Protein AF-A0A969IGI3-F1 (afdb_monomer)

Foldseek 3Di:
DDDDDDDDDDDPPPPDDDPDPPDDQDDWAWDDDPDQWTWIQDRVRDIDIDGDPPALQLLVLLPPPLLVVLLVVLVVPFDPFQPAFPLPRRDDPLQLVLQVLVQVLLVADTKHKAQWLLLQLQLLLLLVAAAQEEEEEEPLDDVSNVVNCVVRNHHYDYAYAQDLPSVLVLLVLQLVPRPHAYEYEHECARPPAQDGHLVVSNLVSCVVSVHAYEYEDARQQLQDDLQSNGLCVLLVNRNRHQKYKYGCVGNLVAGMIMIGGHDPVSVCSQNPPPSHRNPDRGHGSSRSSSSVSSSVCSRDPNSSVSSVVSLVVQQVVVVVCVVVPHDDGYDRPVVNSVVSNVPDDPPDDDDPDDDDDDDDDDDDDDDDDPDDDDDDDDDDDDDDDDDDDDDPDDDDDDDPPFDWDWAWAQELNRIDIDTGGQAAFQLCCCCPVRVVPQQDDDPLPQQAQSNWKAKQNRIDRSSVHHNRNSGHIYIYFLSSCVSNVLCVQLVVLCVVLVLDDPCRQVRRLSNQLSSVLVVLDDDDLVRNCVSSNSHDDPVPSVVSSSRSSNVSSVCSNVVNDD

Secondary structure (DSSP, 8-state):
-------PPPPS---------TTS----EEESS--SEEEEE-TTS-EEEEE------TT--TT-HHHHHHHHHHHHHS-SS-SSBTTBB---HHHHHHHHHHHHHHT-SEEEEESSHHHHHHHHHHHH--TT-EEEEETTS-HHHHHHHHHTT-EEEEE-TT-HHHHHHHHHHHTTT-SS-EEEEEESB-TTT--B--HHHHHHHHHHTTPEEEEE-TTTTTTSSSSS-HHHHHTT-TTTSSEEEEESSSTT-SS-EEEEES-THHHHHHHHSTTSTTSSBPPPHHHHHHHHHHHHHHHSHHHHHHHHHHHHHHHHHHHHHHHTT----S--HHHHHHHHH------------------------------------------------S--SS--S------EEEEEEEETTEEEEEEEETT-BHHHIIIIIS----S--SSSSSSS-TTEEEETTEEEETTTSBGGGGTT-EEE-HHHHHHTTTTHHHHHHHHHTT--SS-TTHHHHHHHHHHHTTS-----HHHHHHHHTTS--TT--HHHHHHHHHHHHHHHHHT---

Mean predicted aligned error: 15.99 Å

Structure (mmCIF, N/CA/C/O backbone):
data_AF-A0A969IGI3-F1
#
_entry.id   AF-A0A969IGI3-F1
#
loop_
_atom_site.group_PDB
_atom_site.id
_atom_site.type_symbol
_atom_site.label_atom_id
_atom_site.label_alt_id
_atom_site.label_comp_id
_atom_site.label_asym_id
_atom_site.label_entity_id
_atom_site.label_seq_id
_atom_site.pdbx_PDB_ins_code
_atom_site.Cartn_x
_atom_site.Cartn_y
_atom_site.Cartn_z
_atom_site.occupancy
_atom_site.B_iso_or_equiv
_atom_site.auth_seq_id
_atom_site.auth_comp_id
_atom_site.auth_asym_id
_atom_site.auth_atom_id
_atom_site.pdbx_PDB_model_num
ATOM 1 N N . MET A 1 1 ? 53.628 -5.400 -39.630 1.00 26.97 1 MET A N 1
ATOM 2 C CA . MET A 1 1 ? 54.272 -6.225 -38.579 1.00 26.97 1 MET A CA 1
ATOM 3 C C . MET A 1 1 ? 55.406 -5.393 -37.966 1.00 26.97 1 MET A C 1
ATOM 5 O O . MET A 1 1 ? 55.991 -4.628 -38.720 1.00 26.97 1 MET A O 1
ATOM 9 N N . PRO A 1 2 ? 55.625 -5.439 -36.638 1.00 52.66 2 PRO A N 1
ATOM 10 C CA . PRO A 1 2 ? 55.292 -4.365 -35.670 1.00 52.66 2 PRO A CA 1
ATOM 11 C C . PRO A 1 2 ? 56.548 -3.825 -34.919 1.00 52.66 2 PRO A C 1
ATOM 13 O O . PRO A 1 2 ? 57.638 -4.322 -35.154 1.00 52.66 2 PRO A O 1
ATOM 16 N N . HIS A 1 3 ? 56.521 -2.768 -34.086 1.00 31.31 3 HIS A N 1
ATOM 17 C CA . HIS A 1 3 ? 56.023 -2.777 -32.697 1.00 31.31 3 HIS A CA 1
ATOM 18 C C . HIS A 1 3 ? 56.110 -1.394 -32.001 1.00 31.31 3 HIS A C 1
ATOM 20 O O . HIS A 1 3 ? 57.117 -0.713 -32.135 1.00 31.31 3 HIS A O 1
ATOM 26 N N . SER A 1 4 ? 55.109 -1.127 -31.134 1.00 32.41 4 SER A N 1
ATOM 27 C CA . SER A 1 4 ? 55.222 -0.562 -29.761 1.00 32.41 4 SER A CA 1
ATOM 28 C C . SER A 1 4 ? 55.589 0.929 -29.583 1.00 32.41 4 SER A C 1
ATOM 30 O O . SER A 1 4 ? 56.578 1.383 -30.125 1.00 32.41 4 SER A O 1
ATOM 32 N N . SER A 1 5 ? 54.939 1.761 -28.759 1.00 32.09 5 SER A N 1
ATOM 33 C CA . SER A 1 5 ? 53.812 1.617 -27.826 1.00 32.09 5 SER A CA 1
ATOM 34 C C . SER A 1 5 ? 53.251 3.019 -27.515 1.00 32.09 5 SER A C 1
ATOM 36 O O . SER A 1 5 ? 53.988 3.960 -27.225 1.00 32.09 5 SER A O 1
ATOM 38 N N . ARG A 1 6 ? 51.922 3.172 -27.568 1.00 35.88 6 ARG A N 1
ATOM 39 C CA . ARG A 1 6 ? 51.211 4.303 -26.953 1.00 35.88 6 ARG A CA 1
ATOM 40 C C . ARG A 1 6 ? 51.201 4.053 -25.448 1.00 35.88 6 ARG A C 1
ATOM 42 O O . ARG A 1 6 ? 50.643 3.053 -25.013 1.00 35.88 6 ARG A O 1
ATOM 49 N N . ALA A 1 7 ? 51.800 4.952 -24.674 1.00 35.22 7 ALA A N 1
ATOM 50 C CA . ALA A 1 7 ? 51.645 4.964 -23.228 1.00 35.22 7 ALA A CA 1
ATOM 51 C C . ALA A 1 7 ? 50.177 5.274 -22.886 1.00 35.22 7 ALA A C 1
ATOM 53 O O . ALA A 1 7 ? 49.689 6.387 -23.100 1.00 35.22 7 ALA A O 1
ATOM 54 N N . GLU A 1 8 ? 49.461 4.257 -22.413 1.00 36.22 8 GLU A N 1
ATOM 55 C CA . GLU A 1 8 ? 48.136 4.385 -21.820 1.00 36.22 8 GLU A CA 1
ATOM 56 C C . GLU A 1 8 ? 48.221 5.263 -20.566 1.00 36.22 8 GLU A C 1
ATOM 58 O O . GLU A 1 8 ? 49.054 5.054 -19.684 1.00 36.22 8 GLU A O 1
ATOM 63 N N . ARG A 1 9 ? 47.343 6.267 -20.482 1.00 36.94 9 ARG A N 1
ATOM 64 C CA . ARG A 1 9 ? 47.095 6.987 -19.231 1.00 36.94 9 ARG A CA 1
ATOM 65 C C . ARG A 1 9 ? 46.417 6.012 -18.262 1.00 36.94 9 ARG A C 1
ATOM 67 O O . ARG A 1 9 ? 45.410 5.420 -18.654 1.00 36.94 9 ARG A O 1
ATOM 74 N N . PRO A 1 10 ? 46.894 5.853 -17.019 1.00 33.94 10 PRO A N 1
ATOM 75 C CA . PRO A 1 10 ? 46.238 4.972 -16.065 1.00 33.94 10 PRO A CA 1
ATOM 76 C C . PRO A 1 10 ? 44.846 5.522 -15.735 1.00 33.94 10 PRO A C 1
ATOM 78 O O . PRO A 1 10 ? 44.681 6.698 -15.406 1.00 33.94 10 PRO A O 1
ATOM 81 N N . SER A 1 11 ? 43.830 4.664 -15.843 1.00 39.00 11 SER A N 1
ATOM 82 C CA . SER A 1 11 ? 42.469 4.955 -15.402 1.00 39.00 11 SER A CA 1
ATOM 83 C C . SER A 1 11 ? 42.481 5.307 -13.913 1.00 39.00 11 SER A C 1
ATOM 85 O O . SER A 1 11 ? 42.846 4.473 -13.084 1.00 39.00 11 SER A O 1
ATOM 87 N N . ALA A 1 12 ? 42.051 6.516 -13.559 1.00 37.31 12 ALA A N 1
ATOM 88 C CA . ALA A 1 12 ? 41.994 7.018 -12.183 1.00 37.31 12 ALA A CA 1
ATOM 89 C C . ALA A 1 12 ? 40.857 6.396 -11.334 1.00 37.31 12 ALA A C 1
ATOM 91 O O . ALA A 1 12 ? 40.228 7.075 -10.532 1.00 37.31 12 ALA A O 1
ATOM 92 N N . PHE A 1 13 ? 40.595 5.100 -11.505 1.00 34.56 13 PHE A N 1
ATOM 93 C CA . PHE A 1 13 ? 39.745 4.283 -10.637 1.00 34.56 13 PHE A CA 1
ATOM 94 C C . PHE A 1 13 ? 40.407 2.916 -10.424 1.00 34.56 13 PHE A C 1
ATOM 96 O O . PHE A 1 13 ? 39.842 1.862 -10.704 1.00 34.56 13 PHE A O 1
ATOM 103 N N . ALA A 1 14 ? 41.644 2.925 -9.925 1.00 34.06 14 ALA A N 1
ATOM 104 C CA . ALA A 1 14 ? 42.176 1.756 -9.245 1.00 34.06 14 ALA A CA 1
ATOM 105 C C . ALA A 1 14 ? 41.424 1.636 -7.913 1.00 34.06 14 ALA A C 1
ATOM 107 O O . ALA A 1 14 ? 41.704 2.364 -6.962 1.00 34.06 14 ALA A O 1
ATOM 108 N N . LEU A 1 15 ? 40.411 0.766 -7.875 1.00 36.88 15 LEU A N 1
ATOM 109 C CA . LEU A 1 15 ? 39.762 0.337 -6.641 1.00 36.88 15 LEU A CA 1
ATOM 110 C C . LEU A 1 15 ? 40.853 -0.186 -5.702 1.00 36.88 15 LEU A C 1
ATOM 112 O O . LEU A 1 15 ? 41.410 -1.262 -5.923 1.00 36.88 15 LEU A O 1
ATOM 116 N N . ALA A 1 16 ? 41.184 0.594 -4.673 1.00 35.31 16 ALA A N 1
ATOM 117 C CA . ALA A 1 16 ? 41.971 0.102 -3.558 1.00 35.31 16 ALA A CA 1
ATOM 118 C C . ALA A 1 16 ? 41.281 -1.162 -3.023 1.00 35.31 16 ALA A C 1
ATOM 120 O O . ALA A 1 16 ? 40.066 -1.162 -2.805 1.00 35.31 16 ALA A O 1
ATOM 121 N N . LYS A 1 17 ? 42.043 -2.250 -2.846 1.00 38.41 17 LYS A N 1
ATOM 122 C CA . LYS A 1 17 ? 41.550 -3.436 -2.137 1.00 38.41 17 LYS A CA 1
ATOM 123 C C . LYS A 1 17 ? 40.987 -2.965 -0.790 1.00 38.41 17 LYS A C 1
ATOM 125 O O . LYS A 1 17 ? 41.713 -2.272 -0.076 1.00 38.41 17 LYS A O 1
ATOM 130 N N . PRO A 1 18 ? 39.735 -3.295 -0.431 1.00 41.81 18 PRO A N 1
ATOM 131 C CA . PRO A 1 18 ? 39.215 -2.912 0.866 1.00 41.81 18 PRO A CA 1
ATOM 132 C C . PRO A 1 18 ? 39.981 -3.709 1.923 1.00 41.81 18 PRO A C 1
ATOM 134 O O . PRO A 1 18 ? 39.821 -4.924 2.035 1.00 41.81 18 PRO A O 1
ATOM 137 N N . GLU A 1 19 ? 40.842 -3.034 2.683 1.00 40.03 19 GLU A N 1
ATOM 138 C CA . GLU A 1 19 ? 41.297 -3.566 3.961 1.00 40.03 19 GLU A CA 1
ATOM 139 C C . GLU A 1 19 ? 40.053 -3.821 4.812 1.00 40.03 19 GLU A C 1
ATOM 141 O O . GLU A 1 19 ? 39.230 -2.930 5.039 1.00 40.03 19 GLU A O 1
ATOM 146 N N . ALA A 1 20 ? 39.884 -5.080 5.210 1.00 43.50 20 ALA A N 1
ATOM 147 C CA . ALA A 1 20 ? 38.733 -5.574 5.937 1.00 43.50 20 ALA A CA 1
ATOM 148 C C . ALA A 1 20 ? 38.555 -4.816 7.263 1.00 43.50 20 ALA A C 1
ATOM 150 O O . ALA A 1 20 ? 39.131 -5.170 8.293 1.00 43.50 20 ALA A O 1
ATOM 151 N N . ARG A 1 21 ? 37.706 -3.784 7.259 1.00 37.91 21 ARG A N 1
ATOM 152 C CA . ARG A 1 21 ? 37.150 -3.216 8.488 1.00 37.91 21 ARG A CA 1
ATOM 153 C C . ARG A 1 21 ? 36.128 -4.196 9.062 1.00 37.91 21 ARG A C 1
ATOM 155 O O . ARG A 1 21 ? 34.959 -4.199 8.690 1.00 37.91 21 ARG A O 1
ATOM 162 N N . LYS A 1 22 ? 36.587 -5.009 10.014 1.00 43.66 22 LYS A N 1
ATOM 163 C CA . LYS A 1 22 ? 35.747 -5.696 11.002 1.00 43.66 22 LYS A CA 1
ATOM 164 C C . LYS A 1 22 ? 35.077 -4.636 11.888 1.00 43.66 22 LYS A C 1
ATOM 166 O O . LYS A 1 22 ? 35.769 -4.071 12.726 1.00 43.66 22 LYS A O 1
ATOM 171 N N . ASN A 1 23 ? 33.796 -4.321 11.647 1.00 37.34 23 ASN A N 1
ATOM 172 C CA . ASN A 1 23 ? 32.783 -3.895 12.650 1.00 37.34 23 ASN A CA 1
ATOM 173 C C . ASN A 1 23 ? 31.529 -3.188 12.082 1.00 37.34 23 ASN A C 1
ATOM 175 O O . ASN A 1 23 ? 30.838 -2.472 12.801 1.00 37.34 23 ASN A O 1
ATOM 179 N N . SER A 1 24 ? 31.144 -3.441 10.830 1.00 44.91 24 SER A N 1
ATOM 180 C CA . SER A 1 24 ? 29.770 -3.180 10.373 1.00 44.91 24 SER A CA 1
ATOM 181 C C . SER A 1 24 ? 29.267 -4.387 9.584 1.00 44.91 24 SER A C 1
ATOM 183 O O . SER A 1 24 ? 29.674 -4.584 8.442 1.00 44.91 24 SER A O 1
ATOM 185 N N . GLY A 1 25 ? 28.431 -5.225 10.204 1.00 40.09 25 GLY A N 1
ATOM 186 C CA . GLY A 1 25 ? 27.759 -6.335 9.520 1.00 40.09 25 GLY A CA 1
ATOM 187 C C . GLY A 1 25 ? 26.877 -5.843 8.348 1.00 40.09 25 GLY A C 1
ATOM 188 O O . GLY A 1 25 ? 26.405 -4.709 8.393 1.00 40.09 25 GLY A O 1
ATOM 189 N N . PRO A 1 26 ? 26.670 -6.634 7.281 1.00 50.00 26 PRO A N 1
ATOM 190 C CA . PRO A 1 26 ? 27.106 -6.173 5.960 1.00 50.00 26 PRO A CA 1
ATOM 191 C C . PRO A 1 26 ? 26.023 -6.282 4.873 1.00 50.00 26 PRO A C 1
ATOM 193 O O . PRO A 1 26 ? 25.221 -7.214 4.833 1.00 50.00 26 PRO A O 1
ATOM 196 N N . GLY A 1 27 ? 26.001 -5.323 3.948 1.00 57.50 27 GLY A N 1
ATOM 197 C CA . GLY A 1 27 ? 25.186 -5.421 2.737 1.00 57.50 27 GLY A CA 1
ATOM 198 C C . GLY A 1 27 ? 25.927 -6.187 1.641 1.00 57.50 27 GLY A C 1
ATOM 199 O O . GLY A 1 27 ? 27.116 -5.961 1.437 1.00 57.50 27 GLY A O 1
ATOM 200 N N . ARG A 1 28 ? 25.222 -7.049 0.895 1.00 71.25 28 ARG A N 1
ATOM 201 C CA . ARG A 1 28 ? 25.745 -7.588 -0.372 1.00 71.25 28 ARG A CA 1
ATOM 202 C C . ARG A 1 28 ? 25.946 -6.432 -1.359 1.00 71.25 28 ARG A C 1
ATOM 204 O O . ARG A 1 28 ? 25.024 -5.642 -1.560 1.00 71.25 28 ARG A O 1
ATOM 211 N N . MET A 1 29 ? 27.107 -6.343 -2.000 1.00 80.50 29 MET A N 1
ATOM 212 C CA . MET A 1 29 ? 27.442 -5.280 -2.961 1.00 80.50 29 MET A CA 1
ATOM 213 C C . MET A 1 29 ? 27.598 -5.859 -4.365 1.00 80.50 29 MET A C 1
ATOM 215 O O . MET A 1 29 ? 28.297 -6.847 -4.526 1.00 80.50 29 MET A O 1
ATOM 219 N N . THR A 1 30 ? 27.002 -5.248 -5.393 1.00 80.38 30 THR A N 1
ATOM 220 C CA . THR A 1 30 ? 27.212 -5.680 -6.791 1.00 80.38 30 THR A CA 1
ATOM 221 C C . THR A 1 30 ? 28.514 -5.099 -7.346 1.00 80.38 30 THR A C 1
ATOM 223 O O . THR A 1 30 ? 28.759 -3.900 -7.236 1.00 80.38 30 THR A O 1
ATOM 226 N N . LEU A 1 31 ? 29.341 -5.946 -7.956 1.00 79.94 31 LEU A N 1
ATOM 227 C CA . LEU A 1 31 ? 30.565 -5.584 -8.662 1.00 79.94 31 LEU A CA 1
ATOM 228 C C . LEU A 1 31 ? 30.243 -5.380 -10.146 1.00 79.94 31 LEU A C 1
ATOM 230 O O . LEU A 1 31 ? 30.144 -6.336 -10.914 1.00 79.94 31 LEU A O 1
ATOM 234 N N . GLY A 1 32 ? 30.060 -4.119 -10.536 1.00 78.25 32 GLY A N 1
ATOM 235 C CA . GLY A 1 32 ? 29.709 -3.730 -11.902 1.00 78.25 32 GLY A CA 1
ATOM 236 C C . GLY A 1 32 ? 28.213 -3.447 -12.091 1.00 78.25 32 GLY A C 1
ATOM 237 O O . GLY A 1 32 ? 27.483 -3.272 -11.113 1.00 78.25 32 GLY A O 1
ATOM 238 N N . PRO A 1 33 ? 27.741 -3.335 -13.346 1.00 77.12 33 PRO A N 1
ATOM 239 C CA . PRO A 1 33 ? 26.340 -3.046 -13.617 1.00 77.12 33 PRO A CA 1
ATOM 240 C C . PRO A 1 33 ? 25.453 -4.194 -13.130 1.00 77.12 33 PRO A C 1
ATOM 242 O O . PRO A 1 33 ? 25.772 -5.367 -13.331 1.00 77.12 33 PRO A O 1
ATOM 245 N N . ALA A 1 34 ? 24.308 -3.853 -12.541 1.00 71.25 34 ALA A N 1
ATOM 246 C CA . ALA A 1 34 ? 23.276 -4.832 -12.233 1.00 71.25 34 ALA A CA 1
ATOM 247 C C . ALA A 1 34 ? 22.778 -5.450 -13.547 1.00 71.25 34 ALA A C 1
ATOM 249 O O . ALA A 1 34 ? 22.108 -4.799 -14.347 1.00 71.25 34 ALA A O 1
ATOM 250 N N . SER A 1 35 ? 23.160 -6.699 -13.789 1.00 74.81 35 SER A N 1
ATOM 251 C CA . SER A 1 35 ? 22.881 -7.414 -15.031 1.00 74.81 35 SER A CA 1
ATOM 252 C C . SER A 1 35 ? 22.347 -8.816 -14.722 1.00 74.81 35 SER A C 1
ATOM 254 O O . SER A 1 35 ? 22.543 -9.303 -13.602 1.00 74.81 35 SER A O 1
ATOM 256 N N . PRO A 1 36 ? 21.707 -9.504 -15.690 1.00 78.06 36 PRO A N 1
ATOM 257 C CA . PRO A 1 36 ? 21.267 -10.887 -15.510 1.00 78.06 36 PRO A CA 1
ATOM 258 C C . PRO A 1 36 ? 22.372 -11.808 -14.988 1.00 78.06 36 PRO A C 1
ATOM 260 O O . PRO A 1 36 ? 22.071 -12.747 -14.262 1.00 78.06 36 PRO A O 1
ATOM 263 N N . HIS A 1 37 ? 23.637 -11.510 -15.304 1.00 84.81 37 HIS A N 1
ATOM 264 C CA . HIS A 1 37 ? 24.803 -12.117 -14.676 1.00 84.81 37 HIS A CA 1
ATOM 265 C C . HIS A 1 37 ? 25.560 -11.059 -13.865 1.00 84.81 37 HIS A C 1
ATOM 267 O O . HIS A 1 37 ? 26.053 -10.076 -14.420 1.00 84.81 37 HIS A O 1
ATOM 273 N N . SER A 1 38 ? 25.628 -11.220 -12.549 1.00 85.69 38 SER A N 1
ATOM 274 C CA . SER A 1 38 ? 26.255 -10.240 -11.658 1.00 85.69 38 SER A CA 1
ATOM 275 C C . SER A 1 38 ? 27.300 -10.915 -10.782 1.00 85.69 38 SER A C 1
ATOM 277 O O . SER A 1 38 ? 27.111 -12.050 -10.346 1.00 85.69 38 SER A O 1
ATOM 279 N N . ALA A 1 39 ? 28.387 -10.199 -10.507 1.00 87.31 39 ALA A N 1
ATOM 280 C CA . ALA A 1 39 ? 29.283 -10.526 -9.409 1.00 87.31 39 ALA A CA 1
ATOM 281 C C . ALA A 1 39 ? 28.862 -9.719 -8.175 1.00 87.31 39 ALA A C 1
ATOM 283 O O . ALA A 1 39 ? 28.476 -8.557 -8.303 1.00 87.31 39 ALA A O 1
ATOM 284 N N . VAL A 1 40 ? 28.900 -10.322 -6.992 1.00 85.88 40 VAL A N 1
ATOM 285 C CA . VAL A 1 40 ? 28.583 -9.673 -5.720 1.00 85.88 40 VAL A CA 1
ATOM 286 C C . VAL A 1 40 ? 29.660 -9.964 -4.686 1.00 85.88 40 VAL A C 1
ATOM 288 O O . VAL A 1 40 ? 30.223 -11.054 -4.681 1.00 85.88 40 VAL A O 1
ATOM 291 N N . ILE A 1 41 ? 29.927 -9.007 -3.805 1.00 85.50 41 ILE A N 1
ATOM 292 C CA . ILE A 1 41 ? 30.642 -9.242 -2.550 1.00 85.50 41 ILE A CA 1
ATOM 293 C C . ILE A 1 41 ? 29.590 -9.496 -1.482 1.00 85.50 41 ILE A C 1
ATOM 295 O O . ILE A 1 41 ? 28.664 -8.695 -1.326 1.00 85.50 41 ILE A O 1
ATOM 299 N N . ASP A 1 42 ? 29.691 -10.631 -0.805 1.00 81.56 42 ASP A N 1
ATOM 300 C CA . ASP A 1 42 ? 28.779 -10.997 0.261 1.00 81.56 42 ASP A CA 1
ATOM 301 C C . ASP A 1 42 ? 29.127 -10.320 1.591 1.00 81.56 42 ASP A C 1
ATOM 303 O O . ASP A 1 42 ? 29.992 -9.449 1.697 1.00 81.56 42 ASP A O 1
ATOM 307 N N . ALA A 1 43 ? 28.381 -10.725 2.609 1.00 79.56 43 ALA A N 1
ATOM 308 C CA . ALA A 1 43 ? 28.519 -10.250 3.965 1.00 79.56 43 ALA A CA 1
ATOM 309 C C . ALA A 1 43 ? 29.945 -10.427 4.533 1.00 79.56 43 ALA A C 1
ATOM 311 O O . ALA A 1 43 ? 30.476 -9.557 5.226 1.00 79.56 43 ALA A O 1
ATOM 312 N N . ASP A 1 44 ? 30.578 -11.536 4.184 1.00 83.62 44 ASP A N 1
ATOM 313 C CA . ASP A 1 44 ? 31.867 -11.958 4.713 1.00 83.62 44 ASP A CA 1
ATOM 314 C C . ASP A 1 44 ? 33.032 -11.473 3.834 1.00 83.62 44 ASP A C 1
ATOM 316 O O . ASP A 1 44 ? 34.188 -11.845 4.046 1.00 83.62 44 ASP A O 1
ATOM 320 N N . GLY A 1 45 ? 32.741 -10.619 2.847 1.00 82.12 45 GLY A N 1
ATOM 321 C CA . GLY A 1 45 ? 33.720 -10.108 1.895 1.00 82.12 45 GLY A CA 1
ATOM 322 C C . GLY A 1 45 ? 34.063 -11.096 0.778 1.00 82.12 45 GLY A C 1
ATOM 323 O O . GLY A 1 45 ? 34.982 -10.829 -0.001 1.00 82.12 45 GLY A O 1
ATOM 324 N N . GLN A 1 46 ? 33.353 -12.222 0.663 1.00 85.25 46 GLN A N 1
ATOM 325 C CA . GLN A 1 46 ? 33.591 -13.204 -0.389 1.00 85.25 46 GLN A CA 1
ATOM 326 C C . GLN A 1 46 ? 32.934 -12.767 -1.692 1.00 85.25 46 GLN A C 1
ATOM 328 O O . GLN A 1 46 ? 31.815 -12.259 -1.723 1.00 85.25 46 GLN A O 1
ATOM 333 N N . THR A 1 47 ? 33.637 -12.982 -2.802 1.00 88.00 47 THR A N 1
ATOM 334 C CA . THR A 1 47 ? 33.091 -12.691 -4.128 1.00 88.00 47 THR A CA 1
ATOM 335 C C . THR A 1 47 ? 32.344 -13.904 -4.666 1.00 88.00 47 THR A C 1
ATOM 337 O O . THR A 1 47 ? 32.909 -14.989 -4.782 1.00 88.00 47 THR A O 1
ATOM 340 N N . MET A 1 48 ? 31.092 -13.701 -5.059 1.00 86.44 48 MET A N 1
ATOM 341 C CA . MET A 1 48 ? 30.256 -14.679 -5.751 1.00 86.44 48 MET A CA 1
ATOM 342 C C . MET A 1 48 ? 29.880 -14.136 -7.129 1.00 86.44 48 MET A C 1
ATOM 344 O O . MET A 1 48 ? 29.745 -12.929 -7.301 1.00 86.44 48 MET A O 1
ATOM 348 N N . SER A 1 49 ? 29.666 -15.000 -8.119 1.00 88.56 49 SER A N 1
ATOM 349 C CA . SER A 1 49 ? 29.123 -14.583 -9.418 1.00 88.56 49 SER A CA 1
ATOM 350 C C . SER A 1 49 ? 28.101 -15.584 -9.929 1.00 88.56 49 SER A C 1
ATOM 352 O O . SER A 1 49 ? 28.216 -16.778 -9.655 1.00 88.56 49 SER A O 1
ATOM 354 N N . GLY A 1 50 ? 27.079 -15.098 -10.629 1.00 87.75 50 GLY A N 1
ATOM 355 C CA . GLY A 1 50 ? 26.035 -15.955 -11.176 1.00 87.75 50 GLY A CA 1
ATOM 356 C C . GLY A 1 50 ? 24.820 -15.184 -11.672 1.00 87.75 50 GLY A C 1
ATOM 357 O O . GLY A 1 50 ? 24.866 -13.970 -11.889 1.00 87.75 50 GLY A O 1
ATOM 358 N N . LEU A 1 51 ? 23.716 -15.912 -11.851 1.00 86.62 51 LEU A N 1
ATOM 359 C CA . LEU A 1 51 ? 22.444 -15.334 -12.271 1.00 86.62 51 LEU A CA 1
ATOM 360 C C . LEU A 1 51 ? 21.829 -14.475 -11.163 1.00 86.62 51 LEU A C 1
ATOM 362 O O . LEU A 1 51 ? 21.671 -14.913 -10.024 1.00 86.62 51 LEU A O 1
ATOM 366 N N . ASN A 1 52 ? 21.439 -13.254 -11.517 1.00 83.44 52 ASN A N 1
ATOM 367 C CA . ASN A 1 52 ? 20.852 -12.305 -10.586 1.00 83.44 52 ASN A CA 1
ATOM 368 C C . ASN A 1 52 ? 19.318 -12.358 -10.624 1.00 83.44 52 ASN A C 1
ATOM 370 O O . ASN A 1 52 ? 18.681 -11.734 -11.471 1.00 83.44 52 ASN A O 1
ATOM 374 N N . PHE A 1 53 ? 18.727 -13.075 -9.668 1.00 84.06 53 PHE A N 1
ATOM 375 C CA . PHE A 1 53 ? 17.271 -13.160 -9.487 1.00 84.06 53 PHE A CA 1
ATOM 376 C C . PHE A 1 53 ? 16.682 -12.039 -8.611 1.00 84.06 53 PHE A C 1
ATOM 378 O O . PHE A 1 53 ? 15.473 -12.007 -8.399 1.00 84.06 53 PHE A O 1
ATOM 385 N N . ALA A 1 54 ? 17.509 -11.124 -8.090 1.00 78.56 54 ALA A N 1
ATOM 386 C CA . ALA A 1 54 ? 17.083 -10.086 -7.146 1.00 78.56 54 ALA A CA 1
ATOM 387 C C . ALA A 1 54 ? 16.848 -8.708 -7.795 1.00 78.56 54 ALA A C 1
ATOM 389 O O . ALA A 1 54 ? 16.397 -7.773 -7.129 1.00 78.56 54 ALA A O 1
ATOM 390 N N . VAL A 1 55 ? 17.157 -8.554 -9.086 1.00 84.94 55 VAL A N 1
ATOM 391 C CA . VAL A 1 55 ? 17.006 -7.283 -9.806 1.00 84.94 55 VAL A CA 1
ATOM 392 C C . VAL A 1 55 ? 15.532 -6.966 -10.051 1.00 84.94 55 VAL A C 1
ATOM 394 O O . VAL A 1 55 ? 14.770 -7.797 -10.535 1.00 84.94 55 VAL A O 1
ATOM 397 N N . GLN A 1 56 ? 15.145 -5.723 -9.755 1.00 88.56 56 GLN A N 1
ATOM 398 C CA . GLN A 1 56 ? 13.781 -5.220 -9.961 1.00 88.56 56 GLN A CA 1
ATOM 399 C C . GLN A 1 56 ? 13.603 -4.478 -11.301 1.00 88.56 56 GLN A C 1
ATOM 401 O O . GLN A 1 56 ? 12.534 -3.937 -11.572 1.00 88.56 56 GLN A O 1
ATOM 406 N N . ASP A 1 57 ? 14.622 -4.476 -12.166 1.00 90.44 57 ASP A N 1
ATOM 407 C CA . ASP A 1 57 ? 14.525 -4.042 -13.565 1.00 90.44 57 ASP A CA 1
ATOM 408 C C . ASP A 1 57 ? 13.875 -5.142 -14.423 1.00 90.44 57 ASP A C 1
ATOM 410 O O . ASP A 1 57 ? 14.529 -5.866 -15.179 1.00 90.44 57 ASP A O 1
ATOM 414 N N . TYR A 1 58 ? 12.559 -5.297 -14.257 1.00 92.62 58 TYR A N 1
ATOM 415 C CA . TYR A 1 58 ? 11.792 -6.438 -14.768 1.00 92.62 58 TYR A CA 1
ATOM 416 C C . TYR A 1 58 ? 11.855 -6.636 -16.287 1.00 92.62 58 TYR A C 1
ATOM 418 O O . TYR A 1 58 ? 11.677 -7.756 -16.766 1.00 92.62 58 TYR A O 1
ATOM 426 N N . LEU A 1 59 ? 12.083 -5.565 -17.054 1.00 93.56 59 LEU A N 1
ATOM 427 C CA . LEU A 1 59 ? 12.191 -5.616 -18.516 1.00 93.56 59 LEU A CA 1
ATOM 428 C C . LEU A 1 59 ? 13.617 -5.361 -19.024 1.00 93.56 59 LEU A C 1
ATOM 430 O O . LEU A 1 59 ? 13.829 -5.339 -20.243 1.00 93.56 59 LEU A O 1
ATOM 434 N N . SER A 1 60 ? 14.580 -5.217 -18.109 1.00 91.62 60 SER A N 1
ATOM 435 C CA . SER A 1 60 ? 15.981 -4.905 -18.402 1.00 91.62 60 SER A CA 1
ATOM 436 C C . SER A 1 60 ? 16.128 -3.626 -19.238 1.00 91.62 60 SER A C 1
ATOM 438 O O . SER A 1 60 ? 16.843 -3.621 -20.245 1.00 91.62 60 SER A O 1
ATOM 440 N N . LEU A 1 61 ? 15.390 -2.567 -18.879 1.00 93.44 61 LEU A N 1
ATOM 441 C CA . LEU A 1 61 ? 15.403 -1.293 -19.609 1.00 93.44 61 LEU A CA 1
ATOM 442 C C . LEU A 1 61 ? 16.553 -0.380 -19.183 1.00 93.44 61 LEU A C 1
ATOM 444 O O . LEU A 1 61 ? 17.004 0.418 -20.003 1.00 93.44 61 LEU A O 1
ATOM 448 N N . SER A 1 62 ? 17.077 -0.519 -17.961 1.00 89.69 62 SER A N 1
ATOM 449 C CA . SER A 1 62 ? 18.163 0.340 -17.454 1.00 89.69 62 SER A CA 1
ATOM 450 C C . SER A 1 62 ? 19.424 0.282 -18.327 1.00 89.69 62 SER A C 1
ATOM 452 O O . SER A 1 62 ? 20.096 1.289 -18.541 1.00 89.69 62 SER A O 1
ATOM 454 N N . GLY A 1 63 ? 19.723 -0.893 -18.891 1.00 88.69 63 GLY A N 1
ATOM 455 C CA . GLY A 1 63 ? 20.848 -1.110 -19.802 1.00 88.69 63 GLY A CA 1
ATOM 456 C C . GLY A 1 63 ? 20.534 -0.868 -21.282 1.00 88.69 63 GLY A C 1
ATOM 457 O O . GLY A 1 63 ? 21.423 -1.036 -22.121 1.00 88.69 63 GLY A O 1
ATOM 458 N N . HIS A 1 64 ? 19.296 -0.511 -21.634 1.00 94.31 64 HIS A N 1
ATOM 459 C CA . HIS A 1 64 ? 18.864 -0.431 -23.027 1.00 94.31 64 HIS A CA 1
ATOM 460 C C . HIS A 1 64 ? 19.567 0.719 -23.781 1.00 94.31 64 HIS A C 1
ATOM 462 O O . HIS A 1 64 ? 19.638 1.831 -23.250 1.00 94.31 64 HIS A O 1
ATOM 468 N N . PRO A 1 65 ? 20.038 0.522 -25.032 1.00 95.44 65 PRO A N 1
ATOM 469 C CA . PRO A 1 65 ? 20.740 1.564 -25.789 1.00 95.44 65 PRO A CA 1
ATOM 470 C C . PRO A 1 65 ? 19.973 2.887 -25.908 1.00 95.44 65 PRO A C 1
ATOM 472 O O . PRO A 1 65 ? 20.562 3.939 -25.698 1.00 95.44 65 PRO A O 1
ATOM 475 N N . LEU A 1 66 ? 18.658 2.843 -26.165 1.00 95.38 66 LEU A N 1
ATOM 476 C CA . LEU A 1 66 ? 17.823 4.056 -26.235 1.00 95.38 66 LEU A CA 1
ATOM 477 C C . LEU A 1 66 ? 17.743 4.810 -24.901 1.00 95.38 66 LEU A C 1
ATOM 479 O O . LEU A 1 66 ? 17.792 6.034 -24.888 1.00 95.38 66 LEU A O 1
ATOM 483 N N . VAL A 1 67 ? 17.664 4.090 -23.779 1.00 95.44 67 VAL A N 1
ATOM 484 C CA . VAL A 1 67 ? 17.649 4.695 -22.439 1.00 95.44 67 VAL A CA 1
ATOM 485 C C . VAL A 1 67 ? 18.994 5.359 -22.143 1.00 95.44 67 VAL A C 1
ATOM 487 O O . VAL A 1 67 ? 19.041 6.504 -21.695 1.00 95.44 67 VAL A O 1
ATOM 490 N N . ARG A 1 68 ? 20.099 4.680 -22.466 1.00 94.44 68 ARG A N 1
ATOM 491 C CA . ARG A 1 68 ? 21.453 5.232 -22.314 1.00 94.44 68 ARG A CA 1
ATOM 492 C C . ARG A 1 68 ? 21.668 6.464 -23.193 1.00 94.44 68 ARG A C 1
ATOM 494 O O . ARG A 1 68 ? 22.200 7.457 -22.709 1.00 94.44 68 ARG A O 1
ATOM 501 N N . ALA A 1 69 ? 21.218 6.421 -24.446 1.00 96.44 69 ALA A N 1
ATOM 502 C CA . ALA A 1 69 ? 21.298 7.551 -25.367 1.00 96.44 69 ALA A CA 1
ATOM 503 C C . ALA A 1 69 ? 20.490 8.757 -24.862 1.00 96.44 69 ALA A C 1
ATOM 505 O O . ALA A 1 69 ? 20.990 9.877 -24.902 1.00 96.44 69 ALA A O 1
ATOM 506 N N . ALA A 1 70 ? 19.289 8.532 -24.316 1.00 96.75 70 ALA A N 1
ATOM 507 C CA . ALA A 1 70 ? 18.482 9.591 -23.714 1.00 96.75 70 ALA A CA 1
ATOM 508 C C . ALA A 1 70 ? 19.176 10.240 -22.505 1.00 96.75 70 ALA A C 1
ATOM 510 O O . ALA A 1 70 ? 19.112 11.458 -22.347 1.00 96.75 70 ALA A O 1
ATOM 511 N N . ALA A 1 71 ? 19.875 9.453 -21.679 1.00 95.12 71 ALA A N 1
ATOM 512 C CA . ALA A 1 71 ? 20.675 9.986 -20.576 1.00 95.12 71 ALA A CA 1
ATOM 513 C C . ALA A 1 71 ? 21.829 10.868 -21.080 1.00 95.12 71 ALA A C 1
ATOM 515 O O . ALA A 1 71 ? 22.018 11.974 -20.576 1.00 95.12 71 ALA A O 1
ATOM 516 N N . THR A 1 72 ? 22.581 10.398 -22.082 1.00 95.69 72 THR A N 1
ATOM 517 C CA . THR A 1 72 ? 23.695 11.149 -22.680 1.00 95.69 72 THR A CA 1
ATOM 518 C C . THR A 1 72 ? 23.214 12.451 -23.315 1.00 95.69 72 THR A C 1
ATOM 520 O O . THR A 1 72 ? 23.737 13.505 -22.974 1.00 95.69 72 THR A O 1
ATOM 523 N N . ALA A 1 73 ? 22.168 12.401 -24.142 1.00 95.75 73 ALA A N 1
ATOM 524 C CA . ALA A 1 73 ? 21.597 13.589 -24.775 1.00 95.75 73 ALA A CA 1
ATOM 525 C C . ALA A 1 73 ? 21.050 14.591 -23.743 1.00 95.75 73 ALA A C 1
ATOM 527 O O . ALA A 1 73 ? 21.201 15.800 -23.891 1.00 95.75 73 ALA A O 1
ATOM 528 N N . ALA A 1 74 ? 20.448 14.112 -22.648 1.00 96.06 74 ALA A N 1
ATOM 529 C CA . ALA A 1 74 ? 19.984 14.999 -21.586 1.00 96.06 74 ALA A CA 1
ATOM 530 C C . ALA A 1 74 ? 21.141 15.739 -20.894 1.00 96.06 74 ALA A C 1
ATOM 532 O O . ALA A 1 74 ? 20.975 16.902 -20.538 1.00 96.06 74 ALA A O 1
ATOM 533 N N . LEU A 1 75 ? 22.302 15.096 -20.727 1.00 96.00 75 LEU A N 1
ATOM 534 C CA . LEU A 1 75 ? 23.492 15.708 -20.122 1.00 96.00 75 LEU A CA 1
ATOM 535 C C . LEU A 1 75 ? 24.147 16.778 -21.008 1.00 96.00 75 LEU A C 1
ATOM 537 O O . LEU A 1 75 ? 24.853 17.636 -20.486 1.00 96.00 75 LEU A O 1
ATOM 541 N N . GLU A 1 76 ? 23.903 16.764 -22.320 1.00 94.94 76 GLU A N 1
ATOM 542 C CA . GLU A 1 76 ? 24.391 17.805 -23.240 1.00 94.94 76 GLU A CA 1
ATOM 543 C C . GLU A 1 76 ? 23.665 19.144 -23.037 1.00 94.94 76 GLU A C 1
ATOM 545 O O . GLU A 1 76 ? 24.224 20.206 -23.310 1.00 94.94 76 GLU A O 1
ATOM 550 N N . HIS A 1 77 ? 22.430 19.106 -22.528 1.00 90.62 77 HIS A N 1
ATOM 551 C CA . HIS A 1 77 ? 21.560 20.281 -22.408 1.00 90.62 77 HIS A CA 1
ATOM 552 C C . HIS A 1 77 ? 21.142 20.610 -20.971 1.00 90.62 77 HIS A C 1
ATOM 554 O O . HIS A 1 77 ? 20.646 21.707 -20.704 1.00 90.62 77 HIS A O 1
ATOM 560 N N . HIS A 1 78 ? 21.329 19.682 -20.033 1.00 92.25 78 HIS A N 1
ATOM 561 C CA . HIS A 1 78 ? 20.933 19.836 -18.639 1.00 92.25 78 HIS A CA 1
ATOM 562 C C . HIS A 1 78 ? 22.024 19.356 -17.683 1.00 92.25 78 HIS A C 1
ATOM 564 O O . HIS A 1 78 ? 22.711 18.366 -17.920 1.00 92.25 78 HIS A O 1
ATOM 570 N N . HIS A 1 79 ? 22.127 20.022 -16.533 1.00 87.06 79 HIS A N 1
ATOM 571 C CA . HIS A 1 79 ? 22.952 19.537 -15.433 1.00 87.06 79 HIS A CA 1
ATOM 572 C C . HIS A 1 79 ? 22.351 18.280 -14.788 1.00 87.06 79 HIS A C 1
ATOM 574 O O . HIS A 1 79 ? 21.147 18.024 -14.852 1.00 87.06 79 HIS A O 1
ATOM 580 N N . LEU A 1 80 ? 23.213 17.505 -14.123 1.00 86.62 80 LEU A N 1
ATOM 581 C CA . LEU A 1 80 ? 22.832 16.247 -13.483 1.00 86.62 80 LEU A CA 1
ATOM 582 C C . LEU A 1 80 ? 21.790 16.434 -12.370 1.00 86.62 80 LEU A C 1
ATOM 584 O O . LEU A 1 80 ? 20.887 15.611 -12.234 1.00 86.62 80 LEU A O 1
ATOM 588 N N . ALA A 1 81 ? 21.928 17.484 -11.560 1.00 85.06 81 ALA A N 1
ATOM 589 C CA . ALA A 1 81 ? 21.028 17.777 -10.451 1.00 85.06 81 ALA A CA 1
ATOM 590 C C . ALA A 1 81 ? 19.910 18.737 -10.878 1.00 85.06 81 ALA A C 1
ATOM 592 O O . ALA A 1 81 ? 20.104 19.592 -11.743 1.00 85.06 81 ALA A O 1
ATOM 593 N N . ALA A 1 82 ? 18.747 18.629 -10.234 1.00 87.00 82 ALA A N 1
ATOM 594 C CA . ALA A 1 82 ? 17.743 19.681 -10.318 1.00 87.00 82 ALA A CA 1
ATOM 595 C C . ALA A 1 82 ? 18.249 20.948 -9.607 1.00 87.00 82 ALA A C 1
ATOM 597 O O . ALA A 1 82 ? 18.876 20.861 -8.552 1.00 87.00 82 ALA A O 1
ATOM 598 N N . GLY A 1 83 ? 17.940 22.123 -10.162 1.00 83.38 83 GLY A N 1
ATOM 599 C CA . GLY A 1 83 ? 18.342 23.420 -9.597 1.00 83.38 83 GLY A CA 1
ATOM 600 C C . GLY A 1 83 ? 17.598 23.819 -8.317 1.00 83.38 83 GLY A C 1
ATOM 601 O O . GLY A 1 83 ? 17.906 24.844 -7.720 1.00 83.38 83 GLY A O 1
ATOM 602 N N . GLY A 1 84 ? 16.620 23.021 -7.887 1.00 90.94 84 GLY A N 1
ATOM 603 C CA . GLY A 1 84 ? 15.808 23.291 -6.713 1.00 90.94 84 GLY A CA 1
ATOM 604 C C . GLY A 1 84 ? 14.718 22.246 -6.524 1.00 90.94 84 GLY A C 1
ATOM 605 O O . GLY A 1 84 ? 14.750 21.155 -7.102 1.00 90.94 84 GLY A O 1
ATOM 606 N N . SER A 1 85 ? 13.734 22.581 -5.702 1.00 92.12 85 SER A N 1
ATOM 607 C CA . SER A 1 85 ? 12.569 21.735 -5.466 1.00 92.12 85 SER A CA 1
ATOM 608 C C . SER A 1 85 ? 11.515 21.942 -6.556 1.00 92.12 85 SER A C 1
ATOM 610 O O . SER A 1 85 ? 11.502 22.966 -7.240 1.00 92.12 85 SER A O 1
ATOM 612 N N . ALA A 1 86 ? 10.580 21.007 -6.732 1.00 90.69 86 ALA A N 1
ATOM 613 C CA . ALA A 1 86 ? 9.539 21.148 -7.765 1.00 90.69 86 ALA A CA 1
ATOM 614 C C . ALA A 1 86 ? 8.634 22.379 -7.539 1.00 90.69 86 ALA A C 1
ATOM 616 O O . ALA A 1 86 ? 7.942 22.843 -8.440 1.00 90.69 86 ALA A O 1
ATOM 617 N N . SER A 1 87 ? 8.654 22.919 -6.325 1.00 88.69 87 SER A N 1
ATOM 618 C CA . SER A 1 87 ? 7.957 24.144 -5.940 1.00 88.69 87 SER A CA 1
ATOM 619 C C . SER A 1 87 ? 8.780 25.427 -6.133 1.00 88.69 87 SER A C 1
ATOM 621 O O . SER A 1 87 ? 8.196 26.505 -6.166 1.00 88.69 87 SER A O 1
ATOM 623 N N . HIS A 1 88 ? 10.109 25.325 -6.266 1.00 89.06 88 HIS A N 1
ATOM 624 C CA . HIS A 1 88 ? 11.031 26.458 -6.388 1.00 89.06 88 HIS A CA 1
ATOM 625 C C . HIS A 1 88 ? 12.187 26.118 -7.336 1.00 89.06 88 HIS A C 1
ATOM 627 O O . HIS A 1 88 ? 13.134 25.439 -6.942 1.00 89.06 88 HIS A O 1
ATOM 633 N N . LEU A 1 89 ? 12.115 26.609 -8.579 1.00 89.12 89 LEU A N 1
ATOM 634 C CA . LEU A 1 89 ? 13.180 26.525 -9.597 1.00 89.12 89 LEU A CA 1
ATOM 635 C C . LEU A 1 89 ? 13.702 25.104 -9.927 1.00 89.12 89 LEU A C 1
ATOM 637 O O . LEU A 1 89 ? 14.723 24.967 -10.594 1.00 89.12 89 LEU A O 1
ATOM 641 N N . GLY A 1 90 ? 13.015 24.036 -9.505 1.00 91.81 90 GLY A N 1
ATOM 642 C CA . GLY A 1 90 ? 13.395 22.649 -9.804 1.00 91.81 90 GLY A CA 1
ATOM 643 C C . GLY A 1 90 ? 12.673 22.013 -10.994 1.00 91.81 90 GLY A C 1
ATOM 644 O O . GLY A 1 90 ? 13.043 20.919 -11.415 1.00 91.81 90 GLY A O 1
ATOM 645 N N . LEU A 1 91 ? 11.638 22.655 -11.543 1.00 93.00 91 LEU A N 1
ATOM 646 C CA . LEU A 1 91 ? 10.909 22.122 -12.698 1.00 93.00 91 LEU A CA 1
ATOM 647 C C . LEU A 1 91 ? 11.710 22.329 -13.986 1.00 93.00 91 LEU A C 1
ATOM 649 O O . LEU A 1 91 ? 12.210 23.418 -14.251 1.00 93.00 91 LEU A O 1
ATOM 653 N N . SER A 1 92 ? 11.775 21.286 -14.809 1.00 94.56 92 SER A N 1
ATOM 654 C CA . SER A 1 92 ? 12.400 21.310 -16.133 1.00 94.56 92 SER A CA 1
ATOM 655 C C . SER A 1 92 ? 11.414 20.841 -17.202 1.00 94.56 92 SER A C 1
ATOM 657 O O . SER A 1 92 ? 10.425 20.171 -16.894 1.00 94.56 92 SER A O 1
ATOM 659 N N . VAL A 1 93 ? 11.685 21.168 -18.468 1.00 95.56 93 VAL A N 1
ATOM 660 C CA . VAL A 1 93 ? 10.842 20.746 -19.600 1.00 95.56 93 VAL A CA 1
ATOM 661 C C . VAL A 1 93 ? 10.683 19.217 -19.662 1.00 95.56 93 VAL A C 1
ATOM 663 O O . VAL A 1 93 ? 9.536 18.768 -19.728 1.00 95.56 93 VAL A O 1
ATOM 666 N N . PRO A 1 94 ? 11.751 18.394 -19.543 1.00 96.56 94 PRO A N 1
ATOM 667 C CA . PRO A 1 94 ? 11.597 16.937 -19.510 1.00 96.56 94 PRO A CA 1
ATOM 668 C C . PRO A 1 94 ? 10.736 16.444 -18.344 1.00 96.56 94 PRO A C 1
ATOM 670 O O . PRO A 1 94 ? 9.968 15.498 -18.494 1.00 96.56 94 PRO A O 1
ATOM 673 N N . LEU A 1 95 ? 10.815 17.101 -17.185 1.00 96.12 95 LEU A N 1
ATOM 674 C CA . LEU A 1 95 ? 10.027 16.732 -16.011 1.00 96.12 95 LEU A CA 1
ATOM 675 C C . LEU A 1 95 ? 8.532 17.014 -16.211 1.00 96.12 95 LEU A C 1
ATOM 677 O O . LEU A 1 95 ? 7.705 16.156 -15.912 1.00 96.12 95 LEU A O 1
ATOM 681 N N . LEU A 1 96 ? 8.176 18.176 -16.765 1.00 97.31 96 LEU A N 1
ATOM 682 C CA . LEU A 1 96 ? 6.783 18.500 -17.102 1.00 97.31 96 LEU A CA 1
ATOM 683 C C . LEU A 1 96 ? 6.235 17.573 -18.196 1.00 97.31 96 LEU A C 1
ATOM 685 O O . LEU A 1 96 ? 5.091 17.122 -18.116 1.00 97.31 96 LEU A O 1
ATOM 689 N N . ALA A 1 97 ? 7.062 17.236 -19.190 1.00 98.50 97 ALA A N 1
ATOM 690 C CA . ALA A 1 97 ? 6.713 16.247 -20.205 1.00 98.50 97 ALA A CA 1
ATOM 691 C C . ALA A 1 97 ? 6.477 14.860 -19.587 1.00 98.50 97 ALA A C 1
ATOM 693 O O . ALA A 1 97 ? 5.537 14.167 -19.980 1.00 98.50 97 ALA A O 1
ATOM 694 N N . LEU A 1 98 ? 7.279 14.472 -18.590 1.00 98.69 98 LEU A N 1
ATOM 695 C CA . LEU A 1 98 ? 7.098 13.224 -17.855 1.00 98.69 98 LEU A CA 1
ATOM 696 C C . LEU A 1 98 ? 5.795 13.214 -17.045 1.00 98.69 98 LEU A C 1
ATOM 698 O O . LEU A 1 98 ? 5.062 12.231 -17.121 1.00 98.69 98 LEU A O 1
ATOM 702 N N . GLU A 1 99 ? 5.457 14.289 -16.327 1.00 98.50 99 GLU A N 1
ATOM 703 C CA . GLU A 1 99 ? 4.161 14.403 -15.634 1.00 98.50 99 GLU A CA 1
ATOM 704 C C . GLU A 1 99 ? 2.991 14.183 -16.612 1.00 98.50 99 GLU A C 1
ATOM 706 O O . GLU A 1 99 ? 2.132 13.327 -16.386 1.00 98.50 99 GLU A O 1
ATOM 711 N N . ALA A 1 100 ? 3.003 14.874 -17.756 1.00 98.75 100 ALA A N 1
ATOM 712 C CA . ALA A 1 100 ? 1.980 14.712 -18.790 1.00 98.75 100 ALA A CA 1
ATOM 713 C C . ALA A 1 100 ? 1.967 13.294 -19.394 1.00 98.75 100 ALA A C 1
ATOM 715 O O . ALA A 1 100 ? 0.905 12.752 -19.719 1.00 98.75 100 ALA A O 1
ATOM 716 N N . ARG A 1 101 ? 3.140 12.666 -19.550 1.00 98.69 101 ARG A N 1
ATOM 717 C CA . ARG A 1 101 ? 3.264 11.287 -20.038 1.00 98.69 101 ARG A CA 1
ATOM 718 C C . ARG A 1 101 ? 2.624 10.293 -19.077 1.00 98.69 101 ARG A C 1
ATOM 720 O O . ARG A 1 101 ? 1.860 9.448 -19.537 1.00 98.69 101 ARG A O 1
ATOM 727 N N . VAL A 1 102 ? 2.886 10.422 -17.778 1.00 98.69 102 VAL A N 1
ATOM 728 C CA . VAL A 1 102 ? 2.331 9.558 -16.725 1.00 98.69 102 VAL A CA 1
ATOM 729 C C . VAL A 1 102 ? 0.810 9.682 -16.662 1.00 98.69 102 VAL A C 1
ATOM 731 O O . VAL A 1 102 ? 0.118 8.663 -16.701 1.00 98.69 102 VAL A O 1
ATOM 734 N N . ALA A 1 103 ? 0.284 10.912 -16.620 1.00 98.69 103 ALA A N 1
ATOM 735 C CA . ALA A 1 103 ? -1.158 11.164 -16.576 1.00 98.69 103 ALA A CA 1
ATOM 736 C C . ALA A 1 103 ? -1.875 10.518 -17.774 1.00 98.69 103 ALA A C 1
ATOM 738 O O . ALA A 1 103 ? -2.815 9.740 -17.604 1.00 98.69 103 ALA A O 1
ATOM 739 N N . ARG A 1 104 ? -1.352 10.740 -18.988 1.00 98.56 104 ARG A N 1
ATOM 740 C CA . ARG A 1 104 ? -1.870 10.144 -20.227 1.00 98.56 104 ARG A CA 1
ATOM 741 C C . ARG A 1 104 ? -1.791 8.618 -20.227 1.00 98.56 104 ARG A C 1
ATOM 743 O O . ARG A 1 104 ? -2.764 7.970 -20.602 1.00 98.56 104 ARG A O 1
ATOM 750 N N . PHE A 1 105 ? -0.663 8.046 -19.806 1.00 98.50 105 PHE A N 1
ATOM 751 C CA . PHE A 1 105 ? -0.465 6.595 -19.776 1.00 98.50 105 PHE A CA 1
ATOM 752 C C . PHE A 1 105 ? -1.470 5.903 -18.843 1.00 98.50 105 PHE A C 1
ATOM 754 O O . PHE A 1 105 ? -2.064 4.887 -19.201 1.00 98.50 105 PHE A O 1
ATOM 761 N N . LEU A 1 106 ? -1.727 6.500 -17.676 1.00 98.44 106 LEU A N 1
ATOM 762 C CA . LEU A 1 106 ? -2.682 5.995 -16.684 1.00 98.44 106 LEU A CA 1
ATOM 763 C C . LEU A 1 106 ? -4.134 6.432 -16.933 1.00 98.44 106 LEU A C 1
ATOM 765 O O . LEU A 1 106 ? -5.032 5.981 -16.219 1.00 98.44 106 LEU A O 1
ATOM 769 N N . ARG A 1 107 ? -4.373 7.270 -17.952 1.00 98.31 107 ARG A N 1
ATOM 770 C CA . ARG A 1 107 ? -5.674 7.876 -18.293 1.00 98.31 107 ARG A CA 1
ATOM 771 C C . ARG A 1 107 ? -6.284 8.679 -17.138 1.00 98.31 107 ARG A C 1
ATOM 773 O O . ARG A 1 107 ? -7.491 8.639 -16.913 1.00 98.31 107 ARG A O 1
ATOM 780 N N . LEU A 1 108 ? -5.435 9.377 -16.393 1.00 98.31 108 LEU A N 1
ATOM 781 C CA . LEU A 1 108 ? -5.812 10.277 -15.303 1.00 98.31 108 LEU A CA 1
ATOM 782 C C . LEU A 1 108 ? -5.629 11.735 -15.736 1.00 98.31 108 LEU A C 1
ATOM 784 O O . LEU A 1 108 ? -5.002 12.009 -16.757 1.00 98.31 108 LEU A O 1
ATOM 788 N N . GLN A 1 109 ? -6.223 12.659 -14.983 1.00 98.19 109 GLN A N 1
ATOM 789 C CA . GLN A 1 109 ? -6.303 14.066 -15.384 1.00 98.19 109 GLN A CA 1
ATOM 790 C C . GLN A 1 109 ? -4.949 14.771 -15.302 1.00 98.19 109 GLN A C 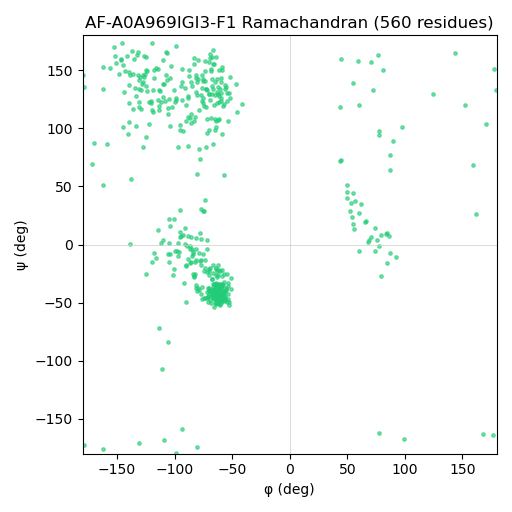1
ATOM 792 O O . GLN A 1 109 ? -4.605 15.548 -16.186 1.00 98.19 109 GLN A O 1
ATOM 797 N N . ASP A 1 110 ? -4.172 14.495 -14.256 1.00 98.38 110 ASP A N 1
ATOM 798 C CA . ASP A 1 110 ? -2.860 15.109 -14.066 1.00 98.38 110 ASP A CA 1
ATOM 799 C C . ASP A 1 110 ? -1.942 14.186 -13.246 1.00 98.38 110 ASP A C 1
ATOM 801 O O . ASP A 1 110 ? -2.373 13.160 -12.705 1.00 98.38 110 ASP A O 1
ATOM 805 N N . ALA A 1 111 ? -0.659 14.528 -13.180 1.00 98.50 111 ALA A N 1
ATOM 806 C CA . ALA A 1 111 ? 0.329 13.845 -12.365 1.00 98.50 111 ALA A CA 1
ATOM 807 C C . ALA A 1 111 ? 1.403 14.800 -11.826 1.00 98.50 111 ALA A C 1
ATOM 809 O O . ALA A 1 111 ? 1.654 15.884 -12.358 1.00 98.50 111 ALA A O 1
ATOM 810 N N . ALA A 1 112 ? 2.069 14.351 -10.768 1.00 97.88 112 ALA A N 1
ATOM 811 C CA . ALA A 1 112 ? 3.277 14.937 -10.211 1.00 97.88 112 ALA A CA 1
ATOM 812 C C . ALA A 1 112 ? 4.355 13.853 -10.084 1.00 97.88 112 ALA A C 1
ATOM 814 O O . ALA A 1 112 ? 4.046 12.692 -9.800 1.00 97.88 112 ALA A O 1
ATOM 815 N N . VAL A 1 113 ? 5.619 14.227 -10.272 1.00 97.31 113 VAL A N 1
ATOM 816 C CA . VAL A 1 113 ? 6.763 13.308 -10.152 1.00 97.31 113 VAL A CA 1
ATOM 817 C C . VAL A 1 113 ? 7.678 13.682 -8.994 1.00 97.31 113 VAL A C 1
ATOM 819 O O . VAL A 1 113 ? 7.777 14.846 -8.616 1.00 97.31 113 VAL A O 1
ATOM 822 N N . PHE A 1 114 ? 8.339 12.676 -8.431 1.00 96.25 114 PHE A N 1
ATOM 823 C CA . PHE A 1 114 ? 9.114 12.726 -7.191 1.00 96.25 114 PHE A CA 1
ATOM 824 C C . PHE A 1 114 ? 10.489 12.085 -7.391 1.00 96.25 114 PHE A C 1
ATOM 826 O O . PHE A 1 114 ? 10.695 11.343 -8.355 1.00 96.25 114 PHE A O 1
ATOM 833 N N . SER A 1 115 ? 11.420 12.312 -6.461 1.00 93.38 115 SER A N 1
ATOM 834 C CA . SER A 1 115 ? 12.769 11.730 -6.528 1.00 93.38 115 SER A CA 1
ATOM 835 C C . SER A 1 115 ? 12.779 10.214 -6.279 1.00 93.38 115 SER A C 1
ATOM 837 O O . SER A 1 115 ? 13.675 9.506 -6.737 1.00 93.38 115 SER A O 1
ATOM 839 N N . SER A 1 116 ? 11.753 9.685 -5.603 1.00 94.50 116 SER A N 1
ATOM 840 C CA . SER A 1 116 ? 11.579 8.251 -5.353 1.00 94.50 116 SER A CA 1
ATOM 841 C C . SER A 1 116 ? 10.105 7.853 -5.213 1.00 94.50 116 SER A C 1
ATOM 843 O O . SER A 1 116 ? 9.243 8.685 -4.933 1.00 94.50 116 SER A O 1
ATOM 845 N N . GLY A 1 117 ? 9.809 6.555 -5.358 1.00 94.25 117 GLY A N 1
ATOM 846 C CA . GLY A 1 117 ? 8.465 6.019 -5.096 1.00 94.25 117 GLY A CA 1
ATOM 847 C C . GLY A 1 117 ? 8.049 6.122 -3.625 1.00 94.25 117 GLY A C 1
ATOM 848 O O . GLY A 1 117 ? 6.894 6.401 -3.324 1.00 94.25 117 GLY A O 1
ATOM 849 N N . ALA A 1 118 ? 8.997 5.979 -2.695 1.00 91.62 118 ALA A N 1
ATOM 850 C CA . ALA A 1 118 ? 8.717 6.142 -1.270 1.00 91.62 118 ALA A CA 1
ATOM 851 C C . ALA A 1 118 ? 8.330 7.590 -0.927 1.00 91.62 118 ALA A C 1
ATOM 853 O O . ALA A 1 118 ? 7.419 7.814 -0.132 1.00 91.62 118 ALA A O 1
ATOM 854 N N . GLU A 1 119 ? 8.991 8.573 -1.544 1.00 93.06 119 GLU A N 1
ATOM 855 C CA . GLU A 1 119 ? 8.607 9.981 -1.430 1.00 93.06 119 GLU A CA 1
ATOM 856 C C . GLU A 1 119 ? 7.226 10.237 -2.045 1.00 93.06 119 GLU A C 1
ATOM 858 O O . GLU A 1 119 ? 6.402 10.898 -1.413 1.00 93.06 119 GLU A O 1
ATOM 863 N N . ALA A 1 120 ? 6.944 9.660 -3.220 1.00 95.88 120 ALA A N 1
ATOM 864 C CA . ALA A 1 120 ? 5.628 9.751 -3.846 1.00 95.88 120 ALA A CA 1
ATOM 865 C C . ALA A 1 120 ? 4.521 9.239 -2.910 1.00 95.88 120 ALA A C 1
ATOM 867 O O . ALA A 1 120 ? 3.543 9.951 -2.690 1.00 95.88 120 ALA A O 1
ATOM 868 N N . ASN A 1 121 ? 4.708 8.074 -2.281 1.00 94.81 121 ASN A N 1
ATOM 869 C CA . ASN A 1 121 ? 3.768 7.522 -1.300 1.00 94.81 121 ASN A CA 1
ATOM 870 C C . ASN A 1 121 ? 3.584 8.458 -0.095 1.00 94.81 121 ASN A C 1
ATOM 872 O O . ASN A 1 121 ? 2.452 8.820 0.236 1.00 94.81 121 ASN A O 1
ATOM 876 N N . ARG A 1 122 ? 4.685 8.893 0.536 1.00 93.62 122 ARG A N 1
ATOM 877 C CA . ARG A 1 122 ? 4.628 9.719 1.754 1.00 93.62 122 ARG A CA 1
ATOM 878 C C . ARG A 1 122 ? 3.983 11.075 1.518 1.00 93.62 122 ARG A C 1
ATOM 880 O O . ARG A 1 122 ? 3.073 11.451 2.252 1.00 93.62 122 ARG A O 1
ATOM 887 N N . ILE A 1 123 ? 4.445 11.807 0.506 1.00 94.62 123 ILE A N 1
ATOM 888 C CA . ILE A 1 123 ? 3.940 13.152 0.223 1.00 94.62 123 ILE A CA 1
ATOM 889 C C . ILE A 1 123 ? 2.486 13.075 -0.242 1.00 94.62 123 ILE A C 1
ATOM 891 O O . ILE A 1 123 ? 1.671 13.883 0.198 1.00 94.62 123 ILE A O 1
ATOM 895 N N . THR A 1 124 ? 2.130 12.096 -1.074 1.00 96.56 124 THR A N 1
ATOM 896 C CA . THR A 1 124 ? 0.764 11.991 -1.597 1.00 96.56 124 THR A CA 1
ATOM 897 C C . THR A 1 124 ? -0.243 11.695 -0.497 1.00 96.56 124 THR A C 1
ATOM 899 O O . THR A 1 124 ? -1.175 12.476 -0.313 1.00 96.56 124 THR A O 1
ATOM 902 N N . LEU A 1 125 ? -0.034 10.638 0.292 1.00 95.75 125 LEU A N 1
ATOM 903 C CA . LEU A 1 125 ? -0.967 10.274 1.363 1.00 95.75 125 LEU A CA 1
ATOM 904 C C . LEU A 1 125 ? -1.074 11.367 2.427 1.00 95.75 125 LEU A C 1
ATOM 906 O O . LEU A 1 125 ? -2.180 11.726 2.828 1.00 95.75 125 LEU A O 1
ATOM 910 N N . ARG A 1 126 ? 0.050 11.984 2.807 1.00 93.00 126 ARG A N 1
ATOM 911 C CA . ARG A 1 126 ? 0.056 13.082 3.781 1.00 93.00 126 ARG A CA 1
ATOM 912 C C . ARG A 1 126 ? -0.706 14.327 3.316 1.00 93.00 126 ARG A C 1
ATOM 914 O O . ARG A 1 126 ? -1.118 15.124 4.146 1.00 93.00 126 ARG A O 1
ATOM 921 N N . ASN A 1 127 ? -0.880 14.513 2.007 1.00 94.31 127 ASN A N 1
ATOM 922 C CA . ASN A 1 127 ? -1.641 15.629 1.433 1.00 94.31 127 ASN A CA 1
ATOM 923 C C . ASN A 1 127 ? -3.086 15.264 1.048 1.00 94.31 127 ASN A C 1
ATOM 925 O O . ASN A 1 127 ? -3.857 16.143 0.644 1.00 94.31 127 ASN A O 1
ATOM 929 N N . LEU A 1 128 ? -3.452 13.986 1.163 1.00 95.62 128 LEU A N 1
ATOM 930 C CA . LEU A 1 128 ? -4.823 13.497 1.014 1.00 95.62 128 LEU A CA 1
ATOM 931 C C . LEU A 1 128 ? -5.566 13.446 2.354 1.00 95.62 128 LEU A C 1
ATOM 933 O O . LEU A 1 128 ? -6.774 13.682 2.372 1.00 95.62 128 LEU A O 1
ATOM 937 N N . LEU A 1 129 ? -4.833 13.170 3.434 1.00 95.69 129 LEU A N 1
ATOM 938 C CA . LEU A 1 129 ? -5.353 12.926 4.776 1.00 95.69 129 LEU A CA 1
ATOM 939 C C . LEU A 1 129 ? -5.176 14.130 5.710 1.00 95.69 129 LEU A C 1
ATOM 941 O O . LEU A 1 129 ? -4.242 14.922 5.563 1.00 95.69 129 LEU A O 1
ATOM 945 N N . ALA A 1 130 ? -6.055 14.221 6.700 1.00 93.38 130 ALA A N 1
ATOM 946 C CA . ALA A 1 130 ? -6.021 15.174 7.802 1.00 93.38 130 ALA A CA 1
ATOM 947 C C . ALA A 1 130 ? -6.372 14.488 9.141 1.00 93.38 130 ALA A C 1
ATOM 949 O O . ALA A 1 130 ? -6.901 13.371 9.143 1.00 93.38 130 ALA A O 1
ATOM 950 N N . PRO A 1 131 ? -6.128 15.147 10.291 1.00 93.06 131 PRO A N 1
ATOM 951 C CA . PRO A 1 131 ? -6.610 14.657 11.576 1.00 93.06 131 PRO A CA 1
ATOM 952 C C . PRO A 1 131 ? -8.125 14.416 11.567 1.00 93.06 131 PRO A C 1
ATOM 954 O O . PRO A 1 131 ? -8.889 15.286 11.152 1.00 93.06 131 PRO A O 1
ATOM 957 N N . GLY A 1 132 ? -8.547 13.236 12.026 1.00 90.06 132 GLY A N 1
ATOM 958 C CA . GLY A 1 132 ? -9.949 12.795 12.013 1.00 90.06 132 GLY A CA 1
ATOM 959 C C . GLY A 1 132 ? -10.368 11.989 10.776 1.00 90.06 132 GLY A C 1
ATOM 960 O O . GLY A 1 132 ? -11.437 11.376 10.795 1.00 90.06 132 GLY A O 1
ATOM 961 N N . ASP A 1 133 ? -9.537 11.931 9.731 1.00 96.75 133 ASP A N 1
ATOM 962 C CA . ASP A 1 133 ? -9.721 10.987 8.624 1.00 96.75 133 ASP A CA 1
ATOM 963 C C . ASP A 1 133 ? -9.345 9.561 9.060 1.00 96.75 133 ASP A C 1
ATOM 965 O O . ASP A 1 133 ? -8.574 9.357 9.999 1.00 96.75 133 ASP A O 1
ATOM 969 N N . THR A 1 134 ? -9.867 8.553 8.362 1.00 95.69 134 THR A N 1
ATOM 970 C CA . THR A 1 134 ? -9.523 7.139 8.582 1.00 95.69 134 THR A CA 1
ATOM 971 C C . THR A 1 134 ? -9.014 6.516 7.289 1.00 95.69 134 THR A C 1
ATOM 973 O O . THR A 1 134 ? -9.635 6.661 6.233 1.00 95.69 134 THR A O 1
ATOM 976 N N . ALA A 1 135 ? -7.892 5.800 7.361 1.00 97.12 135 ALA A N 1
ATOM 977 C CA . ALA A 1 135 ? -7.297 5.126 6.214 1.00 97.12 135 ALA A CA 1
ATOM 978 C C . ALA A 1 135 ? -7.186 3.617 6.451 1.00 97.12 135 ALA A C 1
ATOM 980 O O . ALA A 1 135 ? -6.510 3.170 7.377 1.00 97.12 135 ALA A O 1
ATOM 981 N N . ILE A 1 136 ? -7.813 2.834 5.576 1.00 96.25 136 ILE A N 1
ATOM 982 C CA . ILE A 1 136 ? -7.672 1.382 5.513 1.00 96.25 136 ILE A CA 1
ATOM 983 C C . ILE A 1 136 ? -6.453 1.064 4.641 1.00 96.25 136 ILE A C 1
ATOM 985 O O . ILE A 1 136 ? -6.448 1.319 3.435 1.00 96.25 136 ILE A O 1
ATOM 989 N N . VAL A 1 137 ? -5.411 0.519 5.258 1.00 94.94 137 VAL A N 1
ATOM 990 C CA . VAL A 1 137 ? -4.127 0.186 4.643 1.00 94.94 137 VAL A CA 1
ATOM 991 C C . VAL A 1 137 ? -4.031 -1.323 4.470 1.00 94.94 137 VAL A C 1
ATOM 993 O O . VAL A 1 137 ? -4.036 -2.082 5.440 1.00 94.94 137 VAL A O 1
ATOM 996 N N . ASP A 1 138 ? -3.933 -1.772 3.225 1.00 93.38 138 ASP A N 1
ATOM 997 C CA . ASP A 1 138 ? -3.675 -3.172 2.901 1.00 93.38 138 ASP A CA 1
ATOM 998 C C . ASP A 1 138 ? -2.329 -3.630 3.490 1.00 93.38 138 ASP A C 1
ATOM 1000 O O . ASP A 1 138 ? -1.320 -2.937 3.344 1.00 93.38 138 ASP A O 1
ATOM 1004 N N . HIS A 1 139 ? -2.288 -4.798 4.131 1.00 87.19 139 HIS A N 1
ATOM 1005 C CA . HIS A 1 139 ? -1.090 -5.333 4.790 1.00 87.19 139 HIS A CA 1
ATOM 1006 C C . HIS A 1 139 ? 0.060 -5.630 3.807 1.00 87.19 139 HIS A C 1
ATOM 1008 O O . HIS A 1 139 ? 1.226 -5.699 4.196 1.00 87.19 139 HIS A O 1
ATOM 1014 N N . GLY A 1 140 ? -0.237 -5.804 2.521 1.00 86.00 140 GLY A N 1
ATOM 1015 C CA . GLY A 1 140 ? 0.760 -5.940 1.467 1.00 86.00 140 GLY A CA 1
ATOM 1016 C C . GLY A 1 140 ? 1.385 -4.613 1.024 1.00 86.00 140 GLY A C 1
ATOM 1017 O O . GLY A 1 140 ? 2.311 -4.655 0.206 1.00 86.00 140 GLY A O 1
ATOM 1018 N N . SER A 1 141 ? 0.884 -3.470 1.513 1.00 90.19 141 SER A N 1
ATOM 1019 C CA . SER A 1 141 ? 1.342 -2.123 1.151 1.00 90.19 141 SER A CA 1
ATOM 1020 C C . SER A 1 141 ? 2.771 -1.843 1.604 1.00 90.19 141 SER A C 1
ATOM 1022 O O . SER A 1 141 ? 3.272 -2.387 2.586 1.00 90.19 141 SER A O 1
ATOM 1024 N N . HIS A 1 142 ? 3.427 -0.914 0.911 1.00 88.56 142 HIS A N 1
ATOM 1025 C CA . HIS A 1 142 ? 4.743 -0.432 1.307 1.00 88.56 142 HIS A CA 1
ATOM 1026 C C . HIS A 1 142 ? 4.681 0.260 2.691 1.00 88.56 142 HIS A C 1
ATOM 1028 O O . HIS A 1 142 ? 3.814 1.118 2.880 1.00 88.56 142 HIS A O 1
ATOM 1034 N N . PRO A 1 143 ? 5.619 0.006 3.632 1.00 82.94 143 PRO A N 1
ATOM 1035 C CA . PRO A 1 143 ? 5.578 0.571 4.993 1.00 82.94 143 PRO A CA 1
ATOM 1036 C C . PRO A 1 143 ? 5.442 2.099 5.046 1.00 82.94 143 PRO A C 1
ATOM 1038 O O . PRO A 1 143 ? 4.712 2.647 5.867 1.00 82.94 143 PRO A O 1
ATOM 1041 N N . ALA A 1 144 ? 6.075 2.791 4.093 1.00 86.00 144 ALA A N 1
ATOM 1042 C CA . ALA A 1 144 ? 5.963 4.241 3.926 1.00 86.00 144 ALA A CA 1
ATOM 1043 C C . ALA A 1 144 ? 4.516 4.761 3.789 1.00 86.00 144 ALA A C 1
ATOM 1045 O O . ALA A 1 144 ? 4.270 5.926 4.088 1.00 86.00 144 ALA A O 1
ATOM 1046 N N . MET A 1 145 ? 3.566 3.936 3.331 1.00 90.81 145 MET A N 1
ATOM 1047 C CA . MET A 1 145 ? 2.154 4.320 3.265 1.00 90.81 145 MET A CA 1
ATOM 1048 C C . MET A 1 145 ? 1.533 4.392 4.658 1.00 90.81 145 MET A C 1
ATOM 1050 O O . MET A 1 145 ? 0.892 5.383 4.992 1.00 90.81 145 MET A O 1
ATOM 1054 N N . PHE A 1 146 ? 1.788 3.386 5.494 1.00 87.56 146 PHE A N 1
ATOM 1055 C CA . PHE A 1 146 ? 1.333 3.365 6.882 1.00 87.56 146 PHE A CA 1
ATOM 1056 C C . PHE A 1 146 ? 1.954 4.508 7.699 1.00 87.56 146 PHE A C 1
ATOM 1058 O O . PHE A 1 146 ? 1.242 5.247 8.377 1.00 87.56 146 PHE A O 1
ATOM 1065 N N . GLU A 1 147 ? 3.266 4.723 7.557 1.00 86.00 147 GLU A N 1
ATOM 1066 C CA . GLU A 1 147 ? 3.962 5.864 8.170 1.00 86.00 147 GLU A CA 1
ATOM 1067 C C . GLU A 1 147 ? 3.323 7.204 7.780 1.00 86.00 147 GLU A C 1
ATOM 1069 O O . GLU A 1 147 ? 3.207 8.105 8.609 1.00 86.00 147 GLU A O 1
ATOM 1074 N N . ALA A 1 148 ? 2.898 7.347 6.522 1.00 91.88 148 ALA A N 1
ATOM 1075 C CA . ALA A 1 148 ? 2.295 8.576 6.023 1.00 91.88 148 ALA A CA 1
ATOM 1076 C C . ALA A 1 148 ? 0.901 8.836 6.605 1.00 91.88 148 ALA A C 1
ATOM 1078 O O . ALA A 1 148 ? 0.584 9.990 6.891 1.00 91.88 148 ALA A O 1
ATOM 1079 N N . VAL A 1 149 ? 0.097 7.785 6.809 1.00 93.00 149 VAL A N 1
ATOM 1080 C CA . VAL A 1 149 ? -1.211 7.884 7.478 1.00 93.00 149 VAL A CA 1
ATOM 1081 C C . VAL A 1 149 ? -1.029 8.394 8.905 1.00 93.00 149 VAL A C 1
ATOM 1083 O O . VAL A 1 149 ? -1.633 9.400 9.280 1.00 93.00 149 VAL A O 1
ATOM 1086 N N . LEU A 1 150 ? -0.128 7.766 9.666 1.00 88.62 150 LEU A N 1
ATOM 1087 C CA . LEU A 1 150 ? 0.198 8.193 11.028 1.00 88.62 150 LEU A CA 1
ATOM 1088 C C . LEU A 1 150 ? 0.723 9.634 11.062 1.00 88.62 150 LEU A C 1
ATOM 1090 O O . LEU A 1 150 ? 0.274 10.447 11.866 1.00 88.62 150 LEU A O 1
ATOM 1094 N N . ALA A 1 151 ? 1.635 9.984 10.153 1.00 88.94 151 ALA A N 1
ATOM 1095 C CA . ALA A 1 151 ? 2.208 11.328 10.071 1.00 88.94 151 ALA A CA 1
ATOM 1096 C C . ALA A 1 151 ? 1.198 12.414 9.651 1.00 88.94 151 ALA A C 1
ATOM 1098 O O . ALA A 1 151 ? 1.474 13.605 9.836 1.00 88.94 151 ALA A O 1
ATOM 1099 N N . ALA A 1 152 ? 0.059 12.030 9.069 1.00 92.44 152 ALA A N 1
ATOM 1100 C CA . ALA A 1 152 ? -1.057 12.924 8.766 1.00 92.44 152 ALA A CA 1
ATOM 1101 C C . ALA A 1 152 ? -2.005 13.128 9.964 1.00 92.44 152 ALA A C 1
ATOM 1103 O O . ALA A 1 152 ? -2.868 14.002 9.907 1.00 92.44 152 ALA A O 1
ATOM 1104 N N . GLY A 1 153 ? -1.848 12.350 11.042 1.00 89.38 153 GLY A N 1
ATOM 1105 C CA . GLY A 1 153 ? -2.766 12.340 12.184 1.00 89.38 153 GLY A CA 1
ATOM 1106 C C . GLY A 1 153 ? -4.096 11.632 11.899 1.00 89.38 153 GLY A C 1
ATOM 1107 O O . GLY A 1 153 ? -5.043 11.804 12.661 1.00 89.38 153 GLY A O 1
ATOM 1108 N N . ALA A 1 154 ? -4.179 10.873 10.804 1.00 93.56 154 ALA A N 1
ATOM 1109 C CA . ALA A 1 154 ? -5.339 10.056 10.470 1.00 93.56 154 ALA A CA 1
ATOM 1110 C C . ALA A 1 154 ? -5.285 8.709 11.206 1.00 93.56 154 ALA A C 1
ATOM 1112 O O . ALA A 1 154 ? -4.205 8.217 11.539 1.00 93.56 154 ALA A O 1
ATOM 1113 N N . THR A 1 155 ? -6.444 8.092 11.419 1.00 90.06 155 THR A N 1
ATOM 1114 C CA . THR A 1 155 ? -6.560 6.779 12.066 1.00 90.06 155 THR A CA 1
ATOM 1115 C C . THR A 1 155 ? -6.220 5.672 11.064 1.00 90.06 155 THR A C 1
ATOM 1117 O O . THR A 1 155 ? -6.948 5.514 10.078 1.00 90.06 155 THR A O 1
ATOM 1120 N N . PRO A 1 156 ? -5.144 4.889 11.263 1.00 88.94 156 PRO A N 1
ATOM 1121 C CA . PRO A 1 156 ? -4.843 3.767 10.389 1.00 88.94 156 PRO A CA 1
ATOM 1122 C C . PRO A 1 156 ? -5.611 2.512 10.817 1.00 88.94 156 PRO A C 1
ATOM 1124 O O . PRO A 1 156 ? -5.624 2.145 11.989 1.00 88.94 156 PRO A O 1
ATOM 1127 N N . LEU A 1 157 ? -6.175 1.800 9.848 1.00 87.69 157 LEU A N 1
ATOM 1128 C CA . LEU A 1 157 ? -6.751 0.469 10.026 1.00 87.69 157 LEU A CA 1
ATOM 1129 C C . LEU A 1 157 ? -6.105 -0.485 9.029 1.00 87.69 157 LEU A C 1
ATOM 1131 O O . LEU A 1 157 ? -5.961 -0.146 7.862 1.00 87.69 157 LEU A O 1
ATOM 1135 N N . PHE A 1 158 ? -5.733 -1.687 9.452 1.00 86.44 158 PHE A N 1
ATOM 1136 C CA . PHE A 1 158 ? -5.157 -2.672 8.534 1.00 86.44 158 PHE A CA 1
ATOM 1137 C C . PHE A 1 158 ? -6.234 -3.506 7.856 1.00 86.44 158 PHE A C 1
ATOM 1139 O O . PHE A 1 158 ? -7.214 -3.868 8.495 1.00 86.44 158 PHE A O 1
ATOM 1146 N N . SER A 1 159 ? -6.023 -3.876 6.594 1.00 86.44 159 SER A N 1
ATOM 1147 C CA . SER A 1 159 ? -6.786 -4.926 5.912 1.00 86.44 159 SER A CA 1
ATOM 1148 C C . SER A 1 159 ? -5.860 -6.076 5.505 1.00 86.44 159 SER A C 1
ATOM 1150 O O . SER A 1 159 ? -4.727 -5.807 5.104 1.00 86.44 159 SER A O 1
ATOM 1152 N N . PRO A 1 160 ? -6.304 -7.346 5.568 1.00 84.44 160 PRO A N 1
ATOM 1153 C CA . PRO A 1 160 ? -5.577 -8.466 4.978 1.00 84.44 160 PRO A CA 1
ATOM 1154 C C . PRO A 1 160 ? -5.231 -8.194 3.510 1.00 84.44 160 PRO A C 1
ATOM 1156 O O . PRO A 1 160 ? -6.022 -7.579 2.790 1.00 84.44 160 PRO A O 1
ATOM 1159 N N . ALA A 1 161 ? -4.062 -8.670 3.078 1.00 84.69 161 ALA A N 1
ATOM 1160 C CA . ALA A 1 161 ? -3.531 -8.366 1.756 1.00 84.69 161 ALA A CA 1
ATOM 1161 C C . ALA A 1 161 ? -4.468 -8.833 0.630 1.00 84.69 161 ALA A C 1
ATOM 1163 O O . ALA A 1 161 ? -4.810 -10.011 0.541 1.00 84.69 161 ALA A O 1
ATOM 1164 N N . GLY A 1 162 ? -4.866 -7.905 -0.238 1.00 83.25 162 GLY A N 1
ATOM 1165 C CA . GLY A 1 162 ? -5.729 -8.130 -1.396 1.00 83.25 162 GLY A CA 1
ATOM 1166 C C . GLY A 1 162 ? -7.196 -8.431 -1.079 1.00 83.25 162 GLY A C 1
ATOM 1167 O O . GLY A 1 162 ? -7.938 -8.752 -2.005 1.00 83.25 162 GLY A O 1
ATOM 1168 N N . SER A 1 163 ? -7.644 -8.349 0.180 1.00 86.75 163 SER A N 1
ATOM 1169 C CA . SER A 1 163 ? -9.019 -8.726 0.541 1.00 86.75 163 SER A CA 1
ATOM 1170 C C . SER A 1 163 ? -10.010 -7.580 0.338 1.00 86.75 163 SER A C 1
ATOM 1172 O O . SER A 1 163 ? -10.113 -6.669 1.164 1.00 86.75 163 SER A O 1
ATOM 1174 N N . VAL A 1 164 ? -10.800 -7.673 -0.735 1.00 91.38 164 VAL A N 1
ATOM 1175 C CA . VAL A 1 164 ? -11.926 -6.762 -1.003 1.00 91.38 164 VAL A CA 1
ATOM 1176 C C . VAL A 1 164 ? -12.987 -6.891 0.078 1.00 91.38 164 VAL A C 1
ATOM 1178 O O . VAL A 1 164 ? -13.489 -5.877 0.559 1.00 91.38 164 VAL A O 1
ATOM 1181 N N . GLU A 1 165 ? -13.287 -8.116 0.513 1.00 86.62 165 GLU A N 1
ATOM 1182 C CA . GLU A 1 165 ? -14.280 -8.361 1.554 1.00 86.62 165 GLU A CA 1
ATOM 1183 C C . GLU A 1 165 ? -13.866 -7.648 2.837 1.00 86.62 165 GLU A C 1
ATOM 1185 O O . GLU A 1 165 ? -14.634 -6.883 3.399 1.00 86.62 165 GLU A O 1
ATOM 1190 N N . ALA A 1 166 ? -12.629 -7.817 3.302 1.00 83.00 166 ALA A N 1
ATOM 1191 C CA . ALA A 1 166 ? -12.186 -7.172 4.532 1.00 83.00 166 ALA A CA 1
ATOM 1192 C C . ALA A 1 166 ? -12.176 -5.633 4.459 1.00 83.00 166 ALA A C 1
ATOM 1194 O O . ALA A 1 166 ? -12.370 -4.989 5.495 1.00 83.00 166 ALA A O 1
ATOM 1195 N N . VAL A 1 167 ? -11.992 -5.052 3.271 1.00 93.19 167 VAL A N 1
ATOM 1196 C CA . VAL A 1 167 ? -12.170 -3.612 3.038 1.00 93.19 167 VAL A CA 1
ATOM 1197 C C . VAL A 1 167 ? -13.648 -3.228 3.098 1.00 93.19 167 VAL A C 1
ATOM 1199 O O . VAL A 1 167 ? -13.993 -2.307 3.837 1.00 93.19 167 VAL A O 1
ATOM 1202 N N . GLU A 1 168 ? -14.528 -3.942 2.390 1.00 94.75 168 GLU A N 1
ATOM 1203 C CA . GLU A 1 168 ? -15.982 -3.725 2.424 1.00 94.75 168 GLU A CA 1
ATOM 1204 C C . GLU A 1 168 ? -16.509 -3.746 3.860 1.00 94.75 168 GLU A C 1
ATOM 1206 O O . GLU A 1 168 ? -17.221 -2.832 4.275 1.00 94.75 168 GLU A O 1
ATOM 1211 N N . ARG A 1 169 ? -16.135 -4.774 4.627 1.00 85.31 169 ARG A N 1
ATOM 1212 C CA . ARG A 1 169 ? -16.539 -4.966 6.026 1.00 85.31 169 ARG A CA 1
ATOM 1213 C C . ARG A 1 169 ? -16.239 -3.741 6.883 1.00 85.31 169 ARG A C 1
ATOM 1215 O O . ARG A 1 169 ? -17.100 -3.247 7.608 1.00 85.31 169 ARG A O 1
ATOM 1222 N N . ARG A 1 170 ? -15.029 -3.196 6.752 1.00 90.00 170 ARG A N 1
ATOM 1223 C CA . ARG A 1 170 ? -14.614 -1.988 7.475 1.00 90.00 170 ARG A CA 1
ATOM 1224 C C . ARG A 1 170 ? -15.353 -0.753 6.984 1.00 90.00 170 ARG A C 1
ATOM 1226 O O . ARG A 1 170 ? -15.891 -0.010 7.797 1.00 90.00 170 ARG A O 1
ATOM 1233 N N . LEU A 1 171 ? -15.436 -0.552 5.670 1.00 94.31 171 LEU A N 1
ATOM 1234 C CA . LEU A 1 171 ? -16.152 0.590 5.097 1.00 94.31 171 LEU A CA 1
ATOM 1235 C C . LEU A 1 171 ? -17.627 0.613 5.521 1.00 94.31 171 LEU A C 1
ATOM 1237 O O . LEU A 1 171 ? -18.130 1.672 5.884 1.00 94.31 171 LEU A O 1
ATOM 1241 N N . ARG A 1 172 ? -18.292 -0.545 5.568 1.00 92.81 172 ARG A N 1
ATOM 1242 C CA . ARG A 1 172 ? -19.680 -0.694 6.030 1.00 92.81 172 ARG A CA 1
ATOM 1243 C C . ARG A 1 172 ? -19.892 -0.188 7.457 1.00 92.81 172 ARG A C 1
ATOM 1245 O O . ARG A 1 172 ? -20.916 0.432 7.727 1.00 92.81 172 ARG A O 1
ATOM 1252 N N . ARG A 1 173 ? -18.940 -0.447 8.356 1.00 88.12 173 ARG A N 1
ATOM 1253 C CA . ARG A 1 173 ? -19.000 -0.011 9.763 1.00 88.12 173 ARG A CA 1
ATOM 1254 C C . ARG A 1 173 ? -18.634 1.455 9.931 1.00 88.12 173 ARG A C 1
ATOM 1256 O O . ARG A 1 173 ? -19.248 2.146 10.733 1.00 88.12 173 ARG A O 1
ATOM 1263 N N . LEU A 1 174 ? -17.641 1.919 9.176 1.00 91.25 174 LEU A N 1
ATOM 1264 C CA . LEU A 1 174 ? -17.082 3.260 9.322 1.00 91.25 174 LEU A CA 1
ATOM 1265 C C . LEU A 1 174 ? -17.931 4.320 8.626 1.00 91.25 174 LEU A C 1
ATOM 1267 O O . LEU A 1 174 ? -18.117 5.396 9.179 1.00 91.25 174 LEU A O 1
ATOM 1271 N N . ALA A 1 175 ? -18.467 4.043 7.436 1.00 92.81 175 ALA A N 1
ATOM 1272 C CA . ALA A 1 175 ? -19.170 5.042 6.628 1.00 92.81 175 ALA A CA 1
ATOM 1273 C C . ALA A 1 175 ? -20.337 5.754 7.350 1.00 92.81 175 ALA A C 1
ATOM 1275 O O . ALA A 1 175 ? -20.468 6.962 7.159 1.00 92.81 175 ALA A O 1
ATOM 1276 N N . PRO A 1 176 ? -21.153 5.092 8.197 1.00 91.31 176 PRO A N 1
ATOM 1277 C CA . PRO A 1 176 ? -22.222 5.767 8.939 1.00 91.31 176 PRO A CA 1
ATOM 1278 C C . PRO A 1 176 ? -21.738 6.683 10.074 1.00 91.31 176 PRO A C 1
ATOM 1280 O O . PRO A 1 176 ? -22.474 7.581 10.476 1.00 91.31 176 PRO A O 1
ATOM 1283 N N . VAL A 1 177 ? -20.539 6.445 10.616 1.00 88.81 177 VAL A N 1
ATOM 1284 C CA . VAL A 1 177 ? -20.035 7.109 11.837 1.00 88.81 177 VAL A CA 1
ATOM 1285 C C . VAL A 1 177 ? -18.803 7.986 11.596 1.00 88.81 177 VAL A C 1
ATOM 1287 O O . VAL A 1 177 ? -18.407 8.753 12.475 1.00 88.81 177 VAL A O 1
ATOM 1290 N N . ALA A 1 178 ? -18.183 7.886 10.420 1.00 88.25 178 ALA A N 1
ATOM 1291 C CA . ALA A 1 178 ? -16.972 8.613 10.076 1.00 88.25 178 ALA A CA 1
ATOM 1292 C C . ALA A 1 178 ? -17.225 10.126 10.070 1.00 88.25 178 ALA A C 1
ATOM 1294 O O . ALA A 1 178 ? -18.059 10.637 9.325 1.00 88.25 178 ALA A O 1
ATOM 1295 N N . ARG A 1 179 ? -16.465 10.849 10.899 1.00 87.06 179 ARG A N 1
ATOM 1296 C CA . ARG A 1 179 ? -16.483 12.321 10.941 1.00 87.06 179 ARG A CA 1
ATOM 1297 C C . ARG A 1 179 ? -15.582 12.948 9.871 1.00 87.06 179 ARG A C 1
ATOM 1299 O O . ARG A 1 179 ? -15.843 14.069 9.445 1.00 87.06 179 ARG A O 1
ATOM 1306 N N . GLY A 1 180 ? -14.532 12.235 9.460 1.00 91.94 180 GLY A N 1
ATOM 1307 C CA . GLY A 1 180 ? -13.601 12.629 8.403 1.00 91.94 180 GLY A CA 1
ATOM 1308 C C . GLY A 1 180 ? -13.751 11.794 7.131 1.00 91.94 180 GLY A C 1
ATOM 1309 O O . GLY A 1 180 ? -14.705 11.035 6.951 1.00 91.94 180 GLY A O 1
ATOM 1310 N N . ARG A 1 181 ? -12.785 11.933 6.227 1.00 95.94 181 ARG A N 1
ATOM 1311 C CA . ARG A 1 181 ? -12.713 11.172 4.978 1.00 95.94 181 ARG A CA 1
ATOM 1312 C C . ARG A 1 181 ? -12.303 9.731 5.245 1.00 95.94 181 ARG A C 1
ATOM 1314 O O . ARG A 1 181 ? -11.503 9.445 6.135 1.00 95.94 181 ARG A O 1
ATOM 1321 N N . LEU A 1 182 ? -12.802 8.842 4.395 1.00 97.81 182 LEU A N 1
ATOM 1322 C CA . LEU A 1 182 ? -12.349 7.462 4.312 1.00 97.81 182 LEU A CA 1
ATOM 1323 C C . LEU A 1 182 ? -11.404 7.309 3.124 1.00 97.81 182 LEU A C 1
ATOM 1325 O O . LEU A 1 182 ? -11.698 7.767 2.017 1.00 97.81 182 LEU A O 1
ATOM 1329 N N . LEU A 1 183 ? -10.277 6.649 3.352 1.00 98.19 183 LEU A N 1
ATOM 1330 C CA . LEU A 1 183 ? -9.297 6.322 2.324 1.00 98.19 183 LEU A CA 1
ATOM 1331 C C . LEU A 1 183 ? -8.992 4.829 2.370 1.00 98.19 183 LEU A C 1
ATOM 1333 O O . LEU A 1 183 ? -8.863 4.252 3.444 1.00 98.19 183 LEU A O 1
ATOM 1337 N N . VAL A 1 184 ? -8.847 4.206 1.209 1.00 98.12 184 VAL A N 1
ATOM 1338 C CA . VAL A 1 184 ? -8.353 2.836 1.070 1.00 98.12 184 VAL A CA 1
ATOM 1339 C C . VAL A 1 184 ? -7.085 2.880 0.241 1.00 98.12 184 VAL A C 1
ATOM 1341 O O . VAL A 1 184 ? -7.045 3.533 -0.803 1.00 98.12 184 VAL A O 1
ATOM 1344 N N . THR A 1 185 ? -6.048 2.184 0.693 1.00 97.06 185 THR A N 1
ATOM 1345 C CA . THR A 1 185 ? -4.803 2.055 -0.058 1.00 97.06 185 THR A CA 1
ATOM 1346 C C . THR A 1 185 ? -4.367 0.606 -0.179 1.00 97.06 185 THR A C 1
ATOM 1348 O O . THR A 1 185 ? -4.355 -0.125 0.812 1.00 97.06 185 THR A O 1
ATOM 1351 N N . ALA A 1 186 ? -3.991 0.204 -1.393 1.00 95.50 186 ALA A N 1
ATOM 1352 C CA . ALA A 1 186 ? -3.516 -1.143 -1.684 1.00 95.50 186 ALA A CA 1
ATOM 1353 C C . ALA A 1 186 ? -2.471 -1.151 -2.812 1.00 95.50 186 ALA A C 1
ATOM 1355 O O . ALA A 1 186 ? -2.564 -0.348 -3.748 1.00 95.50 186 ALA A O 1
ATOM 1356 N N . PRO A 1 187 ? -1.487 -2.065 -2.776 1.00 95.31 187 PRO A N 1
ATOM 1357 C CA . PRO A 1 187 ? -0.622 -2.300 -3.918 1.00 95.31 187 PRO A CA 1
ATOM 1358 C C . PRO A 1 187 ? -1.365 -3.103 -4.989 1.00 95.31 187 PRO A C 1
ATOM 1360 O O . PRO A 1 187 ? -2.066 -4.064 -4.685 1.00 95.31 187 PRO A O 1
ATOM 1363 N N . ALA A 1 188 ? -1.157 -2.769 -6.260 1.00 94.38 188 ALA A N 1
ATOM 1364 C CA . ALA A 1 188 ? -1.649 -3.585 -7.369 1.00 94.38 188 ALA A CA 1
ATOM 1365 C C . ALA A 1 188 ? -1.005 -4.986 -7.359 1.00 94.38 188 ALA A C 1
ATOM 1367 O O . ALA A 1 188 ? -1.685 -5.997 -7.542 1.00 94.38 188 ALA A O 1
ATOM 1368 N N . ILE A 1 189 ? 0.305 -5.037 -7.089 1.00 91.69 189 ILE A N 1
ATOM 1369 C CA . ILE A 1 189 ? 1.067 -6.254 -6.787 1.00 91.69 189 ILE A CA 1
ATOM 1370 C C . ILE A 1 189 ? 1.896 -5.998 -5.530 1.00 91.69 189 ILE A C 1
ATOM 1372 O O . ILE A 1 189 ? 2.712 -5.073 -5.500 1.00 91.69 189 ILE A O 1
ATOM 1376 N N . SER A 1 190 ? 1.714 -6.823 -4.498 1.00 87.12 190 SER A N 1
ATOM 1377 C CA . SER A 1 190 ? 2.483 -6.699 -3.257 1.00 87.12 190 SER A CA 1
ATOM 1378 C C . SER A 1 190 ? 3.935 -7.148 -3.440 1.00 87.12 190 SER A C 1
ATOM 1380 O O . SER A 1 190 ? 4.204 -8.238 -3.947 1.00 87.12 190 SER A O 1
ATOM 1382 N N . ALA A 1 191 ? 4.867 -6.342 -2.925 1.00 83.00 191 ALA A N 1
ATOM 1383 C CA . ALA A 1 191 ? 6.291 -6.670 -2.869 1.00 83.00 191 ALA A CA 1
ATOM 1384 C C . ALA A 1 191 ? 6.624 -7.808 -1.882 1.00 83.00 191 ALA A C 1
ATOM 1386 O O . ALA A 1 191 ? 7.691 -8.408 -1.986 1.00 83.00 191 ALA A O 1
ATOM 1387 N N . TYR A 1 192 ? 5.731 -8.085 -0.923 1.00 73.50 192 TYR A N 1
ATOM 1388 C CA . TYR A 1 192 ? 6.021 -8.907 0.260 1.00 73.50 192 TYR A CA 1
ATOM 1389 C C . TYR A 1 192 ? 5.177 -10.188 0.361 1.00 73.50 192 TYR A C 1
ATOM 1391 O O . TYR A 1 192 ? 5.442 -11.011 1.230 1.00 73.50 192 TYR A O 1
ATOM 1399 N N . GLY A 1 193 ? 4.176 -10.377 -0.510 1.00 67.75 193 GLY A N 1
ATOM 1400 C CA . GLY A 1 193 ? 3.196 -11.466 -0.357 1.00 67.75 193 GLY A CA 1
ATOM 1401 C C . GLY A 1 193 ? 2.788 -12.209 -1.629 1.00 67.75 193 GLY A C 1
ATOM 1402 O O . GLY A 1 193 ? 1.959 -13.107 -1.553 1.00 67.75 193 GLY A O 1
ATOM 1403 N N . SER A 1 194 ? 3.331 -11.867 -2.805 1.00 76.25 194 SER A N 1
ATOM 1404 C CA . SER A 1 194 ? 2.892 -12.435 -4.103 1.00 76.25 194 SER A CA 1
ATOM 1405 C C . SER A 1 194 ? 1.379 -12.300 -4.373 1.00 76.25 194 SER A C 1
ATOM 1407 O O . SER A 1 194 ? 0.810 -13.070 -5.149 1.00 76.25 194 SER A O 1
ATOM 1409 N N . VAL A 1 195 ? 0.726 -11.328 -3.726 1.00 84.44 195 VAL A N 1
ATOM 1410 C CA . VAL A 1 195 ? -0.707 -11.038 -3.864 1.00 84.44 195 VAL A CA 1
ATOM 1411 C C . VAL A 1 195 ? -0.916 -10.011 -4.971 1.00 84.44 195 VAL A C 1
ATOM 1413 O O . VAL A 1 195 ? -0.207 -9.003 -5.037 1.00 84.44 195 VAL A O 1
ATOM 1416 N N . VAL A 1 196 ? -1.907 -10.274 -5.822 1.00 89.75 196 VAL A N 1
ATOM 1417 C CA . VAL A 1 196 ? -2.425 -9.347 -6.832 1.00 89.75 196 VAL A CA 1
ATOM 1418 C C . VAL A 1 196 ? -3.765 -8.827 -6.329 1.00 89.75 196 VAL A C 1
ATOM 1420 O O . VAL A 1 196 ? -4.638 -9.632 -6.010 1.00 89.75 196 VAL A O 1
ATOM 1423 N N . ALA A 1 197 ? -3.932 -7.510 -6.248 1.00 90.81 197 ALA A N 1
ATOM 1424 C CA . ALA A 1 197 ? -5.172 -6.922 -5.754 1.00 90.81 197 ALA A CA 1
ATOM 1425 C C . ALA A 1 197 ? -6.305 -7.009 -6.790 1.00 90.81 197 ALA A C 1
ATOM 1427 O O . ALA A 1 197 ? -6.094 -6.782 -7.986 1.00 90.81 197 ALA A O 1
ATOM 1428 N N . ASP A 1 198 ? -7.529 -7.260 -6.323 1.00 93.62 198 ASP A N 1
ATOM 1429 C CA . ASP A 1 198 ? -8.751 -6.998 -7.089 1.00 93.62 198 ASP A CA 1
ATOM 1430 C C . ASP A 1 198 ? -9.083 -5.497 -7.017 1.00 93.62 198 ASP A C 1
ATOM 1432 O O . ASP A 1 198 ? -9.860 -5.021 -6.188 1.00 93.62 198 ASP A O 1
ATOM 1436 N N . VAL A 1 199 ? -8.423 -4.723 -7.880 1.00 95.94 199 VAL A N 1
ATOM 1437 C CA . VAL A 1 199 ? -8.592 -3.271 -7.989 1.00 95.94 199 VAL A CA 1
ATOM 1438 C C . VAL A 1 199 ? -10.018 -2.920 -8.417 1.00 95.94 199 VAL A C 1
ATOM 1440 O O . VAL A 1 199 ? -10.552 -1.914 -7.953 1.00 95.94 199 VAL A O 1
ATOM 1443 N N . ALA A 1 200 ? -10.653 -3.729 -9.270 1.00 96.06 200 ALA A N 1
ATOM 1444 C CA . ALA A 1 200 ? -12.035 -3.518 -9.697 1.00 96.06 200 ALA A CA 1
ATOM 1445 C C . ALA A 1 200 ? -13.019 -3.633 -8.523 1.00 96.06 200 ALA A C 1
ATOM 1447 O O . ALA A 1 200 ? -13.853 -2.738 -8.348 1.00 96.06 200 ALA A O 1
ATOM 1448 N N . GLY A 1 201 ? -12.879 -4.673 -7.699 1.00 95.69 201 GLY A N 1
ATOM 1449 C CA . GLY A 1 201 ? -13.659 -4.856 -6.478 1.00 95.69 201 GLY A CA 1
ATOM 1450 C C . GLY A 1 201 ? -13.415 -3.735 -5.468 1.00 95.69 201 GLY A C 1
ATOM 1451 O O . GLY A 1 201 ? -14.366 -3.113 -4.995 1.00 95.69 201 GLY A O 1
ATOM 1452 N N . LEU A 1 202 ? -12.151 -3.378 -5.203 1.00 97.44 202 LEU A N 1
ATOM 1453 C CA . LEU A 1 202 ? -11.818 -2.248 -4.321 1.00 97.44 202 LEU A CA 1
ATOM 1454 C C . LEU A 1 202 ? -12.426 -0.927 -4.814 1.00 97.44 202 LEU A C 1
ATOM 1456 O O . LEU A 1 202 ? -12.959 -0.159 -4.013 1.00 97.44 202 LEU A O 1
ATOM 1460 N N . LEU A 1 203 ? -12.386 -0.667 -6.125 1.00 97.31 203 LEU A N 1
ATOM 1461 C CA . LEU A 1 203 ? -13.011 0.505 -6.745 1.00 97.31 203 LEU A CA 1
ATOM 1462 C C . LEU A 1 203 ? -14.520 0.546 -6.523 1.00 97.31 203 LEU A C 1
ATOM 1464 O O . LEU A 1 203 ? -15.065 1.620 -6.269 1.00 97.31 203 LEU A O 1
ATOM 1468 N N . GLU A 1 204 ? -15.199 -0.590 -6.661 1.00 97.50 204 GLU A N 1
ATOM 1469 C CA . GLU A 1 204 ? -16.639 -0.685 -6.429 1.00 97.50 204 GLU A CA 1
ATOM 1470 C C . GLU A 1 204 ? -16.981 -0.357 -4.975 1.00 97.50 204 GLU A C 1
ATOM 1472 O O . GLU A 1 204 ? -17.814 0.520 -4.731 1.00 97.50 204 GLU A O 1
ATOM 1477 N N . GLN A 1 205 ? -16.270 -0.964 -4.021 1.00 97.50 205 GLN A N 1
ATOM 1478 C CA . GLN A 1 205 ? -16.489 -0.713 -2.595 1.00 97.50 205 GLN A CA 1
ATOM 1479 C C . GLN A 1 205 ? -16.190 0.742 -2.221 1.00 97.50 205 GLN A C 1
ATOM 1481 O O . GLN A 1 205 ? -17.003 1.398 -1.569 1.00 97.50 205 GLN A O 1
ATOM 1486 N N . CYS A 1 206 ? -15.072 1.297 -2.694 1.00 98.00 206 CYS A N 1
ATOM 1487 C CA . CYS A 1 206 ? -14.722 2.690 -2.419 1.00 98.00 206 CYS A CA 1
ATOM 1488 C C . CYS A 1 206 ? -15.773 3.659 -2.971 1.00 98.00 206 CYS A C 1
ATOM 1490 O O . CYS A 1 206 ? -16.176 4.588 -2.277 1.00 98.00 206 CYS A O 1
ATOM 1492 N N . ARG A 1 207 ? -16.299 3.417 -4.179 1.00 97.19 207 ARG A N 1
ATOM 1493 C CA . ARG A 1 207 ? -17.383 4.238 -4.741 1.00 97.19 207 ARG A CA 1
ATOM 1494 C C . ARG A 1 207 ? -18.678 4.112 -3.950 1.00 97.19 207 ARG A C 1
ATOM 1496 O O . ARG A 1 207 ? -19.317 5.133 -3.700 1.00 97.19 207 ARG A O 1
ATOM 1503 N N . HIS A 1 208 ? -19.055 2.895 -3.560 1.00 97.56 208 HIS A N 1
ATOM 1504 C CA . HIS A 1 208 ? -20.277 2.643 -2.797 1.00 97.56 208 HIS A CA 1
ATOM 1505 C C . HIS A 1 208 ? -20.273 3.396 -1.459 1.00 97.56 208 HIS A C 1
ATOM 1507 O O . HIS A 1 208 ? -21.243 4.078 -1.134 1.00 97.56 208 HIS A O 1
ATOM 1513 N N . TYR A 1 209 ? -19.153 3.353 -0.732 1.00 97.38 209 TYR A N 1
ATOM 1514 C CA . TYR A 1 209 ? -19.002 3.995 0.579 1.00 97.38 209 TYR A CA 1
ATOM 1515 C C . TYR A 1 209 ? -18.360 5.392 0.529 1.00 97.38 209 TYR A C 1
ATOM 1517 O O . TYR A 1 209 ? -18.022 5.946 1.572 1.00 97.38 209 TYR A O 1
ATOM 1525 N N . ARG A 1 210 ? -18.196 5.983 -0.666 1.00 96.69 210 ARG A N 1
ATOM 1526 C CA . ARG A 1 210 ? -17.572 7.306 -0.886 1.00 96.69 210 ARG A CA 1
ATOM 1527 C C . ARG A 1 210 ? -16.170 7.453 -0.265 1.00 96.69 210 ARG A C 1
ATOM 1529 O O . ARG A 1 210 ? -15.799 8.533 0.193 1.00 96.69 210 ARG A O 1
ATOM 1536 N N . ALA A 1 211 ? -15.388 6.379 -0.270 1.00 98.00 211 ALA A N 1
ATOM 1537 C CA . ALA A 1 211 ? -13.985 6.391 0.121 1.00 98.00 211 ALA A CA 1
ATOM 1538 C C . ALA A 1 211 ? -13.075 6.726 -1.073 1.00 98.00 211 ALA A C 1
ATOM 1540 O O . ALA A 1 211 ? -13.387 6.400 -2.217 1.00 98.00 211 ALA A O 1
ATOM 1541 N N . THR A 1 212 ? -11.933 7.356 -0.799 1.00 98.25 212 THR A N 1
ATOM 1542 C CA . THR A 1 212 ? -10.879 7.609 -1.795 1.00 98.25 212 THR A CA 1
ATOM 1543 C C . THR A 1 212 ? -10.036 6.354 -1.984 1.00 98.25 212 THR A C 1
ATOM 1545 O O . THR A 1 212 ? -9.516 5.830 -1.000 1.00 98.25 212 THR A O 1
ATOM 1548 N N . LEU A 1 213 ? -9.841 5.899 -3.222 1.00 98.25 213 LEU A N 1
ATOM 1549 C CA . LEU A 1 213 ? -8.947 4.780 -3.522 1.00 98.25 213 LEU A CA 1
ATOM 1550 C C . LEU A 1 213 ? -7.575 5.261 -4.008 1.00 98.25 213 LEU A C 1
ATOM 1552 O O . LEU A 1 213 ? -7.466 5.949 -5.029 1.00 98.25 213 LEU A O 1
ATOM 1556 N N . VAL A 1 214 ? -6.527 4.804 -3.322 1.00 98.44 214 VAL A N 1
ATOM 1557 C CA . VAL A 1 214 ? -5.125 4.969 -3.718 1.00 98.44 214 VAL A CA 1
ATOM 1558 C C . VAL A 1 214 ? -4.533 3.611 -4.099 1.00 98.44 214 VAL A C 1
ATOM 1560 O O . VAL A 1 214 ? -4.520 2.688 -3.289 1.00 98.44 214 VAL A O 1
ATOM 1563 N N . ILE A 1 215 ? -4.026 3.484 -5.325 1.00 98.06 215 ILE A N 1
ATOM 1564 C CA . ILE A 1 215 ? -3.364 2.257 -5.795 1.00 98.06 215 ILE A CA 1
ATOM 1565 C C . ILE A 1 215 ? -1.865 2.493 -5.960 1.00 98.06 215 ILE A C 1
ATOM 1567 O O . ILE A 1 215 ? -1.464 3.409 -6.677 1.00 98.06 215 ILE A O 1
ATOM 1571 N N . ASP A 1 216 ? -1.041 1.647 -5.340 1.00 97.69 216 ASP A N 1
ATOM 1572 C CA . ASP A 1 216 ? 0.406 1.609 -5.589 1.00 97.69 216 ASP A CA 1
ATOM 1573 C C . ASP A 1 216 ? 0.722 0.652 -6.750 1.00 97.69 216 ASP A C 1
ATOM 1575 O O . ASP A 1 216 ? 0.591 -0.568 -6.634 1.00 97.69 216 ASP A O 1
ATOM 1579 N N . ALA A 1 217 ? 1.139 1.224 -7.878 1.00 97.12 217 ALA A N 1
ATOM 1580 C CA . ALA A 1 217 ? 1.481 0.537 -9.120 1.00 97.12 217 ALA A CA 1
ATOM 1581 C C . ALA A 1 217 ? 3.002 0.366 -9.316 1.00 97.12 217 ALA A C 1
ATOM 1583 O O . ALA A 1 217 ? 3.494 0.237 -10.441 1.00 97.12 217 ALA A O 1
ATOM 1584 N N . ALA A 1 218 ? 3.802 0.419 -8.245 1.00 95.94 218 ALA A N 1
ATOM 1585 C CA . ALA A 1 218 ? 5.255 0.343 -8.371 1.00 95.94 218 ALA A CA 1
ATOM 1586 C C . ALA A 1 218 ? 5.737 -0.963 -9.029 1.00 95.94 218 ALA A C 1
ATOM 1588 O O . ALA A 1 218 ? 6.705 -0.934 -9.784 1.00 95.94 218 ALA A O 1
ATOM 1589 N N . HIS A 1 219 ? 5.102 -2.101 -8.741 1.00 94.94 219 HIS A N 1
ATOM 1590 C CA . HIS A 1 219 ? 5.604 -3.425 -9.138 1.00 94.94 219 HIS A CA 1
ATOM 1591 C C . HIS A 1 219 ? 5.013 -3.989 -10.440 1.00 94.94 219 HIS A C 1
ATOM 1593 O O . HIS A 1 219 ? 5.486 -5.019 -10.917 1.00 94.94 219 HIS A O 1
ATOM 1599 N N . ASP A 1 220 ? 4.024 -3.330 -11.038 1.00 95.25 220 ASP A N 1
ATOM 1600 C CA . ASP A 1 220 ? 3.315 -3.818 -12.226 1.00 95.25 220 ASP A CA 1
ATOM 1601 C C . ASP A 1 220 ? 3.324 -2.834 -13.404 1.00 95.25 220 ASP A C 1
ATOM 1603 O O . ASP A 1 220 ? 3.240 -3.266 -14.561 1.00 95.25 220 ASP A O 1
ATOM 1607 N N . LEU A 1 221 ? 3.466 -1.527 -13.148 1.00 97.50 221 LEU A N 1
ATOM 1608 C CA . LEU A 1 221 ? 3.515 -0.527 -14.209 1.00 97.50 221 LEU A CA 1
ATOM 1609 C C . LEU A 1 221 ? 4.685 -0.794 -15.171 1.00 97.50 221 LEU A C 1
ATOM 1611 O O . LEU A 1 221 ? 5.837 -1.013 -14.784 1.00 97.50 221 LEU A O 1
ATOM 1615 N N . GLY A 1 222 ? 4.368 -0.788 -16.459 1.00 97.62 222 GLY A N 1
ATOM 1616 C CA . GLY A 1 222 ? 5.267 -1.049 -17.577 1.00 97.62 222 GLY A CA 1
ATOM 1617 C C . GLY A 1 222 ? 5.557 -2.530 -17.839 1.00 97.62 222 GLY A C 1
ATOM 1618 O O . GLY A 1 222 ? 5.840 -2.882 -18.987 1.00 97.62 222 GLY A O 1
ATOM 1619 N N . SER A 1 223 ? 5.481 -3.397 -16.821 1.00 95.75 223 SER A N 1
ATOM 1620 C CA . SER A 1 223 ? 5.882 -4.815 -16.883 1.00 95.75 223 SER A CA 1
ATOM 1621 C C . SER A 1 223 ? 4.700 -5.775 -17.044 1.00 95.75 223 SER A C 1
ATOM 1623 O O . SER A 1 223 ? 4.877 -6.892 -17.540 1.00 95.75 223 SER A O 1
ATOM 1625 N N . VAL A 1 224 ? 3.490 -5.336 -16.695 1.00 94.62 224 VAL A N 1
ATOM 1626 C CA . VAL A 1 224 ? 2.261 -6.135 -16.755 1.00 94.62 224 VAL A CA 1
ATOM 1627 C C . VAL A 1 224 ? 1.263 -5.546 -17.757 1.00 94.62 224 VAL A C 1
ATOM 1629 O O . VAL A 1 224 ? 1.253 -4.346 -18.013 1.00 94.62 224 VAL A O 1
ATOM 1632 N N . ALA A 1 225 ? 0.425 -6.425 -18.319 1.00 93.81 225 ALA A N 1
ATOM 1633 C CA . ALA A 1 225 ? -0.554 -6.173 -19.382 1.00 93.81 225 ALA A CA 1
ATOM 1634 C C . ALA A 1 225 ? 0.038 -5.896 -20.781 1.00 93.81 225 ALA A 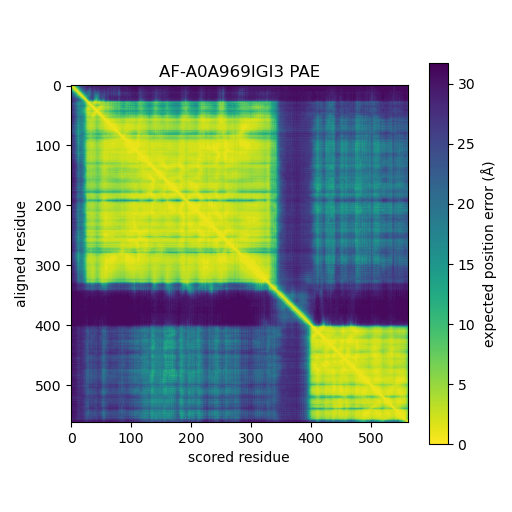C 1
ATOM 1636 O O . ALA A 1 225 ? 1.208 -5.534 -20.914 1.00 93.81 225 ALA A O 1
ATOM 1637 N N . PRO A 1 226 ? -0.727 -6.107 -21.871 1.00 90.56 226 PRO A N 1
ATOM 1638 C CA . PRO A 1 226 ? -0.245 -5.854 -23.226 1.00 90.56 226 PRO A CA 1
ATOM 1639 C C . PRO A 1 226 ? 0.228 -4.415 -23.453 1.00 90.56 226 PRO A C 1
ATOM 1641 O O . PRO A 1 226 ? 1.272 -4.242 -24.077 1.00 90.56 226 PRO A O 1
ATOM 1644 N N . GLY A 1 227 ? -0.468 -3.405 -22.935 1.00 93.38 227 GLY A N 1
ATOM 1645 C CA . GLY A 1 227 ? -0.092 -1.992 -23.036 1.00 93.38 227 GLY A CA 1
ATOM 1646 C C . GLY A 1 227 ? 0.949 -1.534 -22.012 1.00 93.38 227 GLY A C 1
ATOM 1647 O O . GLY A 1 227 ? 1.564 -0.491 -22.205 1.00 93.38 227 GLY A O 1
ATOM 1648 N N . GLY A 1 228 ? 1.213 -2.329 -20.971 1.00 96.75 228 GLY A N 1
ATOM 1649 C CA . GLY A 1 228 ? 2.088 -1.935 -19.864 1.00 96.75 228 GLY A CA 1
ATOM 1650 C C . GLY A 1 228 ? 1.362 -1.160 -18.758 1.00 96.75 228 GLY A C 1
ATOM 1651 O O . GLY A 1 228 ? 2.013 -0.654 -17.851 1.00 96.75 228 GLY A O 1
ATOM 1652 N N . GLY A 1 229 ? 0.036 -1.034 -18.804 1.00 96.88 229 GLY A N 1
ATOM 1653 C CA . GLY A 1 229 ? -0.769 -0.323 -17.809 1.00 96.88 229 GLY A CA 1
ATOM 1654 C C . GLY A 1 229 ? -1.010 -1.097 -16.508 1.00 96.88 229 GLY A C 1
ATOM 1655 O O . GLY A 1 229 ? -1.825 -0.672 -15.691 1.00 96.88 229 GLY A O 1
ATOM 1656 N N . GLY A 1 230 ? -0.330 -2.226 -16.300 1.00 96.31 230 GLY A N 1
ATOM 1657 C CA . GLY A 1 230 ? -0.380 -2.950 -15.035 1.00 96.31 230 GLY A CA 1
ATOM 1658 C C . GLY A 1 230 ? -1.650 -3.782 -14.837 1.00 96.31 230 GLY A C 1
ATOM 1659 O O . GLY A 1 230 ? -2.402 -4.073 -15.771 1.00 96.31 230 GLY A O 1
ATOM 1660 N N . ILE A 1 231 ? -1.910 -4.157 -13.590 1.00 95.50 231 ILE A N 1
ATOM 1661 C CA . ILE A 1 231 ? -3.123 -4.866 -13.162 1.00 95.50 231 ILE A CA 1
ATOM 1662 C C . ILE A 1 231 ? -4.374 -4.039 -13.457 1.00 95.50 231 ILE A C 1
ATOM 1664 O O . ILE A 1 231 ? -5.395 -4.590 -13.866 1.00 95.50 231 ILE A O 1
ATOM 1668 N N . MET A 1 232 ? -4.279 -2.713 -13.351 1.00 96.81 232 MET A N 1
ATOM 1669 C CA . MET A 1 232 ? -5.378 -1.823 -13.716 1.00 96.81 232 MET A CA 1
ATOM 1670 C C . MET A 1 232 ? -5.772 -1.952 -15.190 1.00 96.81 232 MET A C 1
ATOM 1672 O O . MET A 1 232 ? -6.957 -1.881 -15.495 1.00 96.81 232 MET A O 1
ATOM 1676 N N . GLU A 1 233 ? -4.831 -2.160 -16.114 1.00 96.81 233 GLU A N 1
ATOM 1677 C CA . GLU A 1 233 ? -5.177 -2.431 -17.516 1.00 96.81 233 GLU A CA 1
ATOM 1678 C C . GLU A 1 233 ? -5.891 -3.778 -17.657 1.00 96.81 233 GLU A C 1
ATOM 1680 O O . GLU A 1 233 ? -6.941 -3.841 -18.297 1.00 96.81 233 GLU A O 1
ATOM 1685 N N . LEU A 1 234 ? -5.371 -4.833 -17.018 1.00 95.00 234 LEU A N 1
ATOM 1686 C CA . LEU A 1 234 ? -5.977 -6.171 -17.069 1.00 95.00 234 LEU A CA 1
ATOM 1687 C C . LEU A 1 234 ? -7.414 -6.191 -16.536 1.00 95.00 234 LEU A C 1
ATOM 1689 O O . LEU A 1 234 ? -8.242 -6.930 -17.058 1.00 95.00 234 LEU A O 1
ATOM 1693 N N . GLN A 1 235 ? -7.705 -5.373 -15.526 1.00 95.38 235 GLN A N 1
ATOM 1694 C CA . GLN A 1 235 ? -9.017 -5.288 -14.882 1.00 95.38 235 GLN A CA 1
ATOM 1695 C C . GLN A 1 235 ? -9.912 -4.174 -15.456 1.00 95.38 235 GLN A C 1
ATOM 1697 O O . GLN A 1 235 ? -10.959 -3.870 -14.886 1.00 95.38 235 GLN A O 1
ATOM 1702 N N . GLY A 1 236 ? -9.518 -3.500 -16.546 1.00 95.94 236 GLY A N 1
ATOM 1703 C CA . GLY A 1 236 ? -10.321 -2.414 -17.133 1.00 95.94 236 GLY A CA 1
ATOM 1704 C C . GLY A 1 236 ? -10.524 -1.216 -16.187 1.00 95.94 236 GLY A C 1
ATOM 1705 O O . GLY A 1 236 ? -11.592 -0.598 -16.149 1.00 95.94 236 GLY A O 1
ATOM 1706 N N . CYS A 1 237 ? -9.506 -0.917 -15.383 1.00 96.75 237 CYS A N 1
ATOM 1707 C CA . CYS A 1 237 ? -9.504 0.063 -14.298 1.00 96.75 237 CYS A CA 1
ATOM 1708 C C . CYS A 1 237 ? -8.613 1.295 -14.546 1.00 96.75 237 CYS A C 1
ATOM 1710 O O . CYS A 1 237 ? -8.569 2.190 -13.701 1.00 96.75 237 CYS A O 1
ATOM 1712 N N . LEU A 1 238 ? -7.942 1.399 -15.699 1.00 97.31 238 LEU A N 1
ATOM 1713 C CA . LEU A 1 238 ? -7.214 2.622 -16.073 1.00 97.31 238 LEU A CA 1
ATOM 1714 C C . LEU A 1 238 ? -8.142 3.848 -16.051 1.00 97.31 238 LEU A C 1
ATOM 1716 O O . LEU A 1 238 ? -9.279 3.785 -16.518 1.00 97.31 238 LEU A O 1
ATOM 1720 N N . GLY A 1 239 ? -7.660 4.955 -15.483 1.00 96.81 239 GLY A N 1
ATOM 1721 C CA . GLY A 1 239 ? -8.430 6.186 -15.280 1.00 96.81 239 GLY A CA 1
ATOM 1722 C C . GLY A 1 239 ? -9.552 6.097 -14.238 1.00 96.81 239 GLY A C 1
ATOM 1723 O O . GLY A 1 239 ? -10.309 7.054 -14.069 1.00 96.81 239 GLY A O 1
ATOM 1724 N N . ARG A 1 240 ? -9.711 4.959 -13.541 1.00 96.25 240 ARG A N 1
ATOM 1725 C CA . ARG A 1 240 ? -10.830 4.744 -12.607 1.00 96.25 240 ARG A CA 1
ATOM 1726 C C . ARG A 1 240 ? -10.481 4.921 -11.134 1.00 96.25 240 ARG A C 1
ATOM 1728 O O . ARG A 1 240 ? -11.407 5.267 -10.403 1.00 96.25 240 ARG A O 1
ATOM 1735 N N . ALA A 1 241 ? -9.226 4.730 -10.729 1.00 94.75 241 ALA A N 1
ATOM 1736 C CA . ALA A 1 241 ? -8.745 5.085 -9.390 1.00 94.75 241 ALA A CA 1
ATOM 1737 C C . ALA A 1 241 ? -8.765 6.604 -9.173 1.00 94.75 241 ALA A C 1
ATOM 1739 O O . ALA A 1 241 ? -8.744 7.374 -10.139 1.00 94.75 241 ALA A O 1
ATOM 1740 N N . ASP A 1 242 ? -8.845 7.032 -7.914 1.00 98.19 242 ASP A N 1
ATOM 1741 C CA . ASP A 1 242 ? -8.779 8.454 -7.568 1.00 98.19 242 ASP A CA 1
ATOM 1742 C C . ASP A 1 242 ? -7.335 8.942 -7.636 1.00 98.19 242 ASP A C 1
ATOM 1744 O O . ASP A 1 242 ? -7.059 10.002 -8.208 1.00 98.19 242 ASP A O 1
ATOM 1748 N N . VAL A 1 243 ? -6.418 8.123 -7.111 1.00 98.62 243 VAL A N 1
ATOM 1749 C CA . VAL A 1 243 ? -4.977 8.363 -7.134 1.00 98.62 243 VAL A CA 1
ATOM 1750 C C . VAL A 1 243 ? -4.229 7.059 -7.416 1.00 98.62 243 VAL A C 1
ATOM 1752 O O . VAL A 1 243 ? -4.534 6.007 -6.857 1.00 98.62 243 VAL A O 1
ATOM 1755 N N . VAL A 1 244 ? -3.215 7.136 -8.271 1.00 98.75 244 VAL A N 1
ATOM 1756 C CA . VAL A 1 244 ? -2.251 6.066 -8.524 1.00 98.75 244 VAL A CA 1
ATOM 1757 C C . VAL A 1 244 ? -0.870 6.590 -8.180 1.00 98.75 244 VAL A C 1
ATOM 1759 O O . VAL A 1 244 ? -0.428 7.594 -8.733 1.00 98.75 244 VAL A O 1
ATOM 1762 N N . VAL A 1 245 ? -0.177 5.897 -7.292 1.00 98.56 245 VAL A N 1
ATOM 1763 C CA . VAL A 1 245 ? 1.210 6.175 -6.917 1.00 98.56 245 VAL A CA 1
ATOM 1764 C C . VAL A 1 245 ? 2.118 5.070 -7.444 1.00 98.56 245 VAL A C 1
ATOM 1766 O O . VAL A 1 245 ? 1.656 3.976 -7.756 1.00 98.56 245 VAL A O 1
ATOM 1769 N N . GLY A 1 246 ? 3.411 5.339 -7.595 1.00 97.25 246 GLY A N 1
ATOM 1770 C CA . GLY A 1 246 ? 4.341 4.301 -8.030 1.00 97.25 246 GLY A CA 1
ATOM 1771 C C . GLY A 1 246 ? 5.791 4.753 -8.122 1.00 97.25 246 GLY A C 1
ATOM 1772 O O . GLY A 1 246 ? 6.164 5.858 -7.719 1.00 97.25 246 GLY A O 1
ATOM 1773 N N . SER A 1 247 ? 6.634 3.868 -8.658 1.00 97.50 247 SER A N 1
ATOM 1774 C CA . SER A 1 247 ? 8.082 4.059 -8.750 1.00 97.50 247 SER A CA 1
ATOM 1775 C C . SER A 1 247 ? 8.613 3.773 -10.148 1.00 97.50 247 SER A C 1
ATOM 1777 O O . SER A 1 247 ? 8.221 2.795 -10.778 1.00 97.50 247 SER A O 1
ATOM 1779 N N . PHE A 1 248 ? 9.580 4.578 -10.586 1.00 98.06 248 PHE A N 1
ATOM 1780 C CA . PHE A 1 248 ? 10.320 4.349 -11.827 1.00 98.06 248 PHE A CA 1
ATOM 1781 C C . PHE A 1 248 ? 11.562 3.464 -11.635 1.00 98.06 248 PHE A C 1
ATOM 1783 O O . PHE A 1 248 ? 12.091 2.922 -12.602 1.00 98.06 248 PHE A O 1
ATOM 1790 N N . ALA A 1 249 ? 11.984 3.222 -10.388 1.00 95.06 249 ALA A N 1
ATOM 1791 C CA . ALA A 1 249 ? 13.230 2.515 -10.060 1.00 95.06 249 ALA A CA 1
ATOM 1792 C C . ALA A 1 249 ? 13.202 1.001 -10.336 1.00 95.06 249 ALA A C 1
ATOM 1794 O O . ALA A 1 249 ? 14.139 0.288 -9.991 1.00 95.06 249 ALA A O 1
ATOM 1795 N N . LYS A 1 250 ? 12.105 0.509 -10.914 1.00 94.38 250 LYS A N 1
ATOM 1796 C CA . LYS A 1 250 ? 11.863 -0.900 -11.224 1.00 94.38 250 LYS A CA 1
ATOM 1797 C C . LYS A 1 250 ? 11.886 -1.090 -12.735 1.00 94.38 250 LYS A C 1
ATOM 1799 O O . LYS A 1 250 ? 12.937 -0.932 -13.343 1.00 94.38 250 LYS A O 1
ATOM 1804 N N . THR A 1 251 ? 10.729 -1.315 -13.361 1.00 95.19 251 THR A N 1
ATOM 1805 C CA . THR A 1 251 ? 10.597 -1.522 -14.811 1.00 95.19 251 THR A CA 1
ATOM 1806 C C . THR A 1 251 ? 11.273 -0.444 -15.660 1.00 95.19 251 THR A C 1
ATOM 1808 O O . THR A 1 251 ? 11.833 -0.762 -16.703 1.00 95.19 251 THR A O 1
ATOM 1811 N N . PHE A 1 252 ? 11.202 0.822 -15.240 1.00 96.00 252 PHE A N 1
ATOM 1812 C CA . PHE A 1 252 ? 11.736 1.953 -16.006 1.00 96.00 252 PHE A CA 1
ATOM 1813 C C . PHE A 1 252 ? 13.237 2.179 -15.774 1.00 96.00 252 PHE A C 1
ATOM 1815 O O . PHE A 1 252 ? 13.836 2.996 -16.468 1.00 96.00 252 PHE A O 1
ATOM 1822 N N . GLY A 1 253 ? 13.855 1.454 -14.834 1.00 88.56 253 GLY A N 1
ATOM 1823 C CA . GLY A 1 253 ? 15.305 1.428 -14.656 1.00 88.56 253 GLY A CA 1
ATOM 1824 C C . GLY A 1 253 ? 15.938 2.748 -14.208 1.00 88.56 253 GLY A C 1
ATOM 1825 O O . GLY A 1 253 ? 17.140 2.917 -14.395 1.00 88.56 253 GLY A O 1
ATOM 1826 N N . ALA A 1 254 ? 15.165 3.679 -13.639 1.00 93.06 254 ALA A N 1
ATOM 1827 C CA . ALA A 1 254 ? 15.651 5.000 -13.234 1.00 93.06 254 ALA A CA 1
ATOM 1828 C C . ALA A 1 254 ? 15.074 5.449 -11.893 1.00 93.06 254 ALA A C 1
ATOM 1830 O O . ALA A 1 254 ? 13.938 5.127 -11.550 1.00 93.06 254 ALA A O 1
ATOM 1831 N N . ALA A 1 255 ? 15.844 6.220 -11.125 1.00 92.25 255 ALA A N 1
ATOM 1832 C CA . ALA A 1 255 ? 15.348 6.787 -9.877 1.00 92.25 255 ALA A CA 1
ATOM 1833 C C . ALA A 1 255 ? 14.128 7.683 -10.143 1.00 92.25 255 ALA A C 1
ATOM 1835 O O . ALA A 1 255 ? 14.059 8.377 -11.155 1.00 92.25 255 ALA A O 1
ATOM 1836 N N . GLY A 1 256 ? 13.163 7.656 -9.227 1.00 96.06 256 GLY A N 1
ATOM 1837 C CA . GLY A 1 256 ? 11.958 8.467 -9.324 1.00 96.06 256 GLY A CA 1
ATOM 1838 C C . GLY A 1 256 ? 10.701 7.770 -8.816 1.00 96.06 256 GLY A C 1
ATOM 1839 O O . GLY A 1 256 ? 10.639 6.545 -8.630 1.00 96.06 256 GLY A O 1
ATOM 1840 N N . GLY A 1 257 ? 9.676 8.580 -8.600 1.00 97.69 257 GLY A N 1
ATOM 1841 C CA . GLY A 1 257 ? 8.316 8.141 -8.321 1.00 97.69 257 GLY A CA 1
ATOM 1842 C C . GLY A 1 257 ? 7.297 9.089 -8.923 1.00 97.69 257 GLY A C 1
ATOM 1843 O O . GLY A 1 257 ? 7.650 10.146 -9.445 1.00 97.69 257 GLY A O 1
ATOM 1844 N N . PHE A 1 258 ? 6.029 8.716 -8.852 1.00 98.50 258 PHE A N 1
ATOM 1845 C CA . PHE A 1 258 ? 4.942 9.542 -9.361 1.00 98.50 258 PHE A CA 1
ATOM 1846 C C . PHE A 1 258 ? 3.683 9.390 -8.514 1.00 98.50 258 PHE A C 1
ATOM 1848 O O . PHE A 1 258 ? 3.496 8.385 -7.829 1.00 98.50 258 PHE A O 1
ATOM 1855 N N . ALA A 1 259 ? 2.816 10.390 -8.621 1.00 98.50 259 ALA A N 1
ATOM 1856 C CA . ALA A 1 259 ? 1.418 10.325 -8.241 1.00 98.50 259 ALA A CA 1
ATOM 1857 C C . ALA A 1 259 ? 0.596 10.887 -9.400 1.00 98.50 259 ALA A C 1
ATOM 1859 O O . ALA A 1 259 ? 0.773 12.044 -9.772 1.00 98.50 259 ALA A O 1
ATOM 1860 N N . ALA A 1 260 ? -0.272 10.072 -9.980 1.00 98.75 260 ALA A N 1
ATOM 1861 C CA . ALA A 1 260 ? -1.253 10.466 -10.978 1.00 98.75 260 ALA A CA 1
ATOM 1862 C C . ALA A 1 260 ? -2.632 10.478 -10.331 1.00 98.75 260 ALA A C 1
ATOM 1864 O O . ALA A 1 260 ? -2.932 9.625 -9.498 1.00 98.75 260 ALA A O 1
ATOM 1865 N N . PHE A 1 261 ? -3.473 11.440 -10.679 1.00 98.50 261 PHE A N 1
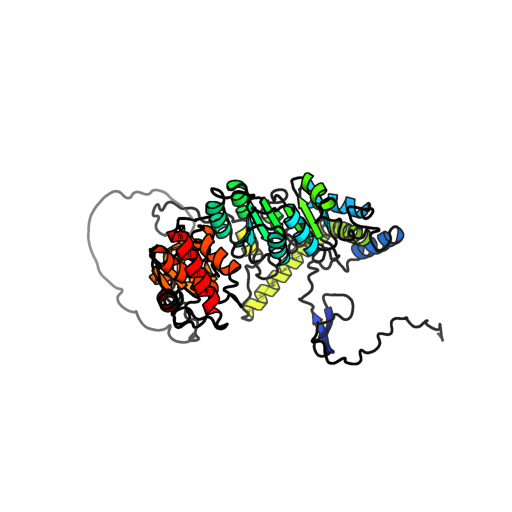ATOM 1866 C CA . PHE A 1 261 ? -4.709 11.671 -9.942 1.00 98.50 261 PHE A CA 1
ATOM 1867 C C . PHE A 1 261 ? -5.809 12.254 -10.816 1.00 98.50 261 PHE A C 1
ATOM 1869 O O . PHE A 1 261 ? -5.572 12.869 -11.859 1.00 98.50 261 PHE A O 1
ATOM 1876 N N . ARG A 1 262 ? -7.045 12.029 -10.373 1.00 96.50 262 ARG A N 1
ATOM 1877 C CA . ARG A 1 262 ? -8.245 12.528 -11.043 1.00 96.50 262 ARG A CA 1
ATOM 1878 C C . ARG A 1 262 ? -8.528 13.996 -10.743 1.00 96.50 262 ARG A C 1
ATOM 1880 O O . ARG A 1 262 ? -9.007 14.684 -11.629 1.00 96.50 262 ARG A O 1
ATOM 1887 N N . ASP A 1 263 ? -8.277 14.453 -9.519 1.00 96.19 263 ASP A N 1
ATOM 1888 C CA . ASP A 1 263 ? -8.501 15.843 -9.104 1.00 96.19 263 ASP A CA 1
ATOM 1889 C C . ASP A 1 263 ? -7.233 16.685 -9.343 1.00 96.19 263 ASP A C 1
ATOM 1891 O O . ASP A 1 263 ? -6.279 16.560 -8.566 1.00 96.19 263 ASP A O 1
ATOM 1895 N N . PRO A 1 264 ? -7.195 17.570 -10.360 1.00 94.06 264 PRO A N 1
ATOM 1896 C CA . PRO A 1 264 ? -6.015 18.383 -10.652 1.00 94.06 264 PRO A CA 1
ATOM 1897 C C . PRO A 1 264 ? -5.615 19.308 -9.496 1.00 94.06 264 PRO A C 1
ATOM 1899 O O . PRO A 1 264 ? -4.440 19.662 -9.372 1.00 94.06 264 PRO A O 1
ATOM 1902 N N . ALA A 1 265 ? -6.544 19.659 -8.594 1.00 94.75 265 ALA A N 1
ATOM 1903 C CA . ALA A 1 265 ? -6.239 20.487 -7.428 1.00 94.75 265 ALA A CA 1
ATOM 1904 C C . ALA A 1 265 ? -5.253 19.804 -6.463 1.00 94.75 265 ALA A C 1
ATOM 1906 O O . ALA A 1 265 ? -4.579 20.478 -5.673 1.00 94.75 265 ALA A O 1
ATOM 1907 N N . LEU A 1 266 ? -5.109 18.474 -6.535 1.00 96.31 266 LEU A N 1
ATOM 1908 C CA . LEU A 1 266 ? -4.084 17.758 -5.784 1.00 96.31 266 LEU A CA 1
ATOM 1909 C C . LEU A 1 266 ? -2.671 18.194 -6.195 1.00 96.31 266 LEU A C 1
ATOM 1911 O O . LEU A 1 266 ? -1.816 18.309 -5.322 1.00 96.31 266 LEU A O 1
ATOM 1915 N N . LYS A 1 267 ? -2.418 18.543 -7.464 1.00 96.12 267 LYS A N 1
ATOM 1916 C CA . LYS A 1 267 ? -1.085 18.978 -7.921 1.00 96.12 267 LYS A CA 1
ATOM 1917 C C . LYS A 1 267 ? -0.588 20.202 -7.167 1.00 96.12 267 LYS A C 1
ATOM 1919 O O . LYS A 1 267 ? 0.545 20.226 -6.685 1.00 96.12 267 LYS A O 1
ATOM 1924 N N . THR A 1 268 ? -1.454 21.202 -7.024 1.00 92.94 268 THR A N 1
ATOM 1925 C CA . THR A 1 268 ? -1.145 22.430 -6.289 1.00 92.94 268 THR A CA 1
ATOM 1926 C C . THR A 1 268 ? -0.845 22.120 -4.828 1.00 92.94 268 THR A C 1
ATOM 1928 O O . THR A 1 268 ? 0.155 22.604 -4.303 1.00 92.94 268 THR A O 1
ATOM 1931 N N . ARG A 1 269 ? -1.628 21.238 -4.187 1.00 93.44 269 ARG A N 1
ATOM 1932 C CA . ARG A 1 269 ? -1.359 20.782 -2.812 1.00 93.44 269 ARG A CA 1
ATOM 1933 C C . ARG A 1 269 ? -0.016 20.062 -2.697 1.00 93.44 269 ARG A C 1
ATOM 1935 O O . ARG A 1 269 ? 0.775 20.406 -1.824 1.00 93.44 269 ARG A O 1
ATOM 1942 N N . LEU A 1 270 ? 0.281 19.125 -3.598 1.00 95.19 270 LEU A N 1
ATOM 1943 C CA . LEU A 1 270 ? 1.543 18.380 -3.595 1.00 95.19 270 LEU A CA 1
ATOM 1944 C C . LEU A 1 270 ? 2.750 19.298 -3.782 1.00 95.19 270 LEU A C 1
ATOM 1946 O O . LEU A 1 270 ? 3.768 19.093 -3.131 1.00 95.19 270 LEU A O 1
ATOM 1950 N N . ARG A 1 271 ? 2.647 20.328 -4.626 1.00 92.81 271 ARG A N 1
ATOM 1951 C CA . ARG A 1 271 ? 3.740 21.285 -4.846 1.00 92.81 271 ARG A CA 1
ATOM 1952 C C . ARG A 1 271 ? 3.879 22.279 -3.700 1.00 92.81 271 ARG A C 1
ATOM 1954 O O . ARG A 1 271 ? 4.985 22.531 -3.233 1.00 92.81 271 ARG A O 1
ATOM 1961 N N . GLN A 1 272 ? 2.770 22.861 -3.259 1.00 88.81 272 GLN A N 1
ATOM 1962 C CA . GLN A 1 272 ? 2.781 24.056 -2.422 1.00 88.81 272 GLN A CA 1
ATOM 1963 C C . GLN A 1 272 ? 2.493 23.794 -0.952 1.00 88.81 272 GLN A C 1
ATOM 1965 O O . GLN A 1 272 ? 2.633 24.722 -0.169 1.00 88.81 272 GLN A O 1
ATOM 1970 N N . SER A 1 273 ? 2.094 22.608 -0.499 1.00 88.44 273 SER A N 1
ATOM 1971 C CA . SER A 1 273 ? 1.847 22.433 0.936 1.00 88.44 273 SER A CA 1
ATOM 1972 C C . SER A 1 273 ? 3.146 22.477 1.751 1.00 88.44 273 SER A C 1
ATOM 1974 O O . SER A 1 273 ? 4.260 22.373 1.226 1.00 88.44 273 SER A O 1
ATOM 1976 N N . ARG A 1 274 ? 3.017 22.662 3.071 1.00 83.75 274 ARG A N 1
ATOM 1977 C CA . ARG A 1 274 ? 4.160 22.614 3.999 1.00 83.75 274 ARG A CA 1
ATOM 1978 C C . ARG A 1 274 ? 4.875 21.263 3.944 1.00 83.75 274 ARG A C 1
ATOM 1980 O O . ARG A 1 274 ? 6.091 21.226 4.083 1.00 83.75 274 ARG A O 1
ATOM 1987 N N . PHE A 1 275 ? 4.119 20.188 3.727 1.00 84.38 275 PHE A N 1
ATOM 1988 C CA . PHE A 1 275 ? 4.596 18.805 3.651 1.00 84.38 275 PHE A CA 1
ATOM 1989 C C . PHE A 1 275 ? 4.631 18.284 2.204 1.00 84.38 275 PHE A C 1
ATOM 1991 O O . PHE A 1 275 ? 4.534 17.082 1.970 1.00 84.38 275 PHE A O 1
ATOM 1998 N N . GLY A 1 276 ? 4.683 19.203 1.238 1.00 86.62 276 GLY A N 1
ATOM 1999 C CA . GLY A 1 276 ? 4.733 18.926 -0.191 1.00 86.62 276 GLY A CA 1
ATOM 2000 C C . GLY A 1 276 ? 6.165 18.888 -0.723 1.00 86.62 276 GLY A C 1
ATOM 2001 O O . GLY A 1 276 ? 7.139 18.790 0.024 1.00 86.62 276 GLY A O 1
ATOM 2002 N N . GLN A 1 277 ? 6.310 19.080 -2.029 1.00 91.75 277 GLN A N 1
ATOM 2003 C CA . GLN A 1 277 ? 7.579 19.116 -2.761 1.00 91.75 277 GLN A CA 1
ATOM 2004 C C . GLN A 1 277 ? 8.374 20.419 -2.539 1.00 91.75 277 GLN A C 1
ATOM 2006 O O . GLN A 1 277 ? 9.107 20.868 -3.419 1.00 91.75 277 GLN A O 1
ATOM 2011 N N . ARG A 1 278 ? 8.220 21.059 -1.374 1.00 87.38 278 ARG A N 1
ATOM 2012 C CA . ARG A 1 278 ? 9.071 22.165 -0.908 1.00 87.38 278 ARG A CA 1
ATOM 2013 C C . ARG A 1 278 ? 10.350 21.679 -0.239 1.00 87.38 278 ARG A C 1
ATOM 2015 O O . ARG A 1 278 ? 11.344 22.391 -0.258 1.00 87.38 278 ARG A O 1
ATOM 2022 N N . GLN A 1 279 ? 10.318 20.479 0.335 1.00 80.25 279 GLN A N 1
ATOM 2023 C CA . GLN A 1 279 ? 11.352 19.991 1.252 1.00 80.25 279 GLN A CA 1
ATOM 2024 C C . GLN A 1 279 ? 12.407 19.091 0.591 1.00 80.25 279 GLN A C 1
ATOM 2026 O O . GLN A 1 279 ? 13.293 18.591 1.274 1.00 80.25 279 GLN A O 1
ATOM 2031 N N . SER A 1 280 ? 12.304 18.858 -0.717 1.00 84.38 280 SER A N 1
ATOM 2032 C CA . SER A 1 280 ? 13.134 17.898 -1.446 1.00 84.38 280 SER A CA 1
ATOM 2033 C C . SER A 1 280 ? 13.469 18.425 -2.836 1.00 84.38 280 SER A C 1
ATOM 2035 O O . SER A 1 280 ? 12.682 19.170 -3.428 1.00 84.38 280 SER A O 1
ATOM 2037 N N . ALA A 1 281 ? 14.639 18.053 -3.353 1.00 89.19 281 ALA A N 1
ATOM 2038 C CA . ALA A 1 281 ? 15.031 18.385 -4.715 1.00 89.19 281 ALA A CA 1
ATOM 2039 C C . ALA A 1 281 ? 14.072 17.727 -5.719 1.00 89.19 281 ALA A C 1
ATOM 2041 O O . ALA A 1 281 ? 13.616 16.597 -5.525 1.00 89.19 281 ALA A O 1
ATOM 2042 N N . ALA A 1 282 ? 13.764 18.432 -6.807 1.00 94.38 282 ALA A N 1
ATOM 2043 C CA . ALA A 1 282 ? 12.995 17.843 -7.893 1.00 94.38 282 ALA A CA 1
ATOM 2044 C C . ALA A 1 282 ? 13.769 16.685 -8.544 1.00 94.38 282 ALA A C 1
ATOM 2046 O O . ALA A 1 282 ? 14.994 16.577 -8.439 1.00 94.38 282 ALA A O 1
ATOM 2047 N N . LEU A 1 283 ? 13.045 15.830 -9.266 1.00 95.38 283 LEU A N 1
ATOM 2048 C CA . LEU A 1 283 ? 13.670 14.819 -10.108 1.00 95.38 283 LEU A CA 1
ATOM 2049 C C . LEU A 1 283 ? 14.557 15.500 -11.168 1.00 95.38 283 LEU A C 1
ATOM 2051 O O . LEU A 1 283 ? 14.191 16.532 -11.729 1.00 95.38 283 LEU A O 1
ATOM 2055 N N . SER A 1 284 ? 15.733 14.941 -11.454 1.00 95.25 284 SER A N 1
ATOM 2056 C CA . SER A 1 284 ? 16.619 15.528 -12.461 1.00 95.25 284 SER A CA 1
ATOM 2057 C C . SER A 1 284 ? 16.046 15.411 -13.874 1.00 95.25 284 SER A C 1
ATOM 2059 O O . SER A 1 284 ? 15.349 14.448 -14.203 1.00 95.25 284 SER A O 1
ATOM 2061 N N . ALA A 1 285 ? 16.403 16.364 -14.739 1.00 95.44 285 ALA A N 1
ATOM 2062 C CA . ALA A 1 285 ? 16.053 16.319 -16.159 1.00 95.44 285 ALA A CA 1
ATOM 2063 C C . ALA A 1 285 ? 16.588 15.046 -16.839 1.00 95.44 285 ALA A C 1
ATOM 2065 O O . ALA A 1 285 ? 15.903 14.466 -17.673 1.00 95.44 285 ALA A O 1
ATOM 2066 N N . VAL A 1 286 ? 17.765 14.563 -16.422 1.00 96.19 286 VAL A N 1
ATOM 2067 C CA . VAL A 1 286 ? 18.359 13.311 -16.918 1.00 96.19 286 VAL A CA 1
ATOM 2068 C C . VAL A 1 286 ? 17.477 12.105 -16.591 1.00 96.19 286 VAL A C 1
ATOM 2070 O O . VAL A 1 286 ? 17.141 11.340 -17.493 1.00 96.19 286 VAL A O 1
ATOM 2073 N N . ASN A 1 287 ? 17.045 11.952 -15.331 1.00 96.56 287 ASN A N 1
ATOM 2074 C CA . ASN A 1 287 ? 16.131 10.868 -14.962 1.00 96.56 287 ASN A CA 1
ATOM 2075 C C . ASN A 1 287 ? 14.799 11.002 -15.705 1.00 96.56 287 ASN A C 1
ATOM 2077 O O . ASN A 1 287 ? 14.289 10.009 -16.217 1.00 96.56 287 ASN A O 1
ATOM 2081 N N . ALA A 1 288 ? 14.257 12.217 -15.825 1.00 97.56 288 ALA A N 1
ATOM 2082 C CA . ALA A 1 288 ? 13.011 12.435 -16.551 1.00 97.56 288 ALA A CA 1
ATOM 2083 C C . ALA A 1 288 ? 13.109 12.010 -18.029 1.00 97.56 288 ALA A C 1
ATOM 2085 O O . ALA A 1 288 ? 12.241 11.280 -18.509 1.00 97.56 288 ALA A O 1
ATOM 2086 N N . SER A 1 289 ? 14.187 12.380 -18.725 1.00 97.62 289 SER A N 1
ATOM 2087 C CA . SER A 1 289 ? 14.446 11.981 -20.116 1.00 97.62 289 SER A CA 1
ATOM 2088 C C . SER A 1 289 ? 14.625 10.471 -20.278 1.00 97.62 289 SER A C 1
ATOM 2090 O O . SER A 1 289 ? 14.083 9.880 -21.212 1.00 97.62 289 SER A O 1
ATOM 2092 N N . VAL A 1 290 ? 15.332 9.824 -19.347 1.00 97.50 290 VAL A N 1
ATOM 2093 C CA . VAL A 1 290 ? 15.466 8.360 -19.321 1.00 97.50 290 VAL A CA 1
ATOM 2094 C C . VAL A 1 290 ? 14.104 7.683 -19.186 1.00 97.50 290 VAL A C 1
ATOM 2096 O O . VAL A 1 290 ? 13.796 6.755 -19.934 1.00 97.50 290 VAL A O 1
ATOM 2099 N N . ILE A 1 291 ? 13.274 8.151 -18.253 1.00 98.38 291 ILE A N 1
ATOM 2100 C CA . ILE A 1 291 ? 11.960 7.556 -17.994 1.00 98.38 291 ILE A CA 1
ATOM 2101 C C . ILE A 1 291 ? 11.032 7.755 -19.199 1.00 98.38 291 ILE A C 1
ATOM 2103 O O . ILE A 1 291 ? 10.294 6.837 -19.552 1.00 98.38 291 ILE A O 1
ATOM 2107 N N . LEU A 1 292 ? 11.091 8.911 -19.867 1.00 98.56 292 LEU A N 1
ATOM 2108 C CA . LEU A 1 292 ? 10.358 9.157 -21.113 1.00 98.56 292 LEU A CA 1
ATOM 2109 C C . LEU A 1 292 ? 10.738 8.144 -22.204 1.00 98.56 292 LEU A C 1
ATOM 2111 O O . LEU A 1 292 ? 9.853 7.498 -22.762 1.00 98.56 292 LEU A O 1
ATOM 2115 N N . ALA A 1 293 ? 12.036 7.924 -22.435 1.00 98.31 293 ALA A N 1
ATOM 2116 C CA . ALA A 1 293 ? 12.502 6.912 -23.386 1.00 98.31 293 ALA A CA 1
ATOM 2117 C C . ALA A 1 293 ? 12.080 5.486 -22.980 1.00 98.31 293 ALA A C 1
ATOM 2119 O O . ALA A 1 293 ? 11.740 4.657 -23.828 1.00 98.31 293 ALA A O 1
ATOM 2120 N N . ALA A 1 294 ? 12.058 5.192 -21.677 1.00 98.25 294 ALA A N 1
ATOM 2121 C CA . ALA A 1 294 ? 11.566 3.920 -21.161 1.00 98.25 294 ALA A CA 1
ATOM 2122 C C . ALA A 1 294 ? 10.051 3.739 -21.391 1.00 98.25 294 ALA A C 1
ATOM 2124 O O . ALA A 1 294 ? 9.632 2.632 -21.726 1.00 98.25 294 ALA A O 1
ATOM 2125 N N . PHE A 1 295 ? 9.230 4.793 -21.291 1.00 98.50 295 PHE A N 1
ATOM 2126 C CA . PHE A 1 295 ? 7.811 4.738 -21.680 1.00 98.50 295 PHE A CA 1
ATOM 2127 C C . PHE A 1 295 ? 7.639 4.388 -23.162 1.00 98.50 295 PHE A C 1
ATOM 2129 O O . PHE A 1 295 ? 6.848 3.505 -23.497 1.00 98.50 295 PHE A O 1
ATOM 2136 N N . ASP A 1 296 ? 8.420 5.009 -24.044 1.00 97.94 296 ASP A N 1
ATOM 2137 C CA . ASP A 1 296 ? 8.345 4.728 -25.481 1.00 97.94 296 ASP A CA 1
ATOM 2138 C C . ASP A 1 296 ? 8.710 3.267 -25.787 1.00 97.94 296 ASP A C 1
ATOM 2140 O O . ASP A 1 296 ? 8.032 2.592 -26.568 1.00 97.94 296 ASP A O 1
ATOM 2144 N N . LEU A 1 297 ? 9.710 2.722 -25.087 1.00 98.00 297 LEU A N 1
ATOM 2145 C CA . LEU A 1 297 ? 10.028 1.295 -25.128 1.00 98.00 297 LEU A CA 1
ATOM 2146 C C . LEU A 1 297 ? 8.889 0.426 -24.598 1.00 98.00 297 LEU A C 1
ATOM 2148 O O . LEU A 1 297 ? 8.561 -0.582 -25.228 1.00 98.00 297 LEU A O 1
ATOM 2152 N N . VAL A 1 298 ? 8.271 0.796 -23.476 1.00 97.75 298 VAL A N 1
ATOM 2153 C CA . VAL A 1 298 ? 7.138 0.070 -22.887 1.00 97.75 298 VAL A CA 1
ATOM 2154 C C . VAL A 1 298 ? 5.977 -0.030 -23.881 1.00 97.75 298 VAL A C 1
ATOM 2156 O O . VAL A 1 298 ? 5.418 -1.121 -24.025 1.00 97.75 298 VAL A O 1
ATOM 2159 N N . GLU A 1 299 ? 5.639 1.034 -24.605 1.00 96.56 299 GLU A N 1
ATOM 2160 C CA . GLU A 1 299 ? 4.533 1.050 -25.579 1.00 96.56 299 GLU A CA 1
ATOM 2161 C C . GLU A 1 299 ? 4.895 0.465 -26.953 1.00 96.56 299 GLU A C 1
ATOM 2163 O O . GLU A 1 299 ? 4.010 0.108 -27.741 1.00 96.56 299 GLU A O 1
ATOM 2168 N N . SER A 1 300 ? 6.186 0.295 -27.236 1.00 97.25 300 SER A N 1
ATOM 2169 C CA . SER A 1 300 ? 6.665 -0.286 -28.489 1.00 97.25 300 SER A CA 1
ATOM 2170 C C . SER A 1 300 ? 6.292 -1.771 -28.659 1.00 97.25 300 SER A C 1
ATOM 2172 O O . SER A 1 300 ? 5.899 -2.485 -27.728 1.00 97.25 300 SER A O 1
ATOM 2174 N N . ALA A 1 301 ? 6.463 -2.279 -29.884 1.00 96.94 301 ALA A N 1
ATOM 2175 C CA . ALA A 1 301 ? 6.365 -3.712 -30.161 1.00 96.94 301 ALA A CA 1
ATOM 2176 C C . ALA A 1 301 ? 7.402 -4.531 -29.369 1.00 96.94 301 ALA A C 1
ATOM 2178 O O . ALA A 1 301 ? 7.103 -5.646 -28.931 1.00 96.94 301 ALA A O 1
ATOM 2179 N N . GLU A 1 302 ? 8.588 -3.967 -29.137 1.00 97.12 302 GLU A N 1
ATOM 2180 C CA . GLU A 1 302 ? 9.625 -4.592 -28.325 1.00 97.12 302 GLU A CA 1
ATOM 2181 C C . GLU A 1 302 ? 9.189 -4.716 -26.860 1.00 97.12 302 GLU A C 1
ATOM 2183 O O . GLU A 1 302 ? 9.274 -5.804 -26.291 1.00 97.12 302 GLU A O 1
ATOM 2188 N N . GLY A 1 303 ? 8.635 -3.656 -26.263 1.00 96.50 303 GLY A N 1
ATOM 2189 C CA . GLY A 1 303 ? 8.094 -3.692 -24.900 1.00 96.50 303 GLY A CA 1
ATOM 2190 C C . GLY A 1 303 ? 7.029 -4.773 -24.734 1.00 96.50 303 GLY A C 1
ATOM 2191 O O . GLY A 1 303 ? 7.090 -5.581 -23.801 1.00 96.50 303 GLY A O 1
ATOM 2192 N N . ARG A 1 304 ? 6.107 -4.883 -25.703 1.00 96.19 304 ARG A N 1
ATOM 2193 C CA . ARG A 1 304 ? 5.112 -5.971 -25.746 1.00 96.19 304 ARG A CA 1
ATOM 2194 C C . ARG A 1 304 ? 5.761 -7.352 -25.772 1.00 96.19 304 ARG A C 1
ATOM 2196 O O . ARG A 1 304 ? 5.320 -8.254 -25.056 1.00 96.19 304 ARG A O 1
ATOM 2203 N N . MET A 1 305 ? 6.799 -7.536 -26.585 1.00 95.38 305 MET A N 1
ATOM 2204 C CA . MET A 1 305 ? 7.541 -8.795 -26.666 1.00 95.38 305 MET A CA 1
ATOM 2205 C C . MET A 1 305 ? 8.247 -9.118 -25.342 1.00 95.38 305 MET A C 1
ATOM 2207 O O . MET A 1 305 ? 8.141 -10.247 -24.858 1.00 95.38 305 MET A O 1
ATOM 2211 N N . ARG A 1 306 ? 8.918 -8.137 -24.727 1.00 95.56 306 ARG A N 1
ATOM 2212 C CA . ARG A 1 306 ? 9.604 -8.285 -23.435 1.00 95.56 306 ARG A CA 1
ATOM 2213 C C . ARG A 1 306 ? 8.632 -8.696 -22.333 1.00 95.56 306 ARG A C 1
ATOM 2215 O O . ARG A 1 306 ? 8.907 -9.669 -21.638 1.00 95.56 306 ARG A O 1
ATOM 2222 N N . ARG A 1 307 ? 7.451 -8.073 -22.243 1.00 95.19 307 ARG A N 1
ATOM 2223 C CA . ARG A 1 307 ? 6.396 -8.478 -21.292 1.00 95.19 307 ARG A CA 1
ATOM 2224 C C . ARG A 1 307 ? 5.887 -9.899 -21.531 1.00 95.19 307 ARG A C 1
ATOM 2226 O O . ARG A 1 307 ? 5.728 -10.669 -20.584 1.00 95.19 307 ARG A O 1
ATOM 2233 N N . ARG A 1 308 ? 5.668 -10.291 -22.794 1.00 91.69 308 ARG A N 1
ATOM 2234 C CA . ARG A 1 308 ? 5.290 -11.678 -23.135 1.00 91.69 308 ARG A CA 1
ATOM 2235 C C . ARG A 1 308 ? 6.361 -12.676 -22.685 1.00 91.69 308 ARG A C 1
ATOM 2237 O O . ARG A 1 308 ? 6.009 -13.707 -22.111 1.00 91.69 308 ARG A O 1
ATOM 2244 N N . ARG A 1 309 ? 7.642 -12.361 -22.911 1.00 92.56 309 ARG A N 1
ATOM 2245 C CA . ARG A 1 309 ? 8.783 -13.179 -22.469 1.00 92.56 309 ARG A CA 1
ATOM 2246 C C . ARG A 1 309 ? 8.870 -13.251 -20.949 1.00 92.56 309 ARG A C 1
ATOM 2248 O O . ARG A 1 309 ? 8.928 -14.359 -20.433 1.00 92.56 309 ARG A O 1
ATOM 2255 N N . LEU A 1 310 ? 8.787 -12.117 -20.249 1.00 92.75 310 LEU A N 1
ATOM 2256 C CA . LEU A 1 310 ? 8.782 -12.045 -18.785 1.00 92.75 310 LEU A CA 1
ATOM 2257 C C . LEU A 1 310 ? 7.710 -12.967 -18.195 1.00 92.75 310 LEU A C 1
ATOM 2259 O O . LEU A 1 310 ? 8.025 -13.846 -17.397 1.00 92.75 310 LEU A O 1
ATOM 2263 N N . ARG A 1 311 ? 6.462 -12.845 -18.664 1.00 89.38 311 ARG A N 1
ATOM 2264 C CA . ARG A 1 311 ? 5.356 -13.713 -18.231 1.00 89.38 311 ARG A CA 1
ATOM 2265 C C . ARG A 1 311 ? 5.640 -15.191 -18.514 1.00 89.38 311 ARG A C 1
ATOM 2267 O O . ARG A 1 311 ? 5.404 -16.041 -17.660 1.00 89.38 311 ARG A O 1
ATOM 2274 N N . GLY A 1 312 ? 6.157 -15.502 -19.703 1.00 86.38 312 GLY A N 1
ATOM 2275 C CA . GLY A 1 312 ? 6.507 -16.869 -20.089 1.00 86.38 312 GLY A CA 1
ATOM 2276 C C . GLY A 1 312 ? 7.673 -17.457 -19.287 1.00 86.38 312 GLY A C 1
ATOM 2277 O O . GLY A 1 312 ? 7.684 -18.660 -19.040 1.00 86.38 312 GLY A O 1
ATOM 2278 N N . HIS A 1 313 ? 8.650 -16.642 -18.884 1.00 90.44 313 HIS A N 1
ATOM 2279 C CA . HIS A 1 313 ? 9.775 -17.056 -18.041 1.00 90.44 313 HIS A CA 1
ATOM 2280 C C . HIS A 1 313 ? 9.319 -17.273 -16.600 1.00 90.44 313 HIS A C 1
ATOM 2282 O O . HIS A 1 313 ? 9.607 -18.323 -16.037 1.00 90.44 313 HIS A O 1
ATOM 2288 N N . ALA A 1 314 ? 8.536 -16.344 -16.042 1.00 88.75 314 ALA A N 1
ATOM 2289 C CA . ALA A 1 314 ? 7.985 -16.466 -14.695 1.00 88.75 314 ALA A CA 1
ATOM 2290 C C . ALA A 1 314 ? 7.125 -17.732 -14.542 1.00 88.75 314 ALA A C 1
ATOM 2292 O O . ALA A 1 314 ? 7.286 -18.477 -13.578 1.00 88.75 314 ALA A O 1
ATOM 2293 N N . GLN A 1 315 ? 6.259 -18.025 -15.521 1.00 88.00 315 GLN A N 1
ATOM 2294 C CA . GLN A 1 315 ? 5.429 -19.231 -15.486 1.00 88.00 315 GLN A CA 1
ATOM 2295 C C 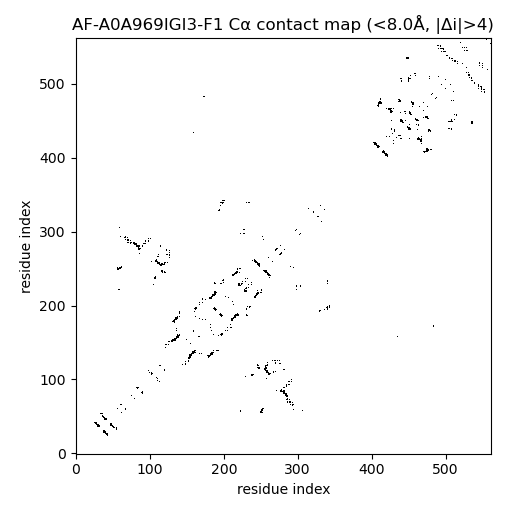. GLN A 1 315 ? 6.255 -20.515 -15.624 1.00 88.00 315 GLN A C 1
ATOM 2297 O O . GLN A 1 315 ? 5.997 -21.479 -14.909 1.00 88.00 315 GLN A O 1
ATOM 2302 N N . ARG A 1 316 ? 7.254 -20.539 -16.517 1.00 88.31 316 ARG A N 1
ATOM 2303 C CA . ARG A 1 316 ? 8.144 -21.700 -16.670 1.00 88.31 316 ARG A CA 1
ATOM 2304 C C . ARG A 1 316 ? 8.951 -21.959 -15.403 1.00 88.31 316 ARG A C 1
ATOM 2306 O O . ARG A 1 316 ? 8.953 -23.087 -14.928 1.00 88.31 316 ARG A O 1
ATOM 2313 N N . LEU A 1 317 ? 9.561 -20.922 -14.829 1.00 90.50 317 LEU A N 1
ATOM 2314 C CA . LEU A 1 317 ? 10.305 -21.028 -13.575 1.00 90.50 317 LEU A CA 1
ATOM 2315 C C . LEU A 1 317 ? 9.416 -21.566 -12.451 1.00 90.50 317 LEU A C 1
ATOM 2317 O O . LEU A 1 317 ? 9.797 -22.515 -11.777 1.00 90.50 317 LEU A O 1
ATOM 2321 N N . ARG A 1 318 ? 8.203 -21.020 -12.302 1.00 89.81 318 ARG A N 1
ATOM 2322 C CA . ARG A 1 318 ? 7.225 -21.514 -11.328 1.00 89.81 318 ARG A CA 1
ATOM 2323 C C . ARG A 1 318 ? 6.912 -22.998 -11.530 1.00 89.81 318 ARG A C 1
ATOM 2325 O O . ARG A 1 318 ? 6.911 -23.744 -10.560 1.00 89.81 318 ARG A O 1
ATOM 2332 N N . ASN A 1 319 ? 6.633 -23.414 -12.763 1.00 88.25 319 ASN A N 1
ATOM 2333 C CA . ASN A 1 319 ? 6.279 -24.802 -13.060 1.00 88.25 319 ASN A CA 1
ATOM 2334 C C . ASN A 1 319 ? 7.436 -25.763 -12.767 1.00 88.25 319 ASN A C 1
ATOM 2336 O O . ASN A 1 319 ? 7.193 -26.829 -12.216 1.00 88.25 319 ASN A O 1
ATOM 2340 N N . HIS A 1 320 ? 8.673 -25.382 -13.099 1.00 93.38 320 HIS A N 1
ATOM 2341 C CA . HIS A 1 320 ? 9.852 -26.193 -12.789 1.00 93.38 320 HIS A CA 1
ATOM 2342 C C . HIS A 1 320 ? 10.089 -26.301 -11.282 1.00 93.38 320 HIS A C 1
ATOM 2344 O O . HIS A 1 320 ? 10.239 -27.406 -10.783 1.00 93.38 320 HIS A O 1
ATOM 2350 N N . LEU A 1 321 ? 9.998 -25.191 -10.540 1.00 92.62 321 LEU A N 1
ATOM 2351 C CA . LEU A 1 321 ? 10.106 -25.220 -9.078 1.00 92.62 321 LEU A CA 1
ATOM 2352 C C . LEU A 1 321 ? 9.050 -26.140 -8.443 1.00 92.62 321 LEU A C 1
ATOM 2354 O O . LEU A 1 321 ? 9.377 -26.937 -7.572 1.00 92.62 321 LEU A O 1
ATOM 2358 N N . LEU A 1 322 ? 7.796 -26.074 -8.902 1.00 89.81 322 LEU A N 1
ATOM 2359 C CA . LEU A 1 322 ? 6.738 -26.971 -8.422 1.00 89.81 322 LEU A CA 1
ATOM 2360 C C . LEU A 1 322 ? 7.012 -28.442 -8.776 1.00 89.81 322 LEU A C 1
ATOM 2362 O O . LEU A 1 322 ? 6.770 -29.315 -7.947 1.00 89.81 322 LEU A O 1
ATOM 2366 N N . ALA A 1 323 ? 7.513 -28.720 -9.984 1.00 91.31 323 ALA A N 1
ATOM 2367 C CA . ALA A 1 323 ? 7.860 -30.075 -10.417 1.00 91.31 323 ALA A CA 1
ATOM 2368 C C . ALA A 1 323 ? 9.016 -30.673 -9.598 1.00 91.31 323 ALA A C 1
ATOM 2370 O O . ALA A 1 323 ? 8.999 -31.865 -9.302 1.00 91.31 323 ALA A O 1
ATOM 2371 N N . ASP A 1 324 ? 9.958 -29.833 -9.171 1.00 96.31 324 ASP A N 1
ATOM 2372 C CA . ASP A 1 324 ? 11.087 -30.209 -8.315 1.00 96.31 324 ASP A CA 1
ATOM 2373 C C . ASP A 1 324 ? 10.703 -30.284 -6.819 1.00 96.31 324 ASP A C 1
ATOM 2375 O O . ASP A 1 324 ? 11.559 -30.491 -5.959 1.00 96.31 324 ASP A O 1
ATOM 2379 N N . GLY A 1 325 ? 9.416 -30.122 -6.483 1.00 94.50 325 GLY A N 1
ATOM 2380 C CA . GLY A 1 325 ? 8.893 -30.259 -5.122 1.00 94.50 325 GLY A CA 1
ATOM 2381 C C . GLY A 1 325 ? 9.019 -29.009 -4.245 1.00 94.50 325 GLY A C 1
ATOM 2382 O O . GLY A 1 325 ? 8.753 -29.083 -3.043 1.00 94.50 325 GLY A O 1
ATOM 2383 N N . PHE A 1 326 ? 9.389 -27.851 -4.802 1.00 93.31 326 PHE A N 1
ATOM 2384 C CA . PHE A 1 326 ? 9.394 -26.597 -4.048 1.00 93.31 326 PHE A CA 1
ATOM 2385 C C . PHE A 1 326 ? 7.972 -26.077 -3.819 1.00 93.31 326 PHE A C 1
ATOM 2387 O O . PHE A 1 326 ? 7.130 -26.066 -4.718 1.00 93.31 326 PHE A O 1
ATOM 2394 N N . SER A 1 327 ? 7.729 -25.530 -2.626 1.00 85.75 327 SER A N 1
ATOM 2395 C CA . SER A 1 327 ? 6.539 -24.717 -2.370 1.00 85.75 327 SER A CA 1
ATOM 2396 C C . SER A 1 327 ? 6.708 -23.335 -3.008 1.00 85.75 327 SER A C 1
ATOM 2398 O O . SER A 1 327 ? 7.659 -22.616 -2.697 1.00 85.75 327 SER A O 1
ATOM 2400 N N . VAL A 1 328 ? 5.791 -22.950 -3.903 1.00 85.50 328 VAL A N 1
ATOM 2401 C CA . VAL A 1 328 ? 5.816 -21.644 -4.580 1.00 85.50 328 VAL A CA 1
ATOM 2402 C C . VAL A 1 328 ? 4.562 -20.838 -4.242 1.00 85.50 328 VAL A C 1
ATOM 2404 O O . VAL A 1 328 ? 3.451 -21.177 -4.656 1.00 85.50 328 VAL A O 1
ATOM 2407 N N . MET A 1 329 ? 4.749 -19.727 -3.529 1.00 81.19 329 MET A N 1
ATOM 2408 C CA . MET A 1 329 ? 3.672 -18.832 -3.085 1.00 81.19 329 MET A CA 1
ATOM 2409 C C . MET A 1 329 ? 3.009 -18.055 -4.237 1.00 81.19 329 MET A C 1
ATOM 2411 O O . MET A 1 329 ? 3.584 -17.907 -5.318 1.00 81.19 329 MET A O 1
ATOM 2415 N N . GLY A 1 330 ? 1.797 -17.544 -3.998 1.00 73.75 330 GLY A N 1
ATOM 2416 C CA . GLY A 1 330 ? 1.012 -16.752 -4.954 1.00 73.75 330 GLY A CA 1
ATOM 2417 C C . GLY A 1 330 ? 0.347 -17.580 -6.059 1.00 73.75 330 GLY A C 1
ATOM 2418 O O . GLY A 1 330 ? 0.712 -18.727 -6.309 1.00 73.75 330 GLY A O 1
ATOM 2419 N N . ALA A 1 331 ? -0.634 -16.997 -6.746 1.00 66.62 331 ALA A N 1
ATOM 2420 C CA . ALA A 1 331 ? -1.246 -17.615 -7.920 1.00 66.62 331 ALA A CA 1
ATOM 2421 C C . ALA A 1 331 ? -0.358 -17.407 -9.162 1.00 66.62 331 ALA A C 1
ATOM 2423 O O . ALA A 1 331 ? 0.231 -16.342 -9.348 1.00 66.62 331 ALA A O 1
ATOM 2424 N N . GLY A 1 332 ? -0.262 -18.408 -10.046 1.00 59.34 332 GLY A N 1
ATOM 2425 C CA . GLY A 1 332 ? 0.398 -18.227 -11.347 1.00 59.34 332 GLY A CA 1
ATOM 2426 C C . GLY A 1 332 ? -0.278 -17.114 -12.160 1.00 59.34 332 GLY A C 1
ATOM 2427 O O . GLY A 1 332 ? -1.472 -16.877 -12.000 1.00 59.34 332 GLY A O 1
ATOM 2428 N N . PHE A 1 333 ? 0.450 -16.446 -13.061 1.00 52.03 333 PHE A N 1
ATOM 2429 C CA . PHE A 1 333 ? -0.045 -15.265 -13.795 1.00 52.03 333 PHE A CA 1
ATOM 2430 C C . PHE A 1 333 ? -1.381 -15.504 -14.524 1.00 52.03 333 PHE A C 1
ATOM 2432 O O . PHE A 1 333 ? -2.192 -14.591 -14.634 1.00 52.03 333 PHE A O 1
ATOM 2439 N N . ALA A 1 334 ? -1.623 -16.728 -15.011 1.00 47.22 334 ALA A N 1
ATOM 2440 C CA . ALA A 1 334 ? -2.888 -17.114 -15.639 1.00 47.22 334 ALA A CA 1
ATOM 2441 C C . ALA A 1 334 ? -4.053 -17.202 -14.635 1.00 47.22 334 ALA A C 1
ATOM 2443 O O . ALA A 1 334 ? -5.145 -16.740 -14.940 1.00 47.22 334 ALA A O 1
ATOM 2444 N N . ALA A 1 335 ? -3.812 -17.728 -13.431 1.00 49.16 335 ALA A N 1
ATOM 2445 C CA . ALA A 1 335 ? -4.805 -17.810 -12.361 1.00 49.16 335 ALA A CA 1
ATOM 2446 C C . ALA A 1 335 ? -5.036 -16.449 -11.682 1.00 49.16 335 ALA A C 1
ATOM 2448 O O . ALA A 1 335 ? -6.172 -16.114 -11.381 1.00 49.16 335 ALA A O 1
ATOM 2449 N N . GLY A 1 336 ? -3.991 -15.629 -11.515 1.00 49.53 336 GLY A N 1
ATOM 2450 C CA . GLY A 1 336 ? -4.102 -14.260 -10.997 1.00 49.53 336 GLY A CA 1
ATOM 2451 C C . GLY A 1 336 ? -4.814 -13.312 -11.965 1.00 49.53 336 GLY A C 1
ATOM 2452 O O . GLY A 1 336 ? -5.650 -12.526 -11.539 1.00 49.53 336 GLY A O 1
ATOM 2453 N N . ALA A 1 337 ? -4.557 -13.426 -13.275 1.00 46.62 337 ALA A N 1
ATOM 2454 C CA . ALA A 1 337 ? -5.303 -12.684 -14.294 1.00 46.62 337 ALA A CA 1
ATOM 2455 C C . ALA A 1 337 ? -6.744 -13.197 -14.446 1.00 46.62 337 ALA A C 1
ATOM 2457 O O . ALA A 1 337 ? -7.649 -12.391 -14.622 1.00 46.62 337 ALA A O 1
ATOM 2458 N N . ALA A 1 338 ? -6.977 -14.513 -14.350 1.00 45.62 338 ALA A N 1
ATOM 2459 C CA . ALA A 1 338 ? -8.325 -15.075 -14.349 1.00 45.62 338 ALA A CA 1
ATOM 2460 C C . ALA A 1 338 ? -9.116 -14.657 -13.103 1.00 45.62 338 ALA A C 1
ATOM 2462 O O . ALA A 1 338 ? -10.266 -14.282 -13.253 1.00 45.62 338 ALA A O 1
ATOM 2463 N N . ALA A 1 339 ? -8.511 -14.635 -11.911 1.00 48.38 339 ALA A N 1
ATOM 2464 C CA . ALA A 1 339 ? -9.133 -14.119 -10.688 1.00 48.38 339 ALA A CA 1
ATOM 2465 C C . ALA A 1 339 ? -9.412 -12.608 -10.777 1.00 48.38 339 ALA A C 1
ATOM 2467 O O . ALA A 1 339 ? -10.504 -12.168 -10.440 1.00 48.38 339 ALA A O 1
ATOM 2468 N N . ALA A 1 340 ? -8.471 -11.834 -11.327 1.00 44.72 340 ALA A N 1
ATOM 2469 C CA . ALA A 1 340 ? -8.626 -10.407 -11.612 1.00 44.72 340 ALA A CA 1
ATOM 2470 C C . ALA A 1 340 ? -9.740 -10.105 -12.638 1.00 44.72 340 ALA A C 1
ATOM 2472 O O . ALA A 1 340 ? -10.418 -9.087 -12.542 1.00 44.72 340 ALA A O 1
ATOM 2473 N N . LEU A 1 341 ? -9.935 -10.979 -13.630 1.00 42.50 341 LEU A N 1
ATOM 2474 C CA . LEU A 1 341 ? -11.023 -10.887 -14.611 1.00 42.50 341 LEU A CA 1
ATOM 2475 C C . LEU A 1 341 ? -12.344 -11.464 -14.078 1.00 42.50 341 LEU A C 1
ATOM 2477 O O . LEU A 1 341 ? -13.417 -11.068 -14.529 1.00 42.50 341 LEU A O 1
ATOM 2481 N N . ALA A 1 342 ? -12.277 -12.390 -13.123 1.00 44.31 342 ALA A N 1
ATOM 2482 C CA . ALA A 1 342 ? -13.411 -13.069 -12.513 1.00 44.31 342 ALA A CA 1
ATOM 2483 C C . ALA A 1 342 ? -13.868 -12.401 -11.209 1.00 44.31 342 ALA A C 1
ATOM 2485 O O . ALA A 1 342 ? -14.411 -13.111 -10.369 1.00 44.31 342 ALA A O 1
ATOM 2486 N N . GLY A 1 343 ? -13.685 -11.076 -11.060 1.00 39.31 343 GLY A N 1
ATOM 2487 C CA . GLY A 1 343 ? -14.166 -10.210 -9.964 1.00 39.31 343 GLY A CA 1
ATOM 2488 C C . GLY A 1 343 ? -15.690 -10.237 -9.760 1.00 39.31 343 GLY A C 1
ATOM 2489 O O . GLY A 1 343 ? -16.403 -9.250 -9.905 1.00 39.31 343 GLY A O 1
ATOM 2490 N N . ARG A 1 344 ? -16.199 -11.424 -9.467 1.00 35.00 344 ARG A N 1
ATOM 2491 C CA . ARG A 1 344 ? -17.527 -11.785 -9.015 1.00 35.00 344 ARG A CA 1
ATOM 2492 C C . ARG A 1 344 ? -17.286 -12.877 -7.987 1.00 35.00 344 ARG A C 1
ATOM 2494 O O . ARG A 1 344 ? -17.198 -14.056 -8.333 1.00 35.00 344 ARG A O 1
ATOM 2501 N N . SER A 1 345 ? -17.225 -12.497 -6.715 1.00 30.78 345 SER A N 1
ATOM 2502 C CA . SER A 1 345 ? -17.545 -13.434 -5.640 1.00 30.78 345 SER A CA 1
ATOM 2503 C C . SER A 1 345 ? -18.849 -14.145 -6.033 1.00 30.78 345 SER A C 1
ATOM 2505 O O . SER A 1 345 ? -19.740 -13.491 -6.590 1.00 30.78 345 SER A O 1
ATOM 2507 N N . PRO A 1 346 ? -18.989 -15.468 -5.835 1.00 32.06 346 PRO A N 1
ATOM 2508 C CA . PRO A 1 346 ? -20.197 -16.182 -6.219 1.00 32.06 346 PRO A CA 1
ATOM 2509 C C . PRO A 1 346 ? -21.360 -15.708 -5.341 1.00 32.06 346 PRO A C 1
ATOM 2511 O O . PRO A 1 346 ? -21.683 -16.283 -4.304 1.00 32.06 346 PRO A O 1
ATOM 2514 N N . GLY A 1 347 ? -22.001 -14.626 -5.771 1.00 29.97 347 GLY A N 1
ATOM 2515 C CA . GLY A 1 347 ? -23.270 -14.158 -5.264 1.00 29.97 347 GLY A CA 1
ATOM 2516 C C . GLY A 1 347 ? -24.317 -15.214 -5.573 1.00 29.97 347 GLY A C 1
ATOM 2517 O O . GLY A 1 347 ? -24.719 -15.391 -6.719 1.00 29.97 347 GLY A O 1
ATOM 2518 N N . ARG A 1 348 ? -24.721 -15.928 -4.520 1.00 33.25 348 ARG A N 1
ATOM 2519 C CA . ARG A 1 348 ? -26.088 -16.406 -4.294 1.00 33.25 348 ARG A CA 1
ATOM 2520 C C . ARG A 1 348 ? -26.759 -16.994 -5.548 1.00 33.25 348 ARG A C 1
ATOM 2522 O O . ARG A 1 348 ? -27.699 -16.424 -6.094 1.00 33.25 348 ARG A O 1
ATOM 2529 N N . ARG A 1 349 ? -26.318 -18.183 -5.976 1.00 29.50 349 ARG A N 1
ATOM 2530 C CA . ARG A 1 349 ? -27.195 -19.040 -6.785 1.00 29.50 349 ARG A CA 1
ATOM 2531 C C . ARG A 1 349 ? -28.274 -19.600 -5.874 1.00 29.50 349 ARG A C 1
ATOM 2533 O O . ARG A 1 349 ? -28.013 -20.439 -5.013 1.00 29.50 349 ARG A O 1
ATOM 2540 N N . ASP A 1 350 ? -29.467 -19.070 -6.077 1.00 28.83 350 ASP A N 1
ATOM 2541 C CA . ASP A 1 350 ? -30.730 -19.612 -5.615 1.00 28.83 350 ASP A CA 1
ATOM 2542 C C . ASP A 1 350 ? -30.755 -21.122 -5.911 1.00 28.83 350 ASP A C 1
ATOM 2544 O O . ASP A 1 350 ? -30.650 -21.549 -7.066 1.00 28.83 350 ASP A O 1
ATOM 2548 N N . ARG A 1 351 ? -30.774 -21.947 -4.857 1.00 30.56 351 ARG A N 1
ATOM 2549 C CA . ARG A 1 351 ? -30.768 -23.408 -4.979 1.00 30.56 351 ARG A CA 1
ATOM 2550 C C . ARG A 1 351 ? -32.138 -23.862 -5.479 1.00 30.56 351 ARG A C 1
ATOM 2552 O O . ARG A 1 351 ? -32.967 -24.324 -4.703 1.00 30.56 351 ARG A O 1
ATOM 2559 N N . ARG A 1 352 ? -32.348 -23.825 -6.795 1.00 28.39 352 ARG A N 1
ATOM 2560 C CA . ARG A 1 352 ? -33.194 -24.835 -7.435 1.00 28.39 352 ARG A CA 1
ATOM 2561 C C . ARG A 1 352 ? -32.332 -26.062 -7.671 1.00 28.39 352 ARG A C 1
ATOM 2563 O O . ARG A 1 352 ? -31.396 -26.046 -8.465 1.00 28.39 352 ARG A O 1
ATOM 2570 N N . CYS A 1 353 ? -32.645 -27.090 -6.896 1.00 29.56 353 CYS A N 1
ATOM 2571 C CA . CYS A 1 353 ? -32.135 -28.443 -7.008 1.00 29.56 353 CYS A CA 1
ATOM 2572 C C . CYS A 1 353 ? -32.075 -28.877 -8.483 1.00 29.56 353 CYS A C 1
ATOM 2574 O O . CYS A 1 353 ? -33.111 -28.899 -9.149 1.00 29.56 353 CYS A O 1
ATOM 2576 N N . ARG A 1 354 ? -30.888 -29.226 -8.993 1.00 30.97 354 ARG A N 1
ATOM 2577 C CA . ARG A 1 354 ? -30.757 -30.076 -10.181 1.00 30.97 354 ARG A CA 1
ATOM 2578 C C . ARG A 1 354 ? -29.612 -31.058 -9.993 1.00 30.97 354 ARG A C 1
ATOM 2580 O O . ARG A 1 354 ? -28.479 -30.681 -9.712 1.00 30.97 354 ARG A O 1
ATOM 2587 N N . CYS A 1 355 ? -30.015 -32.315 -10.095 1.00 29.03 355 CYS A N 1
ATOM 2588 C CA . CYS A 1 355 ? -29.235 -33.528 -9.998 1.00 29.03 355 CYS A CA 1
ATOM 2589 C C . CYS A 1 355 ? -28.159 -33.589 -11.092 1.00 29.03 355 CYS A C 1
ATOM 2591 O O . CYS A 1 355 ? -28.336 -33.049 -12.185 1.00 29.03 355 CYS A O 1
ATOM 2593 N N . CYS A 1 356 ? -27.063 -34.262 -10.759 1.00 27.20 356 CYS A N 1
ATOM 2594 C CA . CYS A 1 356 ? -25.923 -34.553 -11.610 1.00 27.20 356 CYS A CA 1
ATOM 2595 C C . CYS A 1 356 ? -26.305 -35.492 -12.762 1.00 27.20 356 CYS A C 1
ATOM 2597 O O . CYS A 1 356 ? -26.645 -36.640 -12.502 1.00 27.20 356 CYS A O 1
ATOM 2599 N N . CYS A 1 357 ? -26.131 -35.046 -14.006 1.00 29.47 357 CYS A N 1
ATOM 2600 C CA . CYS A 1 357 ? -25.833 -35.928 -15.135 1.00 29.47 357 CYS A CA 1
ATOM 2601 C C . CYS A 1 357 ? -24.717 -35.268 -15.952 1.00 29.47 357 CYS A C 1
ATOM 2603 O O . CYS A 1 357 ? -24.871 -34.148 -16.431 1.00 29.47 357 CYS A O 1
ATOM 2605 N N . SER A 1 358 ? -23.577 -35.949 -16.011 1.00 32.53 358 SER A N 1
ATOM 2606 C CA . SER A 1 358 ? -22.365 -35.587 -16.741 1.00 32.53 358 SER A CA 1
ATOM 2607 C C . SER A 1 358 ? -22.501 -35.831 -18.243 1.00 32.53 358 SER A C 1
ATOM 2609 O O . SER A 1 358 ? -23.121 -36.806 -18.666 1.00 32.53 358 SER A O 1
ATOM 2611 N N . ASP A 1 359 ? -21.847 -34.960 -19.008 1.00 29.78 359 ASP A N 1
ATOM 2612 C CA . ASP A 1 359 ? -21.704 -34.975 -20.460 1.00 29.78 359 ASP A CA 1
ATOM 2613 C C . ASP A 1 359 ? -21.136 -36.293 -21.018 1.00 29.78 359 ASP A C 1
ATOM 2615 O O . ASP A 1 359 ? -20.009 -36.687 -20.718 1.00 29.78 359 ASP A O 1
ATOM 2619 N N . THR A 1 360 ? -21.888 -36.909 -21.929 1.00 30.78 360 THR A N 1
ATOM 2620 C CA . THR A 1 360 ? -21.359 -37.569 -23.134 1.00 30.78 360 THR A CA 1
ATOM 2621 C C . THR A 1 360 ? -22.240 -37.102 -24.299 1.00 30.78 360 THR A C 1
ATOM 2623 O O . THR A 1 360 ? -23.461 -37.138 -24.185 1.00 30.78 360 THR A O 1
ATOM 2626 N N . GLY A 1 361 ? -21.653 -36.586 -25.383 1.00 25.44 361 GLY A N 1
ATOM 2627 C CA . GLY A 1 361 ? -22.365 -36.375 -26.659 1.00 25.44 361 GLY A CA 1
ATOM 2628 C C . GLY A 1 361 ? -22.082 -37.522 -27.645 1.00 25.44 361 GLY A C 1
ATOM 2629 O O . GLY A 1 361 ? -21.269 -38.383 -27.299 1.00 25.44 361 GLY A O 1
ATOM 2630 N N . PRO A 1 362 ? -22.621 -37.520 -28.887 1.00 40.94 362 PRO A N 1
ATOM 2631 C CA . PRO A 1 362 ? -23.665 -36.650 -29.461 1.00 40.94 362 PRO A CA 1
ATOM 2632 C C . PRO A 1 362 ? -24.890 -37.421 -30.043 1.00 40.94 362 PRO A C 1
ATOM 2634 O O . PRO A 1 362 ? -24.698 -38.507 -30.564 1.00 40.94 3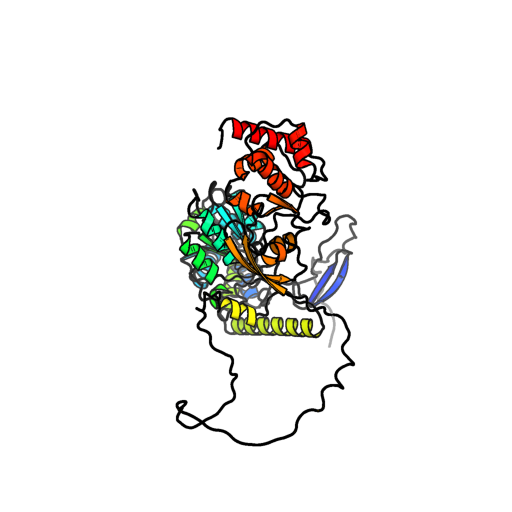62 PRO A O 1
ATOM 2637 N N . GLU A 1 363 ? -26.088 -36.799 -29.990 1.00 25.58 363 GLU A N 1
ATOM 2638 C CA . GLU A 1 363 ? -27.264 -36.835 -30.922 1.00 25.58 363 GLU A CA 1
ATOM 2639 C C . GLU A 1 363 ? -27.789 -38.181 -31.526 1.00 25.58 363 GLU A C 1
ATOM 2641 O O . GLU A 1 363 ? -27.025 -39.123 -31.702 1.00 25.58 363 GLU A O 1
ATOM 2646 N N . PRO A 1 364 ? -29.047 -38.291 -32.027 1.00 38.97 364 PRO A N 1
ATOM 2647 C CA . PRO A 1 364 ? -30.234 -37.434 -31.904 1.00 38.97 364 PRO A CA 1
ATOM 2648 C C . PRO A 1 364 ? -31.504 -38.241 -31.507 1.00 38.97 364 PRO A C 1
ATOM 2650 O O . PRO A 1 364 ? -31.459 -39.441 -31.255 1.00 38.97 364 PRO A O 1
ATOM 2653 N N . HIS A 1 365 ? -32.649 -37.562 -31.564 1.00 27.31 365 HIS A N 1
ATOM 2654 C CA . HIS A 1 365 ? -34.027 -38.069 -31.597 1.00 27.31 365 HIS A CA 1
ATOM 2655 C C . HIS A 1 365 ? -34.822 -38.118 -30.289 1.00 27.31 365 HIS A C 1
ATOM 2657 O O . HIS A 1 365 ? -34.741 -39.025 -29.471 1.00 27.31 365 HIS A O 1
ATOM 2663 N N . ASP A 1 366 ? -35.663 -37.086 -30.212 1.00 29.48 366 ASP A N 1
ATOM 2664 C CA . ASP A 1 366 ? -37.117 -37.181 -30.151 1.00 29.48 366 ASP A CA 1
ATOM 2665 C C . ASP A 1 366 ? -37.757 -37.936 -28.990 1.00 29.48 366 ASP A C 1
ATOM 2667 O O . ASP A 1 366 ? -37.712 -39.153 -28.861 1.00 29.48 366 ASP A O 1
ATOM 2671 N N . GLN A 1 367 ? -38.562 -37.139 -28.288 1.00 29.27 367 GLN A N 1
ATOM 2672 C CA . GLN A 1 367 ? -39.753 -37.551 -27.566 1.00 29.27 367 GLN A CA 1
ATOM 2673 C C . GLN A 1 367 ? -39.466 -38.230 -26.228 1.00 29.27 367 GLN A C 1
ATOM 2675 O O . GLN A 1 367 ? -39.319 -39.435 -26.074 1.00 29.27 367 GLN A O 1
ATOM 2680 N N . CYS A 1 368 ? -39.503 -37.378 -25.209 1.00 31.97 368 CYS A N 1
ATOM 2681 C CA . CYS A 1 368 ? -39.966 -37.738 -23.881 1.00 31.97 368 CYS A CA 1
ATOM 2682 C C . CYS A 1 368 ? -41.442 -38.180 -23.967 1.00 31.97 368 CYS A C 1
ATOM 2684 O O . CYS A 1 368 ? -42.277 -37.377 -24.394 1.00 31.97 368 CYS A O 1
ATOM 2686 N N . PRO A 1 369 ? -41.788 -39.406 -23.528 1.00 32.03 369 PRO A N 1
ATOM 2687 C CA . PRO A 1 369 ? -43.029 -39.539 -22.775 1.00 32.03 369 PRO A CA 1
ATOM 2688 C C . PRO A 1 369 ? -42.882 -40.500 -21.588 1.00 32.03 369 PRO A C 1
ATOM 2690 O O . PRO A 1 369 ? -42.901 -41.720 -21.720 1.00 32.03 369 PRO A O 1
ATOM 2693 N N . GLY A 1 370 ? -42.822 -39.928 -20.387 1.00 26.52 370 GLY A N 1
ATOM 2694 C CA . GLY A 1 370 ? -43.164 -40.620 -19.150 1.00 26.52 370 GLY A CA 1
ATOM 2695 C C . GLY A 1 370 ? -44.600 -40.297 -18.741 1.00 26.52 370 GLY A C 1
ATOM 2696 O O . GLY A 1 370 ? -44.816 -39.415 -17.915 1.00 26.52 370 GLY A O 1
ATOM 2697 N N . GLN A 1 371 ? -45.580 -41.012 -19.293 1.00 33.22 371 GLN A N 1
ATOM 2698 C CA . GLN A 1 371 ? -46.867 -41.252 -18.634 1.00 33.22 371 GLN A CA 1
ATOM 2699 C C . GLN A 1 371 ? -47.356 -42.666 -18.969 1.00 33.22 371 GLN A C 1
ATOM 2701 O O . GLN A 1 371 ? -47.482 -42.996 -20.143 1.00 33.22 371 GLN A O 1
ATOM 2706 N N . ARG A 1 372 ? -47.759 -43.392 -17.908 1.00 29.39 372 ARG A N 1
ATOM 2707 C CA . ARG A 1 372 ? -48.521 -44.667 -17.876 1.00 29.39 372 ARG A CA 1
ATOM 2708 C C . ARG A 1 372 ? -47.676 -45.928 -18.123 1.00 29.39 372 ARG A C 1
ATOM 2710 O O . ARG A 1 372 ? -46.729 -45.876 -18.884 1.00 29.39 372 ARG A O 1
ATOM 2717 N N . GLN A 1 373 ? -47.961 -47.121 -17.599 1.00 29.31 373 GLN A N 1
ATOM 2718 C CA . GLN A 1 373 ? -48.673 -47.690 -16.435 1.00 29.31 373 GLN A CA 1
ATOM 2719 C C . GLN A 1 373 ? -48.475 -49.221 -16.586 1.00 29.31 373 GLN A C 1
ATOM 2721 O O . GLN A 1 373 ? -48.722 -49.696 -17.686 1.00 29.31 373 GLN A O 1
ATOM 2726 N N . ALA A 1 374 ? -48.151 -49.960 -15.505 1.00 27.77 374 ALA A N 1
ATOM 2727 C CA . ALA A 1 374 ? -48.267 -51.438 -15.343 1.00 27.77 374 ALA A CA 1
ATOM 2728 C C . ALA A 1 374 ? -47.464 -52.329 -16.344 1.00 27.77 374 ALA A C 1
ATOM 2730 O O . ALA A 1 374 ? -47.101 -51.883 -17.416 1.00 27.77 374 ALA A O 1
ATOM 2731 N N . ALA A 1 375 ? -47.096 -53.599 -16.140 1.00 27.62 375 ALA A N 1
ATOM 2732 C CA . ALA A 1 375 ? -47.351 -54.663 -15.160 1.00 27.62 375 ALA A CA 1
ATOM 2733 C C . ALA A 1 375 ? -46.223 -55.749 -15.318 1.00 27.62 375 ALA A C 1
ATOM 2735 O O . ALA A 1 375 ? -45.293 -55.520 -16.089 1.00 27.62 375 ALA A O 1
ATOM 2736 N N . PRO A 1 376 ? -46.243 -56.898 -14.601 1.00 38.88 376 PRO A N 1
ATOM 2737 C CA . PRO A 1 376 ? -45.037 -57.581 -14.108 1.00 38.88 376 PRO A CA 1
ATOM 2738 C C . PRO A 1 376 ? -44.658 -58.895 -14.827 1.00 38.88 376 PRO A C 1
ATOM 2740 O O . PRO A 1 376 ? -45.502 -59.538 -15.443 1.00 38.88 376 PRO A O 1
ATOM 2743 N N . GLY A 1 377 ? -43.420 -59.369 -14.608 1.00 25.31 377 GLY A N 1
ATOM 2744 C CA . GLY A 1 377 ? -43.080 -60.797 -14.714 1.00 25.31 377 GLY A CA 1
ATOM 2745 C C . GLY A 1 377 ? -41.631 -61.130 -15.101 1.00 25.31 377 GLY A C 1
ATOM 2746 O O . GLY A 1 377 ? -41.229 -60.794 -16.202 1.00 25.31 377 GLY A O 1
ATOM 2747 N N . ALA A 1 378 ? -40.940 -61.855 -14.198 1.00 26.05 378 ALA A N 1
ATOM 2748 C CA . ALA A 1 378 ? -39.911 -62.903 -14.413 1.00 26.05 378 ALA A CA 1
ATOM 2749 C C . ALA A 1 378 ? -38.657 -62.579 -15.278 1.00 26.05 378 ALA A C 1
ATOM 2751 O O . ALA A 1 378 ? -38.755 -62.007 -16.345 1.00 26.05 378 ALA A O 1
ATOM 2752 N N . ALA A 1 379 ? -37.416 -62.973 -14.975 1.00 26.59 379 ALA A N 1
ATOM 2753 C CA . ALA A 1 379 ? -36.835 -63.853 -13.970 1.00 26.59 379 ALA A CA 1
ATOM 2754 C C . ALA A 1 379 ? -35.317 -63.573 -13.848 1.00 26.59 379 ALA A C 1
ATOM 2756 O O . ALA A 1 379 ? -34.672 -63.157 -14.802 1.00 26.59 379 ALA A O 1
ATOM 2757 N N . ALA A 1 380 ? -34.797 -63.863 -12.652 1.00 27.19 380 ALA A N 1
ATOM 2758 C CA . ALA A 1 380 ? -33.520 -64.511 -12.344 1.00 27.19 380 ALA A CA 1
ATOM 2759 C C . ALA A 1 380 ? -32.219 -64.118 -13.086 1.00 27.19 380 ALA A C 1
ATOM 2761 O O . ALA A 1 380 ? -31.979 -64.522 -14.216 1.00 27.19 380 ALA A O 1
ATOM 2762 N N . GLY A 1 381 ? -31.259 -63.621 -12.297 1.00 24.88 381 GLY A N 1
ATOM 2763 C CA . GLY A 1 381 ? -30.023 -64.385 -12.098 1.00 24.88 381 GLY A CA 1
ATOM 2764 C C . GLY A 1 381 ? -28.714 -63.667 -12.426 1.00 24.88 381 GLY A C 1
ATOM 2765 O O . GLY A 1 381 ? -28.510 -63.194 -13.531 1.00 24.88 381 GLY A O 1
ATOM 2766 N N . ALA A 1 382 ? -27.803 -63.734 -11.451 1.00 27.27 382 ALA A N 1
ATOM 2767 C CA . ALA A 1 382 ? -26.370 -63.441 -11.518 1.00 27.27 382 ALA A CA 1
ATOM 2768 C C . ALA A 1 382 ? -25.940 -61.960 -11.520 1.00 27.27 382 ALA A C 1
ATOM 2770 O O . ALA A 1 382 ? -25.845 -61.314 -12.550 1.00 27.27 382 ALA A O 1
ATOM 2771 N N . HIS A 1 383 ? -25.556 -61.458 -10.342 1.00 26.98 383 HIS A N 1
ATOM 2772 C CA . HIS A 1 383 ? -24.157 -61.086 -10.086 1.00 26.98 383 HIS A CA 1
ATOM 2773 C C . HIS A 1 383 ? -23.961 -60.782 -8.596 1.00 26.98 383 HIS A C 1
ATOM 2775 O O . HIS A 1 383 ? -24.039 -59.650 -8.128 1.00 26.98 383 HIS A O 1
ATOM 2781 N N . GLN A 1 384 ? -23.667 -61.840 -7.845 1.00 30.73 384 GLN A N 1
ATOM 2782 C CA . GLN A 1 384 ? -23.070 -61.758 -6.521 1.00 30.73 384 GLN A CA 1
ATOM 2783 C C . GLN A 1 384 ? -21.807 -62.615 -6.560 1.00 30.73 384 GLN A C 1
ATOM 2785 O O . GLN A 1 384 ? -21.890 -63.824 -6.403 1.00 30.73 384 GLN A O 1
ATOM 2790 N N . ALA A 1 385 ? -20.666 -61.993 -6.866 1.00 27.36 385 ALA A N 1
ATOM 2791 C CA . ALA A 1 385 ? -19.317 -62.430 -6.486 1.00 27.36 385 ALA A CA 1
ATOM 2792 C C . ALA A 1 385 ? -18.277 -61.582 -7.230 1.00 27.36 385 ALA A C 1
ATOM 2794 O O . ALA A 1 385 ? -18.058 -61.766 -8.421 1.00 27.36 385 ALA A O 1
ATOM 2795 N N . CYS A 1 386 ? -17.665 -60.640 -6.515 1.00 25.14 386 CYS A N 1
ATOM 2796 C CA . CYS A 1 386 ? -16.211 -60.450 -6.406 1.00 25.14 386 CYS A CA 1
ATOM 2797 C C . CYS A 1 386 ? -15.932 -59.009 -5.953 1.00 25.14 386 CYS A C 1
ATOM 2799 O O . CYS A 1 386 ? -15.426 -58.163 -6.684 1.00 25.14 386 CYS A O 1
ATOM 2801 N N . ALA A 1 387 ? -16.296 -58.726 -4.703 1.00 34.47 387 ALA A N 1
ATOM 2802 C CA . ALA A 1 387 ? -15.550 -57.759 -3.922 1.00 34.47 387 ALA A CA 1
ATOM 2803 C C . ALA A 1 387 ? -14.323 -58.485 -3.355 1.00 34.47 387 ALA A C 1
ATOM 2805 O O . ALA A 1 387 ? -14.459 -59.611 -2.876 1.00 34.47 387 ALA A O 1
ATOM 2806 N N . ARG A 1 388 ? -13.193 -57.768 -3.294 1.00 35.75 388 ARG A N 1
ATOM 2807 C CA . ARG A 1 388 ? -11.940 -58.097 -2.583 1.00 35.75 388 ARG A CA 1
ATOM 2808 C C . ARG A 1 388 ? -10.913 -58.894 -3.396 1.00 35.75 388 ARG A C 1
ATOM 2810 O O . ARG A 1 388 ? -10.823 -60.105 -3.260 1.00 35.75 388 ARG A O 1
ATOM 2817 N N . HIS A 1 389 ? -10.040 -58.183 -4.107 1.00 30.94 389 HIS A N 1
ATOM 2818 C CA . HIS A 1 389 ? -8.593 -58.125 -3.834 1.00 30.94 389 HIS A CA 1
ATOM 2819 C C . HIS A 1 389 ? -7.890 -57.267 -4.898 1.00 30.94 389 HIS A C 1
ATOM 2821 O O . HIS A 1 389 ? -8.316 -57.229 -6.043 1.00 30.94 389 HIS A O 1
ATOM 2827 N N . SER A 1 390 ? -6.781 -56.635 -4.501 1.00 36.41 390 SER A N 1
ATOM 2828 C CA . SER A 1 390 ? -5.853 -55.849 -5.332 1.00 36.41 390 SER A CA 1
ATOM 2829 C C . SER A 1 390 ? -6.186 -54.366 -5.537 1.00 36.41 390 SER A C 1
ATOM 2831 O O . SER A 1 390 ? -6.636 -53.959 -6.595 1.00 36.41 390 SER A O 1
ATOM 2833 N N . MET A 1 391 ? -5.911 -53.558 -4.505 1.00 31.94 391 MET A N 1
ATOM 2834 C CA . MET A 1 391 ? -5.233 -52.247 -4.618 1.00 31.94 391 MET A CA 1
ATOM 2835 C C . MET A 1 391 ? -4.700 -51.816 -3.234 1.00 31.94 391 MET A C 1
ATOM 2837 O O . MET A 1 391 ? -4.969 -50.734 -2.722 1.00 31.94 391 MET A O 1
ATOM 2841 N N . ARG A 1 392 ? -3.950 -52.713 -2.579 1.00 36.38 392 ARG A N 1
ATOM 2842 C CA . ARG A 1 392 ? -3.154 -52.412 -1.378 1.00 36.38 392 ARG A CA 1
ATOM 2843 C C . ARG A 1 392 ? -1.714 -52.871 -1.602 1.00 36.38 392 ARG A C 1
ATOM 2845 O O . ARG A 1 392 ? -1.365 -53.964 -1.182 1.00 36.38 392 ARG A O 1
ATOM 2852 N N . ALA A 1 393 ? -0.903 -52.038 -2.249 1.00 37.44 393 ALA A N 1
ATOM 2853 C CA . ALA A 1 393 ? 0.540 -51.903 -2.016 1.00 37.44 393 ALA A CA 1
ATOM 2854 C C . ALA A 1 393 ? 1.108 -50.846 -2.980 1.00 37.44 393 ALA A C 1
ATOM 2856 O O . ALA A 1 393 ? 0.824 -50.901 -4.167 1.00 37.44 393 ALA A O 1
ATOM 2857 N N . CYS A 1 394 ? 1.913 -49.922 -2.443 1.00 32.62 394 CYS A N 1
ATOM 2858 C CA . CYS A 1 394 ? 2.602 -48.801 -3.110 1.00 32.62 394 CYS A CA 1
ATOM 2859 C C . CYS A 1 394 ? 1.834 -47.474 -3.262 1.00 32.62 394 CYS A C 1
ATOM 2861 O O . CYS A 1 394 ? 1.619 -46.997 -4.365 1.00 32.62 394 CYS A O 1
ATOM 2863 N N . ALA A 1 395 ? 1.513 -46.838 -2.128 1.00 35.06 395 ALA A N 1
ATOM 2864 C CA . ALA A 1 395 ? 1.811 -45.414 -1.886 1.00 35.06 395 ALA A CA 1
ATOM 2865 C C . ALA A 1 395 ? 1.503 -45.061 -0.419 1.00 35.06 395 ALA A C 1
ATOM 2867 O O . ALA A 1 395 ? 0.549 -44.361 -0.097 1.00 35.06 395 ALA A O 1
ATOM 2868 N N . ARG A 1 396 ? 2.308 -45.593 0.507 1.00 37.84 396 ARG A N 1
ATOM 2869 C CA . ARG A 1 396 ? 2.439 -45.012 1.847 1.00 37.84 396 ARG A CA 1
ATOM 2870 C C . ARG A 1 396 ? 3.663 -44.108 1.814 1.00 37.84 396 ARG A C 1
ATOM 2872 O O . ARG A 1 396 ? 4.774 -44.618 1.823 1.00 37.84 396 ARG A O 1
ATOM 2879 N N . ASN A 1 397 ? 3.419 -42.802 1.732 1.00 36.00 397 ASN A N 1
ATOM 2880 C CA . ASN A 1 397 ? 4.187 -41.770 2.426 1.00 36.00 397 ASN A CA 1
ATOM 2881 C C . ASN A 1 397 ? 3.335 -40.491 2.533 1.00 36.00 397 ASN A C 1
ATOM 2883 O O . ASN A 1 397 ? 3.350 -39.621 1.676 1.00 36.00 397 ASN A O 1
ATOM 2887 N N . ASN A 1 398 ? 2.531 -40.470 3.599 1.00 41.56 398 ASN A N 1
ATOM 2888 C CA . ASN A 1 398 ? 2.275 -39.341 4.494 1.00 41.56 398 ASN A CA 1
ATOM 2889 C C . ASN A 1 398 ? 2.021 -37.939 3.890 1.00 41.56 398 ASN A C 1
ATOM 2891 O O . ASN A 1 398 ? 2.805 -37.015 4.076 1.00 41.56 398 ASN A O 1
ATOM 2895 N N . MET A 1 399 ? 0.844 -37.745 3.296 1.00 36.84 399 MET A N 1
ATOM 2896 C CA . MET A 1 399 ? 0.117 -36.474 3.390 1.00 36.84 399 MET A CA 1
ATOM 2897 C C . MET A 1 399 ? -1.246 -36.799 3.989 1.00 36.84 399 MET A C 1
ATOM 2899 O O . MET A 1 399 ? -2.102 -37.375 3.322 1.00 36.84 399 MET A O 1
ATOM 2903 N N . SER A 1 400 ? -1.437 -36.494 5.269 1.00 41.47 400 SER A N 1
ATOM 2904 C CA . SER A 1 400 ? -2.771 -36.465 5.856 1.00 41.47 400 SER A CA 1
ATOM 2905 C C . SER A 1 400 ? -3.573 -35.395 5.117 1.00 41.47 400 SER A C 1
ATOM 2907 O O . SER A 1 400 ? -3.302 -34.207 5.278 1.00 41.47 400 SER A O 1
ATOM 2909 N N . THR A 1 401 ? -4.530 -35.792 4.281 1.00 58.12 401 THR A N 1
ATOM 2910 C CA . THR A 1 401 ? -5.585 -34.883 3.829 1.00 58.12 401 THR A CA 1
ATOM 2911 C C . THR A 1 401 ? -6.392 -34.517 5.067 1.00 58.12 401 THR A C 1
ATOM 2913 O O . THR A 1 401 ? -7.172 -35.334 5.556 1.00 58.12 401 THR A O 1
ATOM 2916 N N . GLU A 1 402 ? -6.111 -33.353 5.641 1.00 73.56 402 GLU A N 1
ATOM 2917 C CA . GLU A 1 402 ? -6.796 -32.866 6.832 1.00 73.56 402 GLU A CA 1
ATOM 2918 C C . GLU A 1 402 ? -8.291 -32.702 6.520 1.00 73.56 402 GLU A C 1
ATOM 2920 O O . GLU A 1 402 ? -8.664 -32.124 5.498 1.00 73.56 402 GLU A O 1
ATOM 2925 N N . GLU A 1 403 ? -9.155 -33.284 7.352 1.00 85.62 403 GLU A N 1
ATOM 2926 C CA . GLU A 1 403 ? -10.604 -33.236 7.157 1.00 85.62 403 GLU A CA 1
ATOM 2927 C C . GLU A 1 403 ? -11.109 -31.807 7.399 1.00 85.62 403 GLU A C 1
ATOM 2929 O O . GLU A 1 403 ? -10.866 -31.237 8.465 1.00 85.62 403 GLU A O 1
ATOM 2934 N N . VAL A 1 404 ? -11.800 -31.229 6.409 1.00 91.75 404 VAL A N 1
ATOM 2935 C CA . VAL A 1 404 ? -12.344 -29.863 6.456 1.00 91.75 404 VAL A CA 1
ATOM 2936 C C . VAL A 1 404 ? -13.869 -29.879 6.535 1.00 91.75 404 VAL A C 1
ATOM 2938 O O . VAL A 1 404 ? -14.526 -30.627 5.811 1.00 91.75 404 VAL A O 1
ATOM 2941 N N . VAL A 1 405 ? -14.446 -29.013 7.368 1.00 93.44 405 VAL A N 1
ATOM 2942 C CA . VAL A 1 405 ? -15.899 -28.892 7.568 1.00 93.44 405 VAL A CA 1
ATOM 2943 C C . VAL A 1 405 ? -16.377 -27.453 7.353 1.00 93.44 405 VAL A C 1
ATOM 2945 O O . VAL A 1 405 ? -15.631 -26.513 7.635 1.00 93.44 405 VAL A O 1
ATOM 2948 N N . PRO A 1 406 ? -17.598 -27.243 6.827 1.00 94.38 406 PRO A N 1
ATOM 2949 C CA . PRO A 1 406 ? -18.171 -25.910 6.728 1.00 94.38 406 PRO A CA 1
ATOM 2950 C C . PRO A 1 406 ? -18.587 -25.404 8.111 1.00 94.38 406 PRO A C 1
ATOM 2952 O O . PRO A 1 406 ? -19.278 -26.108 8.839 1.00 94.38 406 PRO A O 1
ATOM 2955 N N . VAL A 1 407 ? -18.238 -24.160 8.425 1.00 94.62 407 VAL A N 1
ATOM 2956 C CA . VAL A 1 407 ? -18.707 -23.439 9.616 1.00 94.62 407 VAL A CA 1
ATOM 2957 C C . VAL A 1 407 ? -19.346 -22.115 9.205 1.00 94.62 407 VAL A C 1
ATOM 2959 O O . VAL A 1 407 ? -18.966 -21.507 8.197 1.00 94.62 407 VAL A O 1
ATOM 2962 N N . THR A 1 408 ? -20.311 -21.657 9.988 1.00 95.38 408 THR A N 1
ATOM 2963 C CA . THR A 1 408 ? -21.012 -20.380 9.877 1.00 95.38 408 THR A CA 1
ATOM 2964 C C . THR A 1 408 ? -20.990 -19.680 11.227 1.00 95.38 408 THR A C 1
ATOM 2966 O O . THR A 1 408 ? -21.619 -20.143 12.161 1.00 95.38 408 THR A O 1
ATOM 2969 N N . LEU A 1 409 ? -20.360 -18.520 11.328 1.00 95.69 409 LEU A N 1
ATOM 2970 C CA . LEU A 1 409 ? -20.242 -17.771 12.585 1.00 95.69 409 LEU A CA 1
ATOM 2971 C C . LEU A 1 409 ? -20.374 -16.272 12.349 1.00 95.69 409 LEU A C 1
ATOM 2973 O O . LEU A 1 409 ? -20.238 -15.806 11.218 1.00 95.69 409 LEU A O 1
ATOM 2977 N N . THR A 1 410 ? -20.651 -15.512 13.401 1.00 95.94 410 THR A N 1
ATOM 2978 C CA . THR A 1 410 ? -20.760 -14.052 13.333 1.00 95.94 410 THR A CA 1
ATOM 2979 C C . THR A 1 410 ? -19.501 -13.431 13.925 1.00 95.94 410 THR A C 1
ATOM 2981 O O . THR A 1 410 ? -19.364 -13.379 15.136 1.00 95.94 410 THR A O 1
ATOM 2984 N N . ILE A 1 411 ? -18.563 -12.962 13.100 1.00 95.50 411 ILE A N 1
ATOM 2985 C CA . ILE A 1 411 ? -17.318 -12.338 13.569 1.00 95.50 411 ILE A CA 1
ATOM 2986 C C . ILE A 1 411 ? -17.428 -10.824 13.499 1.00 95.50 411 ILE A C 1
ATOM 2988 O O . ILE A 1 411 ? -17.626 -10.274 12.415 1.00 95.50 411 ILE A O 1
ATOM 2992 N N . ASN A 1 412 ? -17.232 -10.145 14.629 1.00 94.00 412 ASN A N 1
ATOM 2993 C CA . ASN A 1 412 ? -17.312 -8.689 14.741 1.00 94.00 412 ASN A CA 1
ATOM 2994 C C . ASN A 1 412 ? -18.609 -8.160 14.098 1.00 94.00 412 ASN A C 1
ATOM 2996 O O . ASN A 1 412 ? -18.556 -7.304 13.215 1.00 94.00 412 ASN A O 1
ATOM 3000 N N . SER A 1 413 ? -19.746 -8.753 14.485 1.00 88.94 413 SER A N 1
ATOM 3001 C CA . SER A 1 413 ? -21.097 -8.461 13.975 1.00 88.94 413 SER A CA 1
ATOM 3002 C C . SER A 1 413 ? -21.352 -8.821 12.504 1.00 88.94 413 SER A C 1
ATOM 3004 O O . SER A 1 413 ? -22.307 -8.331 11.901 1.00 88.94 413 SER A O 1
ATOM 3006 N N . GLU A 1 414 ? -20.543 -9.705 11.912 1.00 79.44 414 GLU A N 1
ATOM 3007 C CA . GLU A 1 414 ? -20.707 -10.113 10.518 1.00 79.44 414 GLU A CA 1
ATOM 3008 C C . GLU A 1 414 ? -20.683 -11.616 10.286 1.00 79.44 414 GLU A C 1
ATOM 3010 O O . GLU A 1 414 ? -19.787 -12.326 10.732 1.00 79.44 414 GLU A O 1
ATOM 3015 N N . ARG A 1 415 ? -21.635 -12.101 9.489 1.00 89.62 415 ARG A N 1
ATOM 3016 C CA . ARG A 1 415 ? -21.756 -13.522 9.168 1.00 89.62 415 ARG A CA 1
ATOM 3017 C C . ARG A 1 415 ? -20.650 -13.982 8.208 1.00 89.62 415 ARG A C 1
ATOM 3019 O O . ARG A 1 415 ? -20.599 -13.559 7.056 1.00 89.62 415 ARG A O 1
ATOM 3026 N N . VAL A 1 416 ? -19.819 -14.914 8.661 1.00 86.25 416 VAL A N 1
ATOM 3027 C CA . VAL A 1 416 ? -18.720 -15.556 7.933 1.00 86.25 416 VAL A CA 1
ATOM 3028 C C . VAL A 1 416 ? -19.051 -17.031 7.718 1.00 86.25 416 VAL A C 1
ATOM 3030 O O . VAL A 1 416 ? -19.437 -17.722 8.653 1.00 86.25 416 VAL A O 1
ATOM 3033 N N . VAL A 1 417 ? -18.878 -17.517 6.483 1.00 89.56 417 VAL A N 1
ATOM 3034 C CA . VAL A 1 417 ? -19.008 -18.942 6.128 1.00 89.56 417 VAL A CA 1
ATOM 3035 C C . VAL A 1 417 ? -17.700 -19.419 5.505 1.00 89.56 417 VAL A C 1
ATOM 3037 O O . VAL A 1 417 ? -17.252 -18.824 4.516 1.00 89.56 417 VAL A O 1
ATOM 3040 N N . ARG A 1 418 ? -17.067 -20.454 6.065 1.00 88.94 418 ARG A N 1
ATOM 3041 C CA . ARG A 1 418 ? -15.764 -20.977 5.603 1.00 88.94 418 ARG A CA 1
ATOM 3042 C C . ARG A 1 418 ? -15.669 -22.494 5.754 1.00 88.94 418 ARG A C 1
ATOM 3044 O O . ARG A 1 418 ? -16.346 -23.069 6.594 1.00 88.94 418 ARG A O 1
ATOM 3051 N N . MET A 1 419 ? -14.826 -23.116 4.930 1.00 88.06 419 MET A N 1
ATOM 3052 C CA . MET A 1 419 ? -14.377 -24.499 5.124 1.00 88.06 419 MET A CA 1
ATOM 3053 C C . MET A 1 419 ? -13.140 -24.469 6.014 1.00 88.06 419 MET A C 1
ATOM 3055 O O . MET A 1 419 ? -12.216 -23.719 5.710 1.00 88.06 419 MET A O 1
ATOM 3059 N N . VAL A 1 420 ? -13.130 -25.247 7.092 1.00 91.38 420 VAL A N 1
ATOM 3060 C CA . VAL A 1 420 ? -12.101 -25.154 8.134 1.00 91.38 420 VAL A CA 1
ATOM 3061 C C . VAL A 1 420 ? -11.618 -26.549 8.510 1.00 91.38 420 VAL A C 1
ATOM 3063 O O . VAL A 1 420 ? -12.462 -27.433 8.689 1.00 91.38 420 VAL A O 1
ATOM 3066 N N . PRO A 1 421 ? -10.302 -26.785 8.637 1.00 93.00 421 PRO A N 1
ATOM 3067 C CA . PRO A 1 421 ? -9.795 -28.034 9.182 1.00 93.00 421 PRO A CA 1
ATOM 3068 C C . PRO A 1 421 ? -10.362 -28.305 10.577 1.00 93.00 421 PRO A C 1
ATOM 3070 O O . PRO A 1 421 ? -10.423 -27.409 11.422 1.00 93.00 421 PRO A O 1
ATOM 3073 N N . THR A 1 422 ? -10.748 -29.553 10.842 1.00 93.88 422 THR A N 1
ATOM 3074 C CA . THR A 1 422 ? -11.387 -29.959 12.110 1.00 93.88 422 THR A CA 1
ATOM 3075 C C . THR A 1 422 ? -10.531 -29.690 13.347 1.00 93.88 422 THR A C 1
ATOM 3077 O O . THR A 1 422 ? -11.062 -29.571 14.450 1.00 93.88 422 THR A O 1
ATOM 3080 N N . ARG A 1 423 ? -9.211 -29.572 13.174 1.00 94.38 423 ARG A N 1
ATOM 3081 C CA . ARG A 1 423 ? -8.233 -29.349 14.245 1.00 94.38 423 ARG A CA 1
ATOM 3082 C C . ARG A 1 423 ? -7.697 -27.920 14.309 1.00 94.38 423 ARG A C 1
ATOM 3084 O O . ARG A 1 423 ? -6.857 -27.647 15.161 1.00 94.38 423 ARG A O 1
ATOM 3091 N N . GLN A 1 424 ? -8.155 -27.014 13.446 1.00 94.81 424 GLN A N 1
ATOM 3092 C CA . GLN A 1 424 ? -7.677 -25.635 13.466 1.00 94.81 424 GLN A CA 1
ATOM 3093 C C . GLN A 1 424 ? -8.199 -24.907 14.712 1.00 94.81 424 GLN A C 1
ATOM 3095 O O . GLN A 1 424 ? -9.402 -24.908 14.988 1.00 94.81 424 GLN A O 1
ATOM 3100 N N . HIS A 1 425 ? -7.303 -24.256 15.456 1.00 97.38 425 HIS A N 1
ATOM 3101 C CA . HIS A 1 425 ? -7.678 -23.406 16.583 1.00 97.38 425 HIS A CA 1
ATOM 3102 C C . HIS A 1 425 ? -8.406 -22.142 16.105 1.00 97.38 425 HIS A C 1
ATOM 3104 O O . HIS A 1 425 ? -8.130 -21.609 15.029 1.00 97.38 425 HIS A O 1
ATOM 3110 N N . LEU A 1 426 ? -9.323 -21.619 16.919 1.00 97.94 426 LEU A N 1
ATOM 3111 C CA . LEU A 1 426 ? -10.110 -20.428 16.600 1.00 97.94 426 LEU A CA 1
ATOM 3112 C C . LEU A 1 426 ? -9.204 -19.219 16.354 1.00 97.94 426 LEU A C 1
ATOM 3114 O O . LEU A 1 426 ? -9.421 -18.466 15.409 1.00 97.94 426 LEU A O 1
ATOM 3118 N N . VAL A 1 427 ? -8.163 -19.043 17.169 1.00 96.75 427 VAL A N 1
ATOM 3119 C CA . VAL A 1 427 ? -7.206 -17.943 16.985 1.00 96.75 427 VAL A CA 1
ATOM 3120 C C . VAL A 1 427 ? -6.448 -18.049 15.657 1.00 96.75 427 VAL A C 1
ATOM 3122 O O . VAL A 1 427 ? -6.225 -17.026 15.016 1.00 96.75 427 VAL A O 1
ATOM 3125 N N . ASP A 1 428 ? -6.110 -19.256 15.202 1.00 92.88 428 ASP A N 1
ATOM 31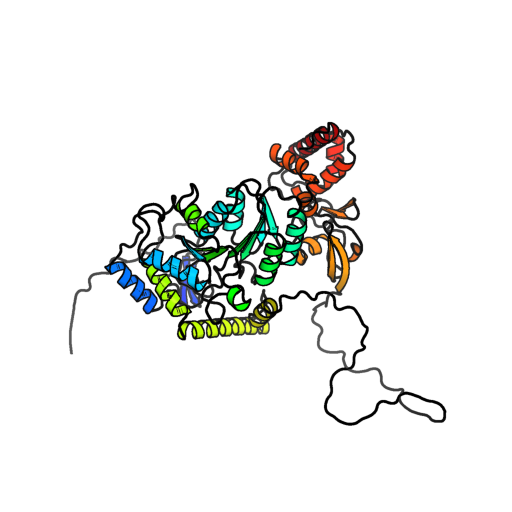26 C CA . ASP A 1 428 ? -5.439 -19.461 13.915 1.00 92.88 428 ASP A CA 1
ATOM 3127 C C . ASP A 1 428 ? -6.375 -19.170 12.754 1.00 92.88 428 ASP A C 1
ATOM 3129 O O . ASP A 1 428 ? -5.994 -18.475 11.816 1.00 92.88 428 ASP A O 1
ATOM 3133 N N . PHE A 1 429 ? -7.624 -19.620 12.848 1.00 94.50 429 PHE A N 1
ATOM 3134 C CA . PHE A 1 429 ? -8.650 -19.281 11.873 1.00 94.50 429 PHE A CA 1
ATOM 3135 C C . PHE A 1 429 ? -8.841 -17.756 11.762 1.00 94.50 429 PHE A C 1
ATOM 3137 O O . PHE A 1 429 ? -8.819 -17.194 10.668 1.00 94.50 429 PHE A O 1
ATOM 3144 N N . LEU A 1 430 ? -8.941 -17.047 12.890 1.00 92.44 430 LEU A N 1
ATOM 3145 C CA . LEU A 1 430 ? -9.064 -15.586 12.895 1.00 92.44 430 LEU A CA 1
ATOM 3146 C C . LEU A 1 430 ? -7.828 -14.896 12.290 1.00 92.44 430 LEU A C 1
ATOM 3148 O O . LEU A 1 430 ? -7.974 -14.007 11.450 1.00 92.44 430 LEU A O 1
ATOM 3152 N N . ARG A 1 431 ? -6.618 -15.309 12.681 1.00 89.69 431 ARG A N 1
ATOM 3153 C CA . ARG A 1 431 ? -5.359 -14.666 12.267 1.00 89.69 431 ARG A CA 1
ATOM 3154 C C . ARG A 1 431 ? -4.964 -14.980 10.829 1.00 89.69 431 ARG A C 1
ATOM 3156 O O . ARG A 1 431 ? -4.535 -14.080 10.118 1.00 89.69 431 ARG A O 1
ATOM 3163 N N . ILE A 1 432 ? -5.038 -16.244 10.429 1.00 81.19 432 ILE A N 1
ATOM 3164 C CA . ILE A 1 432 ? -4.459 -16.743 9.176 1.00 81.19 432 ILE A CA 1
ATOM 3165 C C . ILE A 1 432 ? -5.483 -16.639 8.048 1.00 81.19 432 ILE A C 1
ATOM 3167 O O . ILE A 1 432 ? -5.177 -16.078 7.001 1.00 81.19 432 ILE A O 1
ATOM 3171 N N . GLU A 1 433 ? -6.708 -17.118 8.274 1.00 80.31 433 GLU A N 1
ATOM 3172 C CA . GLU A 1 433 ? -7.741 -17.152 7.228 1.00 80.31 433 GLU A CA 1
ATOM 3173 C C . GLU A 1 433 ? -8.435 -15.798 7.066 1.00 80.31 433 GLU A C 1
ATOM 3175 O O . GLU A 1 433 ? -8.783 -15.387 5.958 1.00 80.31 433 GLU A O 1
ATOM 3180 N N . LEU A 1 434 ? -8.667 -15.090 8.176 1.00 80.06 434 LEU A N 1
ATOM 3181 C CA . LEU A 1 434 ? -9.419 -13.831 8.169 1.00 80.06 434 LEU A CA 1
ATOM 3182 C C . LEU A 1 434 ? -8.544 -12.589 8.352 1.00 80.06 434 LEU A C 1
ATOM 3184 O O . LEU A 1 434 ? -9.052 -11.473 8.205 1.00 80.06 434 LEU A O 1
ATOM 3188 N N . GLY A 1 435 ? -7.255 -12.776 8.653 1.00 76.50 435 GLY A N 1
ATOM 3189 C CA . GLY A 1 435 ? -6.284 -11.702 8.861 1.00 76.50 435 GLY A CA 1
ATOM 3190 C C . GLY A 1 435 ? -6.631 -10.755 10.015 1.00 76.50 435 GLY A C 1
ATOM 3191 O O . GLY A 1 435 ? -6.248 -9.587 9.986 1.00 76.50 435 GLY A O 1
ATOM 3192 N N . LEU A 1 436 ? -7.373 -11.239 11.015 1.00 83.31 436 LEU A N 1
ATOM 3193 C CA . LEU A 1 436 ? -7.633 -10.553 12.283 1.00 83.31 436 LEU A CA 1
ATOM 3194 C C . LEU A 1 436 ? -6.510 -10.917 13.262 1.00 83.31 436 LEU A C 1
ATOM 3196 O O . LEU A 1 436 ? -6.581 -11.899 14.004 1.00 83.31 436 LEU A O 1
ATOM 3200 N N . THR A 1 437 ? -5.405 -10.181 13.167 1.00 88.25 437 THR A N 1
ATOM 3201 C CA . THR A 1 437 ? -4.123 -10.536 13.789 1.00 88.25 437 THR A CA 1
ATOM 3202 C C . THR A 1 437 ? -3.952 -10.066 15.231 1.00 88.25 437 THR A C 1
ATOM 3204 O O . THR A 1 437 ? -2.928 -10.383 15.839 1.00 88.25 437 THR A O 1
ATOM 3207 N N . GLY A 1 438 ? -4.903 -9.316 15.783 1.00 89.50 438 GLY A N 1
ATOM 3208 C CA . GLY A 1 438 ? -4.785 -8.671 17.088 1.00 89.50 438 GLY A CA 1
ATOM 3209 C C . GLY A 1 438 ? -4.751 -9.644 18.268 1.00 89.50 438 GLY A C 1
ATOM 3210 O O . GLY A 1 438 ? -4.091 -9.368 19.264 1.00 89.50 438 GLY A O 1
ATOM 3211 N N . ALA A 1 439 ? -5.392 -10.811 18.167 1.00 93.88 439 ALA A N 1
ATOM 3212 C CA . ALA A 1 439 ? -5.217 -11.881 19.151 1.00 93.88 439 ALA A CA 1
ATOM 3213 C C . ALA A 1 439 ? -3.870 -12.578 18.916 1.00 93.88 439 ALA A C 1
ATOM 3215 O O . ALA A 1 439 ? -3.634 -13.075 17.820 1.00 93.88 439 ALA A O 1
ATOM 3216 N N . HIS A 1 440 ? -2.984 -12.640 19.913 1.00 94.06 440 HIS A N 1
ATOM 3217 C CA . HIS A 1 440 ? -1.612 -13.143 19.757 1.00 94.06 440 HIS A CA 1
ATOM 3218 C C . HIS A 1 440 ? -1.400 -14.557 20.312 1.00 94.06 440 HIS A C 1
ATOM 3220 O O . HIS A 1 440 ? -1.901 -14.908 21.377 1.00 94.06 440 HIS A O 1
ATOM 3226 N N . LEU A 1 441 ? -0.576 -15.356 19.629 1.00 90.88 441 LEU A N 1
ATOM 3227 C CA . LEU A 1 441 ? -0.113 -16.653 20.126 1.00 90.88 441 LEU A CA 1
ATOM 3228 C C . LEU A 1 441 ? 1.132 -16.466 20.993 1.00 90.88 441 LEU A C 1
ATOM 3230 O O . LEU A 1 441 ? 2.195 -16.112 20.494 1.00 90.88 441 LEU A O 1
ATOM 3234 N N . GLY A 1 442 ? 0.974 -16.654 22.304 1.00 89.50 442 GLY A N 1
ATOM 3235 C CA . GLY A 1 442 ? 2.070 -16.590 23.272 1.00 89.50 442 GLY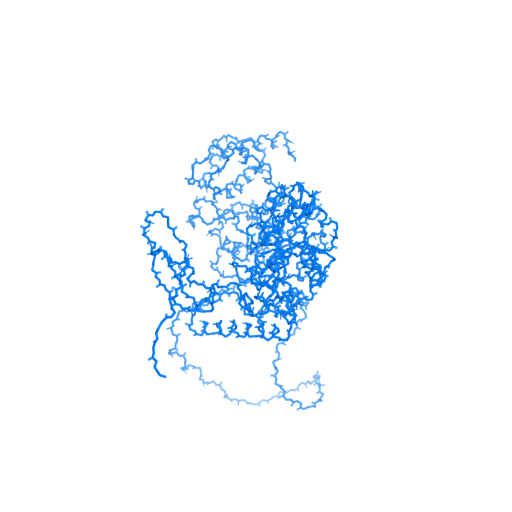 A CA 1
ATOM 3236 C C . GLY A 1 442 ? 2.478 -17.975 23.761 1.00 89.50 442 GLY A C 1
ATOM 3237 O O . GLY A 1 442 ? 3.432 -18.563 23.274 1.00 89.50 442 GLY A O 1
ATOM 3238 N N . CYS A 1 443 ? 1.764 -18.481 24.768 1.00 91.38 443 CYS A N 1
ATOM 3239 C CA . CYS A 1 443 ? 2.086 -19.757 25.405 1.00 91.38 443 CYS A CA 1
ATOM 3240 C C . CYS A 1 443 ? 1.416 -20.977 24.771 1.00 91.38 443 CYS A C 1
ATOM 3242 O O . CYS A 1 443 ? 1.801 -22.074 25.132 1.00 91.38 443 CYS A O 1
ATOM 3244 N N . GLU A 1 444 ? 0.344 -20.803 23.989 1.00 90.25 444 GLU A N 1
ATOM 3245 C CA . GLU A 1 444 ? -0.472 -21.864 23.351 1.00 90.25 444 GLU A CA 1
ATOM 3246 C C . GLU A 1 444 ? -1.161 -22.884 24.282 1.00 90.25 444 GLU A C 1
ATOM 3248 O O . GLU A 1 444 ? -2.027 -23.629 23.854 1.00 90.25 444 GLU A O 1
ATOM 3253 N N . HIS A 1 445 ? -0.903 -22.828 25.587 1.00 92.38 445 HIS A N 1
ATOM 3254 C CA . HIS A 1 445 ? -1.549 -23.671 26.601 1.00 92.38 445 HIS A CA 1
ATOM 3255 C C . HIS A 1 445 ? -2.625 -22.926 27.426 1.00 92.38 445 HIS A C 1
ATOM 3257 O O . HIS A 1 445 ? -2.994 -23.355 28.512 1.00 92.38 445 HIS A O 1
ATOM 3263 N N . GLY A 1 446 ? -3.094 -21.760 26.958 1.00 91.75 446 GLY A N 1
ATOM 3264 C CA . GLY A 1 446 ? -4.177 -20.977 27.587 1.00 91.75 446 GLY A CA 1
ATOM 3265 C C . GLY A 1 446 ? -3.827 -20.148 28.833 1.00 91.75 446 GLY A C 1
ATOM 3266 O O . GLY A 1 446 ? -4.692 -19.430 29.336 1.00 91.75 446 GLY A O 1
ATOM 3267 N N . VAL A 1 447 ? -2.577 -20.181 29.306 1.00 92.25 447 VAL A N 1
ATOM 3268 C CA . VAL A 1 447 ? -2.169 -19.502 30.553 1.00 92.25 447 VAL A CA 1
ATOM 3269 C C . VAL A 1 447 ? -1.876 -18.006 30.401 1.00 92.25 447 VAL A C 1
ATOM 3271 O O . VAL A 1 447 ? -2.156 -17.239 31.310 1.00 92.25 447 VAL A O 1
ATOM 3274 N N . CYS A 1 448 ? -1.321 -17.563 29.266 1.00 93.44 448 CYS A N 1
ATOM 3275 C CA . CYS A 1 448 ? -0.828 -16.184 29.122 1.00 93.44 448 CYS A CA 1
ATOM 3276 C C . CYS A 1 448 ? -1.883 -15.157 28.687 1.00 93.44 448 CYS A C 1
ATOM 3278 O O . CYS A 1 448 ? -1.608 -13.963 28.734 1.00 93.44 448 CYS A O 1
ATOM 3280 N N . GLY A 1 449 ? -3.033 -15.603 28.177 1.00 94.75 449 GLY A N 1
ATOM 3281 C CA . GLY A 1 449 ? -4.143 -14.743 27.756 1.00 94.75 449 GLY A CA 1
ATOM 3282 C C . GLY A 1 449 ? -3.943 -13.844 26.531 1.00 94.75 449 GLY A C 1
ATOM 3283 O O . GLY A 1 449 ? -4.877 -13.161 26.121 1.00 94.75 449 GLY A O 1
ATOM 3284 N N . ALA A 1 450 ? -2.793 -13.888 25.861 1.00 95.75 450 ALA A N 1
ATOM 3285 C CA . ALA A 1 450 ? -2.535 -13.052 24.684 1.00 95.75 450 ALA A CA 1
ATOM 3286 C C . ALA A 1 450 ? -3.492 -13.324 23.496 1.00 95.75 450 ALA A C 1
ATOM 3288 O O . ALA A 1 450 ? -3.765 -12.429 22.700 1.00 95.75 450 ALA A O 1
ATOM 3289 N N . CYS A 1 451 ? -4.037 -14.541 23.408 1.00 96.69 451 CYS A N 1
ATOM 3290 C CA . CYS A 1 451 ? -4.934 -15.015 22.348 1.00 96.69 451 CYS A CA 1
ATOM 3291 C C . CYS A 1 451 ? -6.425 -14.793 22.656 1.00 96.69 451 CYS A C 1
ATOM 3293 O O . CYS A 1 451 ? -7.278 -15.441 22.046 1.00 96.69 451 CYS A O 1
ATOM 3295 N N . SER A 1 452 ? -6.740 -13.965 23.655 1.00 97.56 452 SER A N 1
ATOM 3296 C CA . SER A 1 452 ? -8.112 -13.820 24.143 1.00 97.56 452 SER A CA 1
ATOM 3297 C C . SER A 1 452 ? -9.026 -13.184 23.099 1.00 97.56 452 SER A C 1
ATOM 3299 O O . SER A 1 452 ? -8.686 -12.168 22.493 1.00 97.56 452 SER A O 1
ATOM 3301 N N . VAL A 1 453 ? -10.198 -13.786 22.926 1.00 97.75 453 VAL A N 1
ATOM 3302 C CA . VAL A 1 453 ? -11.306 -13.313 22.083 1.00 97.75 453 VAL A CA 1
ATOM 3303 C C . VAL A 1 453 ? -12.604 -13.471 22.869 1.00 97.75 453 VAL A C 1
ATOM 3305 O O . VAL A 1 453 ? -12.638 -14.237 23.829 1.00 97.75 453 VAL A O 1
ATOM 3308 N N . ARG A 1 454 ? -13.670 -12.760 22.501 1.00 97.50 454 ARG A N 1
ATOM 3309 C CA . ARG A 1 454 ? -14.970 -12.873 23.174 1.00 97.50 454 ARG A CA 1
ATOM 3310 C C . ARG A 1 454 ? -15.914 -13.716 22.325 1.00 97.50 454 ARG A C 1
ATOM 3312 O O . ARG A 1 454 ? -16.197 -13.328 21.202 1.00 97.50 454 ARG A O 1
ATOM 3319 N N . VAL A 1 455 ? -16.383 -14.843 22.843 1.00 97.94 455 VAL A N 1
ATOM 3320 C CA . VAL A 1 455 ? -17.330 -15.742 22.168 1.00 97.94 455 VAL A CA 1
ATOM 3321 C C . VAL A 1 455 ? -18.633 -15.739 22.952 1.00 97.94 455 VAL A C 1
ATOM 3323 O O . VAL A 1 455 ? -18.617 -15.955 24.162 1.00 97.94 455 VAL A O 1
ATOM 3326 N N . ASP A 1 456 ? -19.739 -15.414 22.285 1.00 96.25 456 ASP A N 1
ATOM 3327 C CA . ASP A 1 456 ? -21.085 -15.326 22.865 1.00 96.25 456 ASP A CA 1
ATOM 3328 C C . ASP A 1 456 ? -21.123 -14.485 24.156 1.00 96.25 456 ASP A C 1
ATOM 3330 O O . ASP A 1 456 ? -21.783 -14.795 25.146 1.00 96.25 456 ASP A O 1
ATOM 3334 N N . GLY A 1 457 ? -20.363 -13.386 24.147 1.00 92.62 457 GLY A N 1
ATOM 3335 C CA . GLY A 1 457 ? -20.283 -12.434 25.253 1.00 92.62 457 GLY A CA 1
ATOM 3336 C C . GLY A 1 457 ? -19.249 -12.752 26.338 1.00 92.62 457 GLY A C 1
ATOM 3337 O O . GLY A 1 457 ? -19.008 -11.860 27.151 1.00 92.62 457 GLY A O 1
ATOM 3338 N N . VAL A 1 458 ? -18.595 -13.917 26.309 1.00 93.62 458 VAL A N 1
ATOM 3339 C CA . VAL A 1 458 ? -17.617 -14.370 27.320 1.00 93.62 458 VAL A CA 1
ATOM 3340 C C . VAL A 1 458 ? -16.199 -14.374 26.754 1.00 93.62 458 VAL A C 1
ATOM 3342 O O . VAL A 1 458 ? -15.986 -14.799 25.617 1.00 93.62 458 VAL A O 1
ATOM 3345 N N . VAL A 1 459 ? -15.202 -13.916 27.516 1.00 95.38 459 VAL A N 1
ATOM 3346 C CA . VAL A 1 459 ? -13.801 -13.982 27.065 1.00 95.38 459 VAL A CA 1
ATOM 3347 C C . VAL A 1 459 ? -13.265 -15.410 27.177 1.00 95.38 459 VAL A C 1
ATOM 3349 O O . VAL A 1 459 ? -13.273 -16.029 28.238 1.00 95.38 459 VAL A O 1
ATOM 3352 N N . VAL A 1 460 ? -12.739 -15.931 26.070 1.00 96.38 460 VAL A N 1
ATOM 3353 C CA . VAL A 1 460 ? -12.172 -17.280 25.965 1.00 96.38 460 VAL A CA 1
ATOM 3354 C C . VAL A 1 460 ? -10.757 -17.248 25.395 1.00 96.38 460 VAL A C 1
ATOM 3356 O O . VAL A 1 460 ? -10.323 -16.287 24.755 1.00 96.38 460 VAL A O 1
ATOM 3359 N N . ARG A 1 461 ? -10.013 -18.340 25.600 1.00 97.31 461 ARG A N 1
ATOM 3360 C CA . ARG A 1 461 ? -8.688 -18.535 24.998 1.00 97.31 461 ARG A CA 1
ATOM 3361 C C . ARG A 1 461 ? -8.837 -19.075 23.584 1.00 97.31 461 ARG A C 1
ATOM 3363 O O . ARG A 1 461 ? -9.093 -20.263 23.402 1.00 97.31 461 ARG A O 1
ATOM 3370 N N . GLY A 1 462 ? -8.596 -18.233 22.581 1.00 96.75 462 GLY A N 1
ATOM 3371 C CA . GLY A 1 462 ? -8.716 -18.645 21.182 1.00 96.75 462 GLY A CA 1
ATOM 3372 C C . GLY A 1 462 ? -7.760 -19.776 20.773 1.00 96.75 462 GLY A C 1
ATOM 3373 O O . GLY A 1 462 ? -8.055 -20.484 19.819 1.00 96.75 462 GLY A O 1
ATOM 3374 N N . CYS A 1 463 ? -6.646 -19.984 21.492 1.00 96.25 463 CYS A N 1
ATOM 3375 C CA . CYS A 1 463 ? -5.733 -21.111 21.246 1.00 96.25 463 CYS A CA 1
ATOM 3376 C C . CYS A 1 463 ? -6.230 -22.454 21.807 1.00 96.25 463 CYS A C 1
ATOM 3378 O O . CYS A 1 463 ? -5.677 -23.485 21.458 1.00 96.25 463 CYS A O 1
ATOM 3380 N N . LEU A 1 464 ? -7.239 -22.464 22.687 1.00 96.94 464 LEU A N 1
ATOM 3381 C CA . LEU A 1 464 ? -7.790 -23.701 23.260 1.00 96.94 464 LEU A CA 1
ATOM 3382 C C . LEU A 1 464 ? -9.147 -24.089 22.668 1.00 96.94 464 LEU A C 1
ATOM 3384 O O . LEU A 1 464 ? -9.584 -25.222 22.840 1.00 96.94 464 LEU A O 1
ATOM 3388 N N . MET A 1 465 ? -9.804 -23.168 21.966 1.00 97.81 465 MET A N 1
ATOM 3389 C CA . MET A 1 465 ? -11.045 -23.433 21.246 1.00 97.81 465 MET A CA 1
ATOM 3390 C C . MET A 1 465 ? -10.729 -23.780 19.792 1.00 97.81 465 MET A C 1
ATOM 3392 O O . MET A 1 465 ? -9.905 -23.114 19.169 1.00 97.81 465 MET A O 1
ATOM 3396 N N . LEU A 1 466 ? -11.371 -24.804 19.237 1.00 97.75 466 LEU A N 1
ATOM 3397 C CA . LEU A 1 466 ? -11.295 -25.116 17.810 1.00 97.75 466 LEU A CA 1
ATOM 3398 C C . LEU A 1 466 ? -12.265 -24.227 17.029 1.00 97.75 466 LEU A C 1
ATOM 3400 O O . LEU A 1 466 ? -13.362 -23.933 17.499 1.00 97.75 466 LEU A O 1
ATOM 3404 N N . ALA A 1 467 ? -11.902 -23.840 15.809 1.00 96.75 467 ALA A N 1
ATOM 3405 C CA . ALA A 1 467 ? -12.753 -23.014 14.953 1.00 96.75 467 ALA A CA 1
ATOM 3406 C C . ALA A 1 467 ? -14.109 -23.683 14.666 1.00 96.75 467 ALA A C 1
ATOM 3408 O O . ALA A 1 467 ? -15.138 -23.017 14.636 1.00 96.75 467 ALA A O 1
ATOM 3409 N N . VAL A 1 468 ? -14.119 -25.014 14.550 1.00 97.31 468 VAL A N 1
ATOM 3410 C CA . VAL A 1 468 ? -15.341 -25.812 14.367 1.00 97.31 468 VAL A CA 1
ATOM 3411 C C . VAL A 1 468 ? -16.276 -25.794 15.575 1.00 97.31 468 VAL A C 1
ATOM 3413 O O . VAL A 1 468 ? -17.473 -25.986 15.414 1.00 97.31 468 VAL A O 1
ATOM 3416 N N . GLN A 1 469 ? -15.760 -25.530 16.780 1.00 96.50 469 GLN A N 1
ATOM 3417 C CA . GLN A 1 469 ? -16.591 -25.382 17.980 1.00 96.50 469 GLN A CA 1
ATOM 3418 C C . GLN A 1 469 ? -17.298 -24.025 18.034 1.00 96.50 469 GLN A C 1
ATOM 3420 O O . GLN A 1 469 ? -18.236 -23.876 18.805 1.00 96.50 469 GLN A O 1
ATOM 3425 N N . ALA A 1 470 ? -16.841 -23.044 17.251 1.00 96.81 470 ALA A N 1
ATOM 3426 C CA . ALA A 1 470 ? -17.448 -21.718 17.175 1.00 96.81 470 ALA A CA 1
ATOM 3427 C C . ALA A 1 470 ? -18.558 -21.641 16.112 1.00 96.81 470 ALA A C 1
ATOM 3429 O O . ALA A 1 470 ? -19.037 -20.549 15.814 1.00 96.81 470 ALA A O 1
ATOM 3430 N N . ASP A 1 471 ? -18.944 -22.768 15.503 1.00 97.12 471 ASP A N 1
ATOM 3431 C CA . ASP A 1 471 ? -20.043 -22.806 14.542 1.00 97.12 471 ASP A CA 1
ATOM 3432 C C . ASP A 1 471 ? -21.350 -22.329 15.196 1.00 97.12 471 ASP A C 1
ATOM 3434 O O . ASP A 1 471 ? -21.759 -22.808 16.249 1.00 97.12 471 ASP A O 1
ATOM 3438 N N . GLY A 1 472 ? -21.992 -21.345 14.575 1.00 95.69 472 GLY A N 1
ATOM 3439 C CA . GLY A 1 472 ? -23.185 -20.659 15.066 1.00 95.69 472 GLY A CA 1
ATOM 3440 C C . GLY A 1 472 ? -22.930 -19.497 16.034 1.00 95.69 472 GLY A C 1
ATOM 3441 O O . GLY A 1 472 ? -23.833 -18.678 16.204 1.00 95.69 472 GLY A O 1
ATOM 3442 N N . SER A 1 473 ? -21.736 -19.378 16.620 1.00 97.75 473 SER A N 1
ATOM 3443 C CA . SER A 1 473 ? -21.439 -18.388 17.667 1.00 97.75 473 SER A CA 1
ATOM 3444 C C . SER A 1 473 ? -21.165 -16.976 17.140 1.00 97.75 473 SER A C 1
ATOM 3446 O O . SER A 1 473 ? -20.759 -16.765 15.988 1.00 97.75 473 SER A O 1
ATOM 3448 N N . GLU A 1 474 ? -21.326 -15.988 18.021 1.00 97.62 474 GLU A N 1
ATOM 3449 C CA . GLU A 1 474 ? -20.807 -14.634 17.846 1.00 97.62 474 GLU A CA 1
ATOM 3450 C C . GLU A 1 474 ? -19.396 -14.521 18.435 1.00 97.62 474 GLU A C 1
ATOM 3452 O O . GLU A 1 474 ? -19.182 -14.713 19.627 1.00 97.62 474 GLU A O 1
ATOM 3457 N N . VAL A 1 475 ? -18.417 -14.167 17.604 1.00 98.06 475 VAL A N 1
ATOM 3458 C CA . VAL A 1 475 ? -17.022 -13.963 17.998 1.00 98.06 475 VAL A CA 1
ATOM 3459 C C . VAL A 1 475 ? -16.654 -12.494 17.824 1.00 98.06 475 VAL A C 1
ATOM 3461 O O . VAL A 1 475 ? -16.663 -11.958 16.719 1.00 98.06 475 VAL A O 1
ATOM 3464 N N . MET A 1 476 ? -16.269 -11.835 18.907 1.00 97.31 476 MET A N 1
ATOM 3465 C CA . MET A 1 476 ? -15.762 -10.470 18.912 1.00 97.31 476 MET A CA 1
ATOM 3466 C C . MET A 1 476 ? -14.256 -10.476 19.206 1.00 97.31 476 MET A C 1
ATOM 3468 O O . MET A 1 476 ? -13.799 -11.004 20.224 1.00 97.31 476 MET A O 1
ATOM 3472 N N . THR A 1 477 ? -13.477 -9.891 18.301 1.00 96.88 477 THR A N 1
ATOM 3473 C CA . THR A 1 477 ? -12.024 -9.727 18.415 1.00 96.88 477 THR A CA 1
ATOM 3474 C C . THR A 1 477 ? -11.670 -8.323 18.904 1.00 96.88 477 THR A C 1
ATOM 3476 O O . THR A 1 477 ? -12.524 -7.435 18.957 1.00 96.88 477 THR A O 1
ATOM 3479 N N . ILE A 1 478 ? -10.396 -8.092 19.233 1.00 96.31 478 ILE A N 1
ATOM 3480 C CA . ILE A 1 478 ? -9.914 -6.763 19.639 1.00 96.31 478 ILE A CA 1
ATOM 3481 C C . ILE A 1 478 ? -10.132 -5.709 18.546 1.00 96.31 478 ILE A C 1
ATOM 3483 O O . ILE A 1 478 ? -10.451 -4.562 18.851 1.00 96.31 478 ILE A O 1
ATOM 3487 N N . GLU A 1 479 ? -10.013 -6.093 17.275 1.00 92.62 479 GLU A N 1
ATOM 3488 C CA . GLU A 1 479 ? -10.320 -5.232 16.135 1.00 92.62 479 GLU A CA 1
ATOM 3489 C C . GLU A 1 479 ? -11.800 -4.851 16.129 1.00 92.62 479 GLU A C 1
ATOM 3491 O O . GLU A 1 479 ? -12.113 -3.681 15.972 1.00 92.62 479 GLU A O 1
ATOM 3496 N N . GLY A 1 480 ? -12.709 -5.800 16.382 1.00 92.00 480 GLY A N 1
ATOM 3497 C CA . GLY A 1 480 ? -14.142 -5.510 16.484 1.00 92.00 480 GLY A CA 1
ATOM 3498 C C . GLY A 1 480 ? -14.490 -4.589 17.653 1.00 92.00 480 GLY A C 1
ATOM 3499 O O . GLY A 1 480 ? -15.282 -3.658 17.493 1.00 92.00 480 GLY A O 1
ATOM 3500 N N . LEU A 1 481 ? -13.860 -4.791 18.816 1.00 93.19 481 LEU A N 1
ATOM 3501 C CA . LEU A 1 481 ? -14.022 -3.887 19.961 1.00 93.19 481 LEU A CA 1
ATOM 3502 C C . LEU A 1 481 ? -13.499 -2.478 19.665 1.00 93.19 481 LEU A C 1
ATOM 3504 O O . LEU A 1 481 ? -14.111 -1.496 20.080 1.00 93.19 481 LEU A O 1
ATOM 3508 N N . THR A 1 482 ? -12.380 -2.380 18.946 1.00 88.94 482 THR A N 1
ATOM 3509 C CA . THR A 1 482 ? -11.787 -1.097 18.545 1.00 88.94 482 THR A CA 1
ATOM 3510 C C . THR A 1 482 ? -12.684 -0.388 17.531 1.00 88.94 482 THR A C 1
ATOM 3512 O O . THR A 1 482 ? -13.052 0.763 17.739 1.00 88.94 482 THR A O 1
ATOM 3515 N N . ASP A 1 483 ? -13.103 -1.093 16.477 1.00 83.88 483 ASP A N 1
ATOM 3516 C CA . ASP A 1 483 ? -13.943 -0.556 15.401 1.00 83.88 483 ASP A CA 1
ATOM 3517 C C . ASP A 1 483 ? -15.314 -0.079 15.909 1.00 83.88 483 ASP A C 1
ATOM 3519 O O . ASP A 1 483 ? -15.852 0.907 15.409 1.00 83.88 483 ASP A O 1
ATOM 3523 N N . SER A 1 484 ? -15.896 -0.773 16.894 1.00 87.62 484 SER A N 1
ATOM 3524 C CA . SER A 1 484 ? -17.179 -0.389 17.508 1.00 87.62 484 SER A CA 1
ATOM 3525 C C . SER A 1 484 ? -17.064 0.768 18.505 1.00 87.62 484 SER A C 1
ATOM 3527 O O . SER A 1 484 ? -18.083 1.324 18.913 1.00 87.62 484 SER A O 1
ATOM 3529 N N . GLY A 1 485 ? -15.844 1.127 18.917 1.00 87.12 485 GLY A N 1
ATOM 3530 C CA . GLY A 1 485 ? -15.586 2.136 19.942 1.00 87.12 485 GLY A CA 1
ATOM 3531 C C . GLY A 1 485 ? -15.853 1.673 21.381 1.00 87.12 485 GLY A C 1
ATOM 3532 O O . GLY A 1 485 ? -15.698 2.474 22.300 1.00 87.12 485 GLY A O 1
ATOM 3533 N N . GLU A 1 486 ? -16.205 0.400 21.618 1.00 91.94 486 GLU A N 1
ATOM 3534 C CA . GLU A 1 486 ? -16.529 -0.137 22.957 1.00 91.94 486 GLU A CA 1
ATOM 3535 C C . GLU A 1 486 ? -15.383 0.056 23.969 1.00 91.94 486 GLU A C 1
ATOM 3537 O O . GLU A 1 486 ? -15.617 0.228 25.171 1.00 91.94 486 GLU A O 1
ATOM 3542 N N . VAL A 1 487 ? -14.141 0.019 23.480 1.00 95.25 487 VAL A N 1
ATOM 3543 C CA . VAL A 1 487 ? -12.914 0.096 24.288 1.00 95.25 487 VAL A CA 1
ATOM 3544 C C . VAL A 1 487 ? -12.092 1.359 24.030 1.00 95.25 487 VAL A C 1
ATOM 3546 O O . VAL A 1 487 ? -10.946 1.413 24.468 1.00 95.25 487 VAL A O 1
ATOM 3549 N N . ALA A 1 488 ? -12.635 2.366 23.338 1.00 92.19 488 ALA A N 1
ATOM 3550 C CA . ALA A 1 488 ? -11.884 3.574 22.977 1.00 92.19 488 ALA A CA 1
ATOM 3551 C C . ALA A 1 488 ? -11.328 4.308 24.215 1.00 92.19 488 ALA A C 1
ATOM 3553 O O . ALA A 1 488 ? -10.137 4.593 24.296 1.00 92.19 488 ALA A O 1
ATOM 3554 N N . ASP A 1 489 ? -12.161 4.503 25.238 1.00 94.62 489 ASP A N 1
ATOM 3555 C CA . ASP A 1 489 ? -11.783 5.118 26.518 1.00 94.62 489 ASP A CA 1
ATOM 3556 C C . ASP A 1 489 ? -10.732 4.309 27.301 1.00 94.62 489 ASP A C 1
ATOM 3558 O O . ASP A 1 489 ? -9.872 4.870 27.987 1.00 94.62 489 ASP A O 1
ATOM 3562 N N . LEU A 1 490 ? -10.790 2.980 27.206 1.00 96.56 490 LEU A N 1
ATOM 3563 C CA . LEU A 1 490 ? -9.811 2.074 27.795 1.00 96.56 490 LEU A CA 1
ATOM 3564 C C . LEU A 1 490 ? -8.476 2.142 27.049 1.00 96.56 490 LEU A C 1
ATOM 3566 O O . LEU A 1 490 ? -7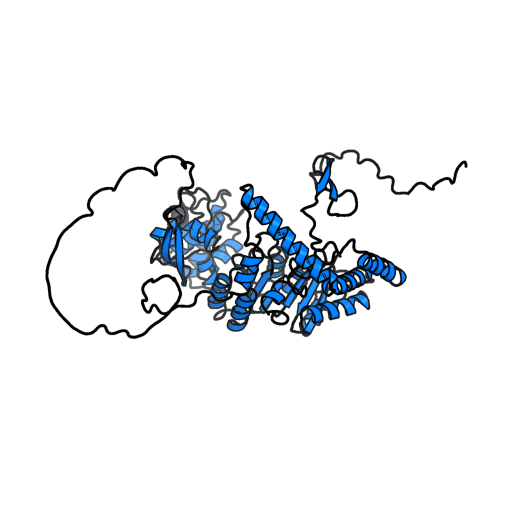.423 2.220 27.681 1.00 96.56 490 LEU A O 1
ATOM 3570 N N . GLN A 1 491 ? -8.505 2.136 25.718 1.00 96.00 491 GLN A N 1
ATOM 3571 C CA . GLN A 1 491 ? -7.312 2.269 24.884 1.00 96.00 491 GLN A CA 1
ATOM 3572 C C . GLN A 1 491 ? -6.627 3.621 25.120 1.00 96.00 491 GLN A C 1
ATOM 3574 O O . GLN A 1 491 ? -5.411 3.655 25.321 1.00 96.00 491 GLN A O 1
ATOM 3579 N N . ASP A 1 492 ? -7.397 4.705 25.221 1.00 94.50 492 ASP A N 1
ATOM 3580 C CA . ASP A 1 492 ? -6.888 6.031 25.576 1.00 94.50 492 ASP A CA 1
ATOM 3581 C C . ASP A 1 492 ? -6.218 6.034 26.952 1.00 94.50 492 ASP A C 1
ATOM 3583 O O . ASP A 1 492 ? -5.123 6.577 27.114 1.00 94.50 492 ASP A O 1
ATOM 3587 N N . ALA A 1 493 ? -6.828 5.389 27.950 1.00 96.25 493 ALA A N 1
ATOM 3588 C CA . ALA A 1 493 ? -6.226 5.261 29.274 1.00 96.25 493 ALA A CA 1
ATOM 3589 C C . ALA A 1 493 ? -4.917 4.455 29.237 1.00 96.25 493 ALA A C 1
ATOM 3591 O O . ALA A 1 493 ? -3.951 4.830 29.905 1.00 96.25 493 ALA A O 1
ATOM 3592 N N . PHE A 1 494 ? -4.844 3.389 28.432 1.00 95.88 494 PHE A N 1
ATOM 3593 C CA . PHE A 1 494 ? -3.611 2.620 28.242 1.00 95.88 494 PHE A CA 1
ATOM 3594 C C . PHE A 1 494 ? -2.495 3.478 27.638 1.00 95.88 494 PHE A C 1
ATOM 3596 O O . PHE A 1 494 ? -1.358 3.414 28.109 1.00 95.88 494 PHE A O 1
ATOM 3603 N N . VAL A 1 495 ? -2.811 4.309 26.640 1.00 93.56 495 VAL A N 1
ATOM 3604 C CA . VAL A 1 495 ? -1.852 5.244 26.032 1.00 93.56 495 VAL A CA 1
ATOM 3605 C C . VAL A 1 495 ? -1.409 6.301 27.047 1.00 93.56 495 VAL A C 1
ATOM 3607 O O . VAL A 1 495 ? -0.211 6.473 27.268 1.00 93.56 495 VAL A O 1
ATOM 3610 N N . GLN A 1 496 ? -2.351 6.960 27.729 1.00 93.12 496 GLN A N 1
ATOM 3611 C CA . GLN A 1 496 ? -2.070 8.019 28.711 1.00 93.12 496 GLN A CA 1
ATOM 3612 C C . GLN A 1 496 ? -1.208 7.535 29.881 1.00 93.12 496 GLN A C 1
ATOM 3614 O O . GLN A 1 496 ? -0.387 8.287 30.405 1.00 93.12 496 GLN A O 1
ATOM 3619 N N . ARG A 1 497 ? -1.394 6.283 30.308 1.00 93.12 497 ARG A N 1
ATOM 3620 C CA . ARG A 1 497 ? -0.648 5.679 31.421 1.00 93.12 497 ARG A CA 1
ATOM 3621 C C . ARG A 1 497 ? 0.620 4.955 30.984 1.00 93.12 497 ARG A C 1
ATOM 3623 O O . ARG A 1 497 ? 1.301 4.395 31.839 1.00 93.12 497 ARG A O 1
ATOM 3630 N N . ASN A 1 498 ? 0.937 4.946 29.688 1.00 91.50 498 ASN A N 1
ATOM 3631 C CA . ASN A 1 498 ? 2.022 4.144 29.128 1.00 91.50 498 ASN A CA 1
ATOM 3632 C C . ASN A 1 498 ? 1.936 2.670 29.585 1.00 91.50 498 ASN A C 1
ATOM 3634 O O . ASN A 1 498 ? 2.915 2.058 30.016 1.00 91.50 498 ASN A O 1
ATOM 3638 N N . ALA A 1 499 ? 0.725 2.107 29.537 1.00 92.44 499 ALA A N 1
ATOM 3639 C CA . ALA A 1 499 ? 0.373 0.786 30.056 1.00 92.44 499 ALA A CA 1
ATOM 3640 C C . ALA A 1 499 ? 0.831 -0.376 29.153 1.00 92.44 499 ALA A C 1
ATOM 3642 O O . ALA A 1 499 ? 0.196 -1.430 29.087 1.00 92.44 499 ALA A O 1
ATOM 3643 N N . LEU A 1 500 ? 1.935 -0.189 28.430 1.00 88.31 500 LEU A N 1
ATOM 3644 C CA . LEU A 1 500 ? 2.584 -1.200 27.607 1.00 88.31 500 LEU A CA 1
ATOM 3645 C C . LEU A 1 500 ? 4.067 -0.861 27.411 1.00 88.31 500 LEU A C 1
ATOM 3647 O O . LEU A 1 500 ? 4.462 0.297 27.436 1.00 88.31 500 LEU A O 1
ATOM 3651 N N . GLN A 1 501 ? 4.886 -1.896 27.216 1.00 84.38 501 GLN A N 1
ATOM 3652 C CA . GLN A 1 501 ? 6.298 -1.761 26.831 1.00 84.38 501 GLN A CA 1
ATOM 3653 C C . GLN A 1 501 ? 6.487 -2.314 25.418 1.00 84.38 501 GLN A C 1
ATOM 3655 O O . GLN A 1 501 ? 6.599 -1.560 24.461 1.00 84.38 501 GLN A O 1
ATOM 3660 N N . 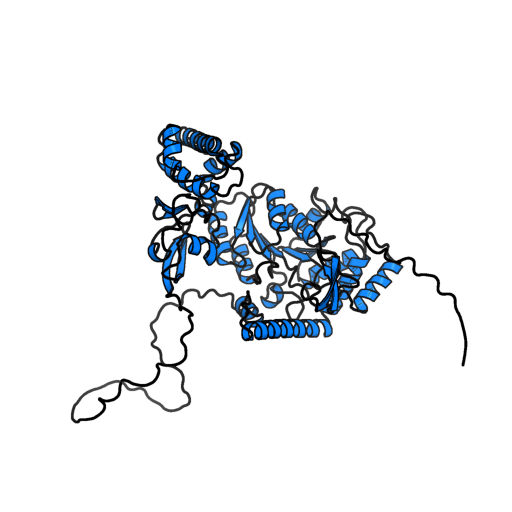CYS A 1 502 ? 6.419 -3.641 25.263 1.00 89.81 502 CYS A N 1
ATOM 3661 C CA . CYS A 1 502 ? 6.450 -4.280 23.945 1.00 89.81 502 CYS A CA 1
ATOM 3662 C C . CYS A 1 502 ? 5.074 -4.371 23.264 1.00 89.81 502 CYS A C 1
ATOM 3664 O O . CYS A 1 502 ? 5.001 -4.694 22.085 1.00 89.81 502 CYS A O 1
ATOM 3666 N N . GLY A 1 503 ? 3.977 -4.173 24.006 1.00 89.44 503 GLY A N 1
ATOM 3667 C CA . GLY A 1 503 ? 2.608 -4.246 23.478 1.00 89.44 503 GLY A CA 1
ATOM 3668 C C . GLY A 1 503 ? 2.076 -5.652 23.169 1.00 89.44 503 GLY A C 1
ATOM 3669 O O . GLY A 1 503 ? 0.900 -5.799 22.854 1.00 89.44 503 GLY A O 1
ATOM 3670 N N . PHE A 1 504 ? 2.889 -6.706 23.288 1.00 91.69 504 PHE A N 1
ATOM 3671 C CA . PHE A 1 504 ? 2.501 -8.049 22.841 1.00 91.69 504 PHE A CA 1
ATOM 3672 C C . PHE A 1 504 ? 1.281 -8.618 23.583 1.00 91.69 504 PHE A C 1
ATOM 3674 O O . PHE A 1 504 ? 0.399 -9.200 22.969 1.00 91.69 504 PHE A O 1
ATOM 3681 N N . CYS A 1 505 ? 1.188 -8.460 24.902 1.00 93.56 505 CYS A N 1
ATOM 3682 C CA . CYS A 1 505 ? 0.031 -8.948 25.662 1.00 93.56 505 CYS A CA 1
ATOM 3683 C C . CYS A 1 505 ? -1.155 -7.969 25.657 1.00 93.56 505 CYS A C 1
ATOM 3685 O O . CYS A 1 505 ? -2.225 -8.308 26.159 1.00 93.56 505 CYS A O 1
ATOM 3687 N N . THR A 1 506 ? -0.970 -6.749 25.141 1.00 95.06 506 THR A N 1
ATOM 3688 C CA . THR A 1 506 ? -1.925 -5.645 25.296 1.00 95.06 506 THR A CA 1
ATOM 3689 C C . THR A 1 506 ? -3.302 -5.949 24.704 1.00 95.06 506 THR A C 1
ATOM 3691 O O . THR A 1 506 ? -4.278 -5.695 25.404 1.00 95.06 506 THR A O 1
ATOM 3694 N N . PRO A 1 507 ? -3.439 -6.551 23.508 1.00 96.12 507 PRO A N 1
ATOM 3695 C CA . PRO A 1 507 ? -4.758 -6.901 22.986 1.00 96.12 507 PRO A CA 1
ATOM 3696 C C . PRO A 1 507 ? -5.564 -7.816 23.918 1.00 96.12 507 PRO A C 1
ATOM 3698 O O . PRO A 1 507 ? -6.710 -7.513 24.235 1.00 96.12 507 PRO A O 1
ATOM 3701 N N . GLY A 1 508 ? -4.947 -8.886 24.434 1.00 96.06 508 GLY A N 1
ATOM 3702 C CA . GLY A 1 508 ? -5.589 -9.804 25.383 1.00 96.06 508 GLY A CA 1
ATOM 3703 C C . GLY A 1 508 ? -5.931 -9.145 26.725 1.00 96.06 508 GLY A C 1
ATOM 3704 O O . GLY A 1 508 ? -7.014 -9.370 27.271 1.00 96.06 508 GLY A O 1
ATOM 3705 N N . MET A 1 509 ? -5.051 -8.260 27.210 1.00 96.06 509 MET A N 1
ATOM 3706 C CA . MET A 1 509 ? -5.299 -7.436 28.399 1.00 96.06 509 MET A CA 1
ATOM 3707 C C . MET A 1 509 ? -6.517 -6.533 28.221 1.00 96.06 509 MET A C 1
ATOM 3709 O O . MET A 1 509 ? -7.365 -6.487 29.105 1.00 96.06 509 MET A O 1
ATOM 3713 N N . VAL A 1 510 ? -6.625 -5.847 27.080 1.00 96.94 510 VAL A N 1
ATOM 3714 C CA . VAL A 1 510 ? -7.750 -4.954 26.771 1.00 96.94 510 VAL A CA 1
ATOM 3715 C C . VAL A 1 510 ? -9.046 -5.746 26.619 1.00 96.94 510 VAL A C 1
ATOM 3717 O O . VAL A 1 510 ? -10.047 -5.348 27.202 1.00 96.94 510 VAL A O 1
ATOM 3720 N N . MET A 1 511 ? -9.030 -6.891 25.926 1.00 96.81 511 MET A N 1
ATOM 3721 C CA . MET A 1 511 ? -10.196 -7.784 25.820 1.00 96.81 511 MET A CA 1
ATOM 3722 C C . MET A 1 511 ? -10.709 -8.220 27.198 1.00 96.81 511 MET A C 1
ATOM 3724 O O . MET A 1 511 ? -11.906 -8.157 27.465 1.00 96.81 511 MET A O 1
ATOM 3728 N N . THR A 1 512 ? -9.797 -8.630 28.083 1.00 95.19 512 THR A N 1
ATOM 3729 C CA . THR A 1 512 ? -10.149 -9.091 29.434 1.00 95.19 512 THR A CA 1
ATOM 3730 C C . THR A 1 512 ? -10.614 -7.926 30.312 1.00 95.19 512 THR A C 1
ATOM 3732 O O . THR A 1 512 ? -11.626 -8.018 30.993 1.00 95.19 512 THR A O 1
ATOM 3735 N N . ALA A 1 513 ? -9.924 -6.786 30.274 1.00 95.94 513 ALA A N 1
ATOM 3736 C CA . ALA A 1 513 ? -10.341 -5.596 31.010 1.00 95.94 513 ALA A CA 1
ATOM 3737 C C . ALA A 1 513 ? -11.706 -5.071 30.538 1.00 95.94 513 ALA A C 1
ATOM 3739 O O . ALA A 1 513 ? -12.500 -4.619 31.358 1.00 95.94 513 ALA A O 1
ATOM 3740 N N . ALA A 1 514 ? -12.008 -5.154 29.240 1.00 95.00 514 ALA A N 1
ATOM 3741 C CA . ALA A 1 514 ? -13.305 -4.763 28.703 1.00 95.00 514 ALA A CA 1
ATOM 3742 C C . ALA A 1 514 ? -14.451 -5.583 29.313 1.00 95.00 514 ALA A C 1
ATOM 3744 O O . ALA A 1 514 ? -15.498 -5.015 29.608 1.00 95.00 514 ALA A O 1
ATOM 3745 N N . GLU A 1 515 ? -14.243 -6.880 29.560 1.00 93.25 515 GLU A N 1
ATOM 3746 C CA . GLU A 1 515 ? -15.212 -7.735 30.256 1.00 93.25 515 GLU A CA 1
ATOM 3747 C C . GLU A 1 515 ? -15.470 -7.248 31.686 1.00 93.25 515 GLU A C 1
ATOM 3749 O O . GLU A 1 515 ? -16.623 -7.004 32.037 1.00 93.25 515 GLU A O 1
ATOM 3754 N N . LEU A 1 516 ? -14.412 -6.985 32.462 1.00 93.19 516 LEU A N 1
ATOM 3755 C CA . LEU A 1 516 ? -14.530 -6.428 33.817 1.00 93.19 516 LEU A CA 1
ATOM 3756 C C . LEU A 1 516 ? -15.314 -5.104 33.834 1.00 93.19 516 LEU A C 1
ATOM 3758 O O . LEU A 1 516 ? -16.130 -4.852 34.719 1.00 93.19 516 LEU A O 1
ATOM 3762 N N . LEU A 1 517 ? -15.074 -4.242 32.845 1.00 94.00 517 LEU A N 1
ATOM 3763 C CA . LEU A 1 517 ? -15.677 -2.911 32.764 1.00 94.00 517 LEU A CA 1
ATOM 3764 C C . LEU A 1 517 ? -17.150 -2.915 32.321 1.00 94.00 517 LEU A C 1
ATOM 3766 O O . LEU A 1 517 ? -17.772 -1.850 32.356 1.00 94.00 517 LEU A O 1
ATOM 3770 N N . ARG A 1 518 ? -17.718 -4.054 31.899 1.00 88.12 518 ARG A N 1
ATOM 3771 C CA . ARG A 1 518 ? -19.146 -4.162 31.534 1.00 88.12 518 ARG A CA 1
ATOM 3772 C C . ARG A 1 518 ? -20.076 -4.157 32.744 1.00 88.12 518 ARG A C 1
ATOM 3774 O O . ARG A 1 518 ? -21.244 -3.814 32.592 1.00 88.12 518 ARG A O 1
ATOM 3781 N N . GLU A 1 519 ? -19.581 -4.520 33.925 1.00 82.75 519 GLU A N 1
ATOM 3782 C CA . GLU A 1 519 ? -20.400 -4.587 35.143 1.00 82.75 519 GLU A CA 1
ATOM 3783 C C . GLU A 1 519 ? -20.750 -3.202 35.705 1.00 82.75 519 GLU A C 1
ATOM 3785 O O . GLU A 1 519 ? -21.712 -3.081 36.457 1.00 82.75 519 GLU A O 1
ATOM 3790 N N . HIS A 1 520 ? -19.992 -2.155 35.350 1.00 81.25 520 HIS A N 1
ATOM 3791 C CA . HIS A 1 520 ? -20.168 -0.783 35.855 1.00 81.25 520 HIS A CA 1
ATOM 3792 C C . HIS A 1 520 ? -20.201 -0.664 37.393 1.00 81.25 520 HIS A C 1
ATOM 3794 O O . HIS A 1 520 ? -20.812 0.250 37.943 1.00 81.25 520 HIS A O 1
ATOM 3800 N N . GLN A 1 521 ? -19.520 -1.568 38.099 1.00 85.81 521 GLN A N 1
ATOM 3801 C CA . GLN A 1 521 ? -19.443 -1.572 39.559 1.00 85.81 521 GLN A CA 1
ATOM 3802 C C . GLN A 1 521 ? -18.055 -1.143 40.043 1.00 85.81 521 GLN A C 1
ATOM 3804 O O . GLN A 1 521 ? -17.066 -1.483 39.390 1.00 85.81 521 GLN A O 1
ATOM 3809 N N . PRO A 1 522 ? -17.945 -0.444 41.189 1.00 86.50 522 PRO A N 1
ATOM 3810 C CA . PRO A 1 522 ? -16.653 -0.162 41.802 1.00 86.50 522 PRO A CA 1
ATOM 3811 C C . PRO A 1 522 ? -15.888 -1.463 42.066 1.00 86.50 522 PRO A C 1
ATOM 3813 O O . PRO A 1 522 ? -16.450 -2.414 42.606 1.00 86.50 522 PRO A O 1
ATOM 3816 N N . LYS A 1 523 ? -14.605 -1.493 41.704 1.00 93.44 523 LYS A N 1
ATOM 3817 C CA . LYS A 1 523 ? -13.687 -2.597 41.998 1.00 93.44 523 LYS A CA 1
ATOM 3818 C C . LYS A 1 523 ? -12.432 -2.036 42.647 1.00 93.44 523 LYS A C 1
ATOM 3820 O O . LYS A 1 523 ? -11.900 -1.010 42.219 1.00 93.44 523 LYS A O 1
ATOM 3825 N N . THR A 1 524 ? -11.944 -2.721 43.665 1.00 95.19 524 THR A N 1
ATOM 3826 C CA . THR A 1 524 ? -10.632 -2.479 44.260 1.00 95.19 524 THR A CA 1
ATOM 3827 C C . THR A 1 524 ? -9.522 -2.847 43.277 1.00 95.19 524 THR A C 1
ATOM 3829 O O . THR A 1 524 ? -9.704 -3.604 42.319 1.00 95.19 524 THR A O 1
ATOM 3832 N N . ARG A 1 525 ? -8.317 -2.331 43.519 1.00 95.69 525 ARG A N 1
ATOM 3833 C CA . ARG A 1 525 ? -7.153 -2.650 42.681 1.00 95.69 525 ARG A CA 1
ATOM 3834 C C . ARG A 1 525 ? -6.791 -4.132 42.763 1.00 95.69 525 ARG A C 1
ATOM 3836 O O . ARG A 1 525 ? -6.310 -4.701 41.787 1.00 95.69 525 ARG A O 1
ATOM 3843 N N . GLU A 1 526 ? -6.998 -4.754 43.914 1.00 95.38 526 GLU A N 1
ATOM 3844 C CA . GLU A 1 526 ? -6.771 -6.175 44.168 1.00 95.38 526 GLU A CA 1
ATOM 3845 C C . GLU A 1 526 ? -7.735 -7.037 43.342 1.00 95.38 526 GLU A C 1
ATOM 3847 O O . GLU A 1 526 ? -7.299 -8.001 42.709 1.00 95.38 526 GLU A O 1
ATOM 3852 N N . GLU A 1 527 ? -9.006 -6.643 43.241 1.00 95.56 527 GLU A N 1
ATOM 3853 C CA . GLU A 1 527 ? -9.989 -7.306 42.374 1.00 95.56 527 GLU A CA 1
ATOM 3854 C C . GLU A 1 527 ? -9.625 -7.157 40.894 1.00 95.56 527 GLU A C 1
ATOM 3856 O O . GLU A 1 527 ? -9.637 -8.148 40.164 1.00 95.56 527 GLU A O 1
ATOM 3861 N N . ILE A 1 528 ? -9.205 -5.962 40.456 1.00 96.19 528 ILE A N 1
ATOM 3862 C CA . ILE A 1 528 ? -8.721 -5.743 39.079 1.00 96.19 528 ILE A CA 1
ATOM 3863 C C . ILE A 1 528 ? -7.526 -6.659 38.775 1.00 96.19 528 ILE A C 1
ATOM 3865 O O . ILE A 1 528 ? -7.493 -7.317 37.734 1.00 96.19 528 ILE A O 1
ATOM 3869 N N . ARG A 1 529 ? -6.543 -6.744 39.682 1.00 95.25 529 ARG A N 1
ATOM 3870 C CA . ARG A 1 529 ? -5.380 -7.637 39.519 1.00 95.25 529 ARG A CA 1
ATOM 3871 C C . ARG A 1 529 ? -5.789 -9.100 39.454 1.00 95.25 529 ARG A C 1
ATOM 3873 O O . ARG A 1 529 ? -5.250 -9.841 38.637 1.00 95.25 529 ARG A O 1
ATOM 3880 N N . THR A 1 530 ? -6.732 -9.502 40.296 1.00 94.69 530 THR A N 1
ATOM 3881 C CA . THR A 1 530 ? -7.236 -10.876 40.338 1.00 94.69 530 THR A CA 1
ATOM 3882 C C . THR A 1 530 ? -7.917 -11.235 39.024 1.00 94.69 530 THR A C 1
ATOM 3884 O O . THR A 1 530 ? -7.611 -12.274 38.442 1.00 94.69 530 THR A O 1
ATOM 3887 N N . PHE A 1 531 ? -8.748 -10.338 38.494 1.00 93.56 531 PHE A N 1
ATOM 3888 C CA . PHE A 1 531 ? -9.426 -10.534 37.215 1.00 93.56 531 PHE A CA 1
ATOM 3889 C C . PHE A 1 531 ? -8.442 -10.607 36.035 1.00 93.56 531 PHE A C 1
ATOM 3891 O O . PHE A 1 531 ? -8.575 -11.440 35.141 1.00 93.56 531 PHE A O 1
ATOM 3898 N N . LEU A 1 532 ? -7.395 -9.778 36.050 1.00 93.69 532 LEU A N 1
ATOM 3899 C CA . LEU A 1 532 ? -6.362 -9.767 35.011 1.00 93.69 532 LEU A CA 1
ATOM 3900 C C . LEU A 1 532 ? -5.290 -10.850 35.180 1.00 93.69 532 LEU A C 1
ATOM 3902 O O . LEU A 1 532 ? -4.440 -10.982 34.300 1.00 93.69 532 LEU A O 1
ATOM 3906 N N . SER A 1 533 ? -5.318 -11.636 36.261 1.00 90.75 533 SER A N 1
ATOM 3907 C CA . SER A 1 533 ? -4.275 -12.622 36.583 1.00 90.75 533 SER A CA 1
ATOM 3908 C C . SER A 1 533 ? -4.054 -13.661 35.480 1.00 90.75 533 SER A C 1
ATOM 3910 O O . SER A 1 533 ? -2.947 -14.162 35.327 1.00 90.75 533 SER A O 1
ATOM 3912 N N . GLY A 1 534 ? -5.064 -13.927 34.646 1.00 88.75 534 GLY A N 1
ATOM 3913 C CA . GLY A 1 534 ? -4.949 -14.788 33.469 1.00 88.75 534 GLY A CA 1
ATOM 3914 C C . GLY A 1 534 ? -4.257 -14.149 32.255 1.00 88.75 534 GLY A C 1
ATOM 3915 O O . GLY A 1 534 ? -4.250 -14.753 31.186 1.00 88.75 534 GLY A O 1
ATOM 3916 N N . ASN A 1 535 ? -3.733 -12.930 32.345 1.00 93.06 535 ASN A N 1
ATOM 3917 C CA . ASN A 1 535 ? -3.014 -12.286 31.252 1.00 93.06 535 ASN A CA 1
ATOM 3918 C C . ASN A 1 535 ? -1.584 -11.983 31.688 1.00 93.06 535 ASN A C 1
ATOM 3920 O O . ASN A 1 535 ? -1.350 -11.182 32.588 1.00 93.06 535 ASN A O 1
ATOM 3924 N N . TYR A 1 536 ? -0.610 -12.609 31.034 1.00 92.88 536 TYR A N 1
ATOM 3925 C CA . TYR A 1 536 ? 0.795 -12.477 31.397 1.00 92.88 536 TYR A CA 1
ATOM 3926 C C . TYR A 1 536 ? 1.512 -11.463 30.506 1.00 92.88 536 TYR A C 1
ATOM 3928 O O . TYR A 1 536 ? 1.546 -11.574 29.282 1.00 92.88 536 TYR A O 1
ATOM 3936 N N . CYS A 1 537 ? 2.149 -10.492 31.151 1.00 90.88 537 CYS A N 1
ATOM 3937 C CA . CYS A 1 537 ? 3.039 -9.508 30.560 1.00 90.88 537 CYS A CA 1
ATOM 3938 C C . CYS A 1 537 ? 4.494 -9.840 30.906 1.00 90.88 537 CYS A C 1
ATOM 3940 O O . CYS A 1 537 ? 4.927 -9.689 32.051 1.00 90.88 537 CYS A O 1
ATOM 3942 N N . ARG A 1 538 ? 5.281 -10.233 29.897 1.00 88.62 538 ARG A N 1
ATOM 3943 C CA . ARG A 1 538 ? 6.719 -10.510 30.065 1.00 88.62 538 ARG A CA 1
ATOM 3944 C C . ARG A 1 538 ? 7.527 -9.273 30.474 1.00 88.62 538 ARG A C 1
ATOM 3946 O O . ARG A 1 538 ? 8.558 -9.410 31.115 1.00 88.62 538 ARG A O 1
ATOM 3953 N N . CYS A 1 539 ? 7.052 -8.077 30.130 1.00 85.38 539 CYS A N 1
ATOM 3954 C CA . CYS A 1 539 ? 7.688 -6.809 30.495 1.00 85.38 539 CYS A CA 1
ATOM 3955 C C . CYS A 1 539 ? 7.271 -6.288 31.884 1.00 85.38 539 CYS A C 1
ATOM 3957 O O . CYS A 1 539 ? 7.586 -5.148 32.209 1.00 85.38 539 CYS A O 1
ATOM 3959 N N . THR A 1 540 ? 6.509 -7.068 32.666 1.00 80.69 540 THR A N 1
ATOM 3960 C CA . THR A 1 540 ? 6.112 -6.778 34.061 1.00 80.69 540 THR A CA 1
ATOM 3961 C C . THR A 1 540 ? 5.403 -5.432 34.310 1.00 80.69 540 THR A C 1
ATOM 3963 O O . THR A 1 540 ? 5.287 -4.997 35.451 1.00 80.69 540 THR A O 1
ATOM 3966 N N . GLY A 1 541 ? 4.870 -4.774 33.274 1.00 83.44 541 GLY A N 1
ATOM 3967 C CA . GLY A 1 541 ? 4.263 -3.431 33.334 1.00 83.44 541 GLY A CA 1
ATOM 3968 C C . GLY A 1 541 ? 2.862 -3.342 33.964 1.00 83.44 541 GLY A C 1
ATOM 3969 O O . GLY A 1 541 ? 2.074 -2.483 33.575 1.00 83.44 541 GLY A O 1
ATOM 3970 N N . TYR A 1 542 ? 2.512 -4.228 34.900 1.00 90.81 542 TYR A N 1
ATOM 3971 C CA . TYR A 1 542 ? 1.131 -4.402 35.376 1.00 90.81 542 TYR A CA 1
ATOM 3972 C C . TYR A 1 542 ? 0.568 -3.211 36.157 1.00 90.81 542 TYR A C 1
ATOM 3974 O O . TYR A 1 542 ? -0.636 -2.989 36.117 1.00 90.81 542 TYR A O 1
ATOM 3982 N N . HIS A 1 543 ? 1.400 -2.434 36.858 1.00 93.19 543 HIS A N 1
ATOM 3983 C CA . HIS A 1 543 ? 0.913 -1.283 37.627 1.00 93.19 543 HIS A CA 1
ATOM 3984 C C . HIS A 1 543 ? 0.205 -0.259 36.733 1.00 93.19 543 HIS A C 1
ATOM 3986 O O . HIS A 1 543 ? -0.932 0.102 37.018 1.00 93.19 543 HIS A O 1
ATOM 3992 N N . ALA A 1 544 ? 0.826 0.108 35.609 1.00 94.31 544 ALA A N 1
ATOM 3993 C CA . ALA A 1 544 ? 0.245 1.036 34.642 1.00 94.31 544 ALA A CA 1
ATOM 3994 C C . ALA A 1 544 ? -1.024 0.473 33.975 1.00 94.31 544 ALA A C 1
ATOM 3996 O O . ALA A 1 544 ? -1.967 1.218 33.719 1.00 94.31 544 ALA A O 1
ATOM 3997 N N . VAL A 1 545 ? -1.079 -0.846 33.748 1.00 95.75 545 VAL A N 1
ATOM 3998 C CA . VAL A 1 545 ? -2.286 -1.535 33.256 1.00 95.75 545 VAL A CA 1
ATOM 3999 C C . VAL A 1 545 ? -3.429 -1.411 34.264 1.00 95.75 545 VAL A C 1
ATOM 4001 O O . VAL A 1 545 ? -4.522 -0.990 33.898 1.00 95.75 545 VAL A O 1
ATOM 4004 N N . VAL A 1 546 ? -3.180 -1.720 35.538 1.00 96.44 546 VAL A N 1
ATOM 4005 C CA . VAL A 1 546 ? -4.189 -1.597 36.603 1.00 96.44 546 VAL A CA 1
ATOM 4006 C C . VAL A 1 546 ? -4.634 -0.141 36.768 1.00 96.44 546 VAL A C 1
ATOM 4008 O O . VAL A 1 546 ? -5.825 0.110 36.926 1.00 96.44 546 VAL A O 1
ATOM 4011 N N . ASP A 1 547 ? -3.712 0.822 36.678 1.00 96.19 547 ASP A N 1
ATOM 4012 C CA . ASP A 1 547 ? -4.030 2.253 36.740 1.00 96.19 547 ASP A CA 1
ATOM 4013 C C . ASP A 1 547 ? -4.926 2.698 35.584 1.00 96.19 547 ASP A C 1
ATOM 4015 O O . ASP A 1 547 ? -5.865 3.467 35.802 1.00 96.19 547 ASP A O 1
ATOM 4019 N N . ALA A 1 548 ? -4.659 2.216 34.367 1.00 96.94 548 ALA A N 1
ATOM 4020 C CA . ALA A 1 548 ? -5.485 2.499 33.200 1.00 96.94 548 ALA A CA 1
ATOM 4021 C C . ALA A 1 548 ? -6.903 1.947 33.391 1.00 96.94 548 ALA A C 1
ATOM 4023 O O . ALA A 1 548 ? -7.864 2.703 33.279 1.00 96.94 548 ALA A O 1
ATOM 4024 N N . VAL A 1 549 ? -7.034 0.674 33.781 1.00 96.75 549 VAL A N 1
ATOM 4025 C CA . VAL A 1 549 ? -8.338 0.032 34.017 1.00 96.75 549 VAL A CA 1
ATOM 4026 C C . VAL A 1 549 ? -9.121 0.730 35.131 1.00 96.75 549 VAL A C 1
ATOM 4028 O O . VAL A 1 549 ? -10.300 1.024 34.946 1.00 96.75 549 VAL A O 1
ATOM 4031 N N . ALA A 1 550 ? -8.478 1.046 36.259 1.00 95.69 550 ALA A N 1
ATOM 4032 C CA . ALA A 1 550 ? -9.117 1.757 37.367 1.00 95.69 550 ALA A CA 1
ATOM 4033 C C . ALA A 1 550 ? -9.579 3.163 36.948 1.00 95.69 550 ALA A C 1
ATOM 4035 O O . ALA A 1 550 ? -10.720 3.538 37.207 1.00 95.69 550 ALA A O 1
ATOM 4036 N N . THR A 1 551 ? -8.731 3.905 36.222 1.00 94.75 551 THR A N 1
ATOM 4037 C CA . THR A 1 551 ? -9.078 5.237 35.693 1.00 94.75 551 THR A CA 1
ATOM 4038 C C . THR A 1 551 ? -10.296 5.153 34.767 1.00 94.75 551 THR A C 1
ATOM 4040 O O . THR A 1 551 ? -11.214 5.967 34.873 1.00 94.75 551 THR A O 1
ATOM 4043 N N . THR A 1 552 ? -10.330 4.171 33.863 1.00 96.12 552 THR A N 1
ATOM 4044 C CA . THR A 1 552 ? -11.467 3.965 32.956 1.00 96.12 552 THR A CA 1
ATOM 4045 C C . THR A 1 552 ? -12.735 3.582 33.719 1.00 96.12 552 THR A C 1
ATOM 4047 O O . THR A 1 552 ? -13.798 4.127 33.430 1.00 96.12 552 THR A O 1
ATOM 4050 N N . LEU A 1 553 ? -12.640 2.698 34.718 1.00 95.38 553 LEU A N 1
ATOM 4051 C CA . LEU A 1 553 ? -13.780 2.292 35.542 1.00 95.38 553 LEU A CA 1
ATOM 4052 C C . LEU A 1 553 ? -14.392 3.482 36.289 1.00 95.38 553 LEU A C 1
ATOM 4054 O O . LEU A 1 553 ? -15.602 3.686 36.231 1.00 95.38 553 LEU A O 1
ATOM 4058 N N . GLU A 1 554 ? -13.560 4.302 36.932 1.00 92.69 554 GLU A N 1
ATOM 4059 C CA . GLU A 1 554 ? -14.009 5.507 37.635 1.00 92.69 554 GLU A CA 1
ATOM 4060 C C . GLU A 1 554 ? -14.733 6.485 36.702 1.00 92.69 554 GLU A C 1
ATOM 4062 O O . GLU A 1 554 ? -15.798 6.994 37.057 1.00 92.69 554 GLU A O 1
ATOM 4067 N N . ARG A 1 555 ? -14.197 6.722 35.496 1.00 91.62 555 ARG A N 1
ATOM 4068 C CA . ARG A 1 555 ? -14.842 7.575 34.481 1.00 91.62 555 ARG A CA 1
ATOM 4069 C C . ARG A 1 555 ? -16.190 7.005 34.040 1.00 91.62 555 ARG A C 1
ATOM 4071 O O . ARG A 1 555 ? -17.179 7.734 34.002 1.00 91.62 555 ARG A O 1
ATOM 4078 N N . ARG A 1 556 ? -16.258 5.694 33.775 1.00 92.06 556 ARG A N 1
ATOM 4079 C CA . ARG A 1 556 ? -17.503 5.012 33.380 1.00 92.06 556 ARG A CA 1
ATOM 4080 C C . ARG A 1 556 ? -18.575 5.071 34.471 1.00 92.06 556 ARG A C 1
ATOM 4082 O O . ARG A 1 556 ? -19.742 5.213 34.127 1.00 92.06 556 ARG A O 1
ATOM 4089 N N . ILE A 1 557 ? -18.202 4.986 35.751 1.00 90.12 557 ILE A N 1
ATOM 4090 C CA . ILE A 1 557 ? -19.139 5.110 36.886 1.00 90.12 557 ILE A CA 1
ATOM 4091 C C . ILE A 1 557 ? -19.658 6.548 37.023 1.00 90.12 557 ILE A C 1
ATOM 4093 O O . ILE A 1 557 ? -20.837 6.748 37.302 1.00 90.12 557 ILE A O 1
ATOM 4097 N N . LYS A 1 558 ? -18.802 7.553 36.803 1.00 87.88 558 LYS A N 1
ATOM 4098 C CA . LYS A 1 558 ? -19.183 8.977 36.866 1.00 87.88 558 LYS A CA 1
ATOM 4099 C C . LYS A 1 558 ? -20.029 9.447 35.677 1.00 87.88 558 LYS A C 1
ATOM 4101 O O . LYS A 1 558 ? -20.623 10.515 35.755 1.00 87.88 558 LYS A O 1
ATOM 4106 N N . GLY A 1 559 ? -20.106 8.656 34.605 1.00 79.69 559 GLY A N 1
ATOM 4107 C CA . GLY A 1 559 ? -20.806 9.022 33.371 1.00 79.69 559 GLY A CA 1
ATOM 4108 C C . GLY A 1 559 ? -19.973 9.876 32.409 1.00 79.69 559 GLY A C 1
ATOM 4109 O O . GLY A 1 559 ? -20.499 10.329 31.397 1.00 79.69 559 GLY A O 1
ATOM 4110 N N . ASP A 1 560 ? -18.675 10.043 32.674 1.00 67.25 560 ASP A N 1
ATOM 4111 C CA . ASP A 1 560 ? -17.741 10.821 31.854 1.00 67.25 560 ASP A CA 1
ATOM 4112 C C . ASP A 1 560 ? -17.258 10.000 30.640 1.00 67.25 560 ASP A C 1
ATOM 4114 O O . ASP A 1 560 ? -16.066 9.692 30.513 1.00 67.25 560 ASP A O 1
ATOM 4118 N N . ARG A 1 561 ? -18.175 9.583 29.754 1.00 56.91 561 ARG A N 1
ATOM 4119 C CA . ARG A 1 561 ? -17.769 9.037 28.447 1.00 56.91 561 ARG A CA 1
ATOM 4120 C C . ARG A 1 561 ? -17.362 10.190 27.516 1.00 56.91 561 ARG A C 1
ATOM 4122 O O . ARG A 1 561 ? -18.139 11.138 27.403 1.00 56.91 561 ARG A O 1
ATOM 4129 N N . PRO A 1 562 ? -16.180 10.126 26.877 1.00 49.19 562 PRO A N 1
ATOM 4130 C CA . PRO A 1 562 ? -15.794 11.082 25.841 1.00 49.19 562 PRO A CA 1
ATOM 4131 C C . PRO A 1 562 ? -16.689 11.008 24.596 1.00 49.19 562 PRO A C 1
ATOM 4133 O O . PRO A 1 562 ? -17.274 9.928 24.335 1.00 49.19 562 PRO A O 1
#

Sequence (562 aa):
MPHSSRAERPSAFALAKPEARKNSGPGRMTLGPASPHSAVIDADGQTMSGLNFAVQDYLSLSGHPLVRAAATAALEHHHLAAGGSASHLGLSVPLLALEARVARFLRLQDAAVFSSGAEANRITLRNLLAPGDTAIVDHGSHPAMFEAVLAAGATPLFSPAGSVEAVERRLRRLAPVARGRLLVTAPAISAYGSVVADVAGLLEQCRHYRATLVIDAAHDLGSVAPGGGGIMELQGCLGRADVVVGSFAKTFGAAGGFAAFRDPALKTRLRQSRFGQRQSAALSAVNASVILAAFDLVESAEGRMRRRRLRGHAQRLRNHLLADGFSVMGAGFAAGAAAALAGRSPGRRDRRCRCCCSDTGPEPHDQCPGQRQAAPGAAAGAHQACARHSMRACARNNMSTEEVVPVTLTINSERVVRMVPTRQHLVDFLRIELGLTGAHLGCEHGVCGACSVRVDGVVVRGCLMLAVQADGSEVMTIEGLTDSGEVADLQDAFVQRNALQCGFCTPGMVMTAAELLREHQPKTREEIRTFLSGNYCRCTGYHAVVDAVATTLERRIKGDRP

Nearest PDB structures (foldseek):
  1fc4-assembly1_B  TM=9.402E-01  e=5.993E-21  Escherichia coli
  7bxp-assembly1_B  TM=9.448E-01  e=2.038E-20  Cupriavidus necator
  7v5i-assembly1_B  TM=9.391E-01  e=1.224E-20  Vibrio proteolyticus NBRC 13287
  7bxr-assembly1_B  TM=9.383E-01  e=8.944E-20  Cupriavidus necator
  3tqx-assembly1_B  TM=9.412E-01  e=2.357E-19  Coxiella burnetii RSA 493

pLDDT: mean 82.28, std 22.3, range [24.88, 98.75]

Radius of gyration: 30.73 Å; Cα contacts (8 Å, |Δi|>4): 1002; chains: 1; bounding box: 105×91×83 Å

Solvent-accessible surface area (backbone atoms only — not comparable to full-atom values): 31402 Å² total; per-residue (Å²): 139,88,83,89,78,84,84,76,77,80,72,96,72,74,77,72,79,78,76,82,72,90,86,67,92,55,70,70,40,71,61,68,70,94,40,66,64,31,33,31,32,39,64,87,68,48,78,47,73,46,77,47,86,81,68,54,41,69,67,58,36,53,81,29,69,67,26,48,49,31,33,54,58,30,56,77,80,38,60,77,64,38,82,22,15,59,57,48,77,11,71,42,71,43,40,56,52,36,20,54,48,51,6,58,69,46,52,30,72,30,40,47,69,28,56,27,29,61,52,21,39,26,37,50,46,37,72,74,44,41,69,61,15,39,35,40,37,25,66,35,36,64,67,48,47,59,55,14,35,55,75,24,52,22,48,74,39,81,25,41,61,55,41,47,65,56,46,44,58,48,44,68,65,39,56,86,69,55,88,40,57,44,35,40,37,37,28,43,39,23,90,80,62,55,42,65,36,44,58,56,53,43,50,51,46,23,61,75,59,68,29,47,38,37,38,34,38,37,77,25,43,52,54,25,53,78,70,14,54,7,62,38,45,66,44,75,33,62,47,64,56,48,30,39,30,23,34,30,59,17,34,40,38,31,72,16,12,27,38,29,23,53,60,61,70,52,52,55,47,44,29,68,35,93,71,22,33,62,82,43,61,23,45,22,43,29,43,25,34,21,41,48,44,34,50,55,42,25,65,32,75,64,27,37,49,46,32,54,48,45,54,54,48,54,51,49,53,52,51,51,41,48,73,74,68,46,89,74,83,48,66,56,70,70,55,44,49,47,51,43,65,50,78,58,76,88,76,77,78,78,84,72,88,77,82,93,78,82,91,78,86,79,90,84,82,82,79,90,79,94,75,88,80,90,85,90,81,90,80,86,85,88,90,87,86,84,84,89,83,90,91,85,83,90,84,89,79,90,75,82,79,73,60,65,44,80,35,45,27,27,51,55,91,36,84,47,76,48,77,38,45,67,82,38,29,30,40,51,46,36,30,70,77,63,43,50,60,59,44,29,90,74,71,66,76,62,61,32,29,16,26,28,32,28,48,74,88,40,81,40,46,18,57,73,38,38,42,65,74,43,47,72,35,43,37,39,42,53,61,39,36,52,76,71,48,79,42,45,66,47,52,50,28,28,61,76,48,57,33,56,84,85,51,69,35,45,42,13,45,51,50,54,50,52,58,67,57,69,70,67,64,95,72,55,72,66,54,52,50,59,72,46,61,52,44,52,57,94,79,68,53,54,68,31,39,51,51,13,53,50,53,37,46,54,31,60,63,72,64,63,71,131